Protein AF-A0AAD9W8F6-F1 (afdb_monomer)

pLDDT: mean 73.01, std 22.99, range [24.94, 98.25]

Organism: Phomopsis amygdali (NCBI:txid1214568)

Secondary structure (DSSP, 8-state):
---S---TTSEEEEEEEE--SSS-EEEEEEEEHHHHHTSHHHHHHHHHHHH-SS--SSS-S---TT--HHHHHHHHHHHHHHHHHHHHHHTTTTTHHHHHHHTTSS----------------------------------------------SSGGGG-----HHHHS-HHHHT--HHHHHHHHHHEEEEETTEEE--TT-EETHHHHHHHHHHHHHHTTT--SHHHHHHHHHHHHHTT-HHHHHHHHHHHHHH--SS------TTTTSTTHHHHTTSS--HHHHHHHHHHHHHHHHHHHHHHHHHHHSTTSTTSTT---THHHHHHHHHHHHHHHTT---SS--TTS-HHHHHHHHHT--PPPPTT--HHHHTT-HHHHHHHHHHHHH------HHHHHHHTS--SS-PPPHHHHHHHTSS--STTGGGSSS---HHHHHHT----------PPP---------------

Solvent-accessible surface area (backbone atoms only — not comparable to full-atom values): 28715 Å² total; per-residue (Å²): 137,76,80,93,65,79,52,52,86,38,72,35,72,49,73,48,72,48,85,48,98,87,58,63,49,74,48,79,40,77,39,44,32,39,48,43,59,72,27,71,40,46,44,50,51,51,48,54,64,71,69,47,95,67,87,74,94,80,82,84,71,86,79,48,94,66,60,43,73,66,16,53,49,51,50,54,46,18,42,42,53,51,42,56,53,56,58,64,58,62,74,65,67,66,60,65,61,54,60,61,59,68,65,69,77,75,82,88,81,90,80,90,79,90,81,85,90,83,88,85,88,87,86,87,86,88,86,79,88,87,86,87,86,86,85,85,84,88,83,79,93,73,96,71,85,80,82,79,74,83,84,78,73,71,79,69,79,71,65,74,77,75,48,66,64,79,73,41,53,72,68,66,40,64,51,53,70,63,32,54,54,21,34,55,56,34,24,18,40,61,49,97,92,42,80,44,82,16,72,48,64,36,57,44,75,51,41,39,67,54,50,55,53,24,46,69,58,47,61,74,71,54,82,50,68,67,53,38,26,50,42,44,47,56,22,51,52,68,68,33,43,62,54,30,8,49,35,45,22,46,51,33,29,63,49,30,69,85,81,84,56,83,54,60,95,44,82,86,44,93,59,22,79,82,45,67,77,70,61,69,61,68,66,58,52,48,34,50,53,50,45,31,53,49,33,48,51,47,23,48,50,31,61,46,35,54,46,70,31,86,84,18,61,70,16,95,87,57,82,60,77,49,44,59,54,42,49,49,40,44,52,48,19,30,38,76,26,66,52,58,42,104,59,61,53,66,73,51,14,41,53,53,48,42,53,22,55,72,56,46,65,72,67,81,52,88,86,48,48,73,74,58,64,67,58,47,61,70,56,36,49,50,47,16,41,44,44,47,60,38,50,56,17,45,37,54,59,50,32,52,57,45,59,54,85,62,99,55,93,72,68,51,73,64,53,52,53,67,78,36,73,84,62,77,54,73,77,48,70,78,37,97,53,83,64,43,67,53,13,55,59,52,14,51,45,66,68,68,75,67,77,80,66,75,70,77,77,73,82,72,87,68,85,75,86,91,75,87,78,91,133

Structure (mmCIF, N/CA/C/O backbone):
data_AF-A0AAD9W8F6-F1
#
_entry.id   AF-A0AAD9W8F6-F1
#
loop_
_atom_site.group_PDB
_atom_site.id
_atom_site.type_symbol
_atom_site.label_atom_id
_atom_site.label_alt_id
_atom_site.label_comp_id
_atom_site.label_asym_id
_atom_site.label_entity_id
_atom_site.label_seq_id
_atom_site.pdbx_PDB_ins_code
_atom_site.Cartn_x
_atom_site.Cartn_y
_atom_site.Cartn_z
_atom_site.occupancy
_atom_site.B_iso_or_equiv
_atom_site.auth_seq_id
_atom_site.auth_comp_id
_atom_site.auth_asym_id
_atom_site.auth_atom_id
_atom_site.pdbx_PDB_model_num
ATOM 1 N N . MET A 1 1 ? -28.684 5.761 46.643 1.00 26.64 1 MET A N 1
ATOM 2 C CA . MET A 1 1 ? -29.297 4.569 46.022 1.00 26.64 1 MET A CA 1
ATOM 3 C C . MET A 1 1 ? -29.562 4.907 44.565 1.00 26.64 1 MET A C 1
ATOM 5 O O . MET A 1 1 ? -30.399 5.761 44.312 1.00 26.64 1 MET A O 1
ATOM 9 N N . ALA A 1 2 ? -28.774 4.364 43.636 1.00 26.38 2 ALA A N 1
ATOM 10 C CA . ALA A 1 2 ? -29.016 4.523 42.199 1.00 26.38 2 ALA A CA 1
ATOM 11 C C . ALA A 1 2 ? -29.924 3.375 41.717 1.00 26.38 2 ALA A C 1
ATOM 13 O O . ALA A 1 2 ? -29.846 2.293 42.304 1.00 26.38 2 ALA A O 1
ATOM 14 N N . PRO A 1 3 ? -30.789 3.583 40.709 1.00 29.89 3 PRO A N 1
ATOM 15 C CA . PRO A 1 3 ? -31.731 2.562 40.269 1.00 29.89 3 PRO A CA 1
ATOM 16 C C . PRO A 1 3 ? -30.976 1.334 39.752 1.00 29.89 3 PRO A C 1
ATOM 18 O O . PRO A 1 3 ? -30.091 1.440 38.906 1.00 29.89 3 PRO A O 1
ATOM 21 N N . THR A 1 4 ? -31.336 0.166 40.278 1.00 42.91 4 THR A N 1
ATOM 22 C CA . THR A 1 4 ? -30.669 -1.129 40.078 1.00 42.91 4 THR A CA 1
ATOM 23 C C . THR A 1 4 ? -30.974 -1.791 38.727 1.00 42.91 4 THR A C 1
ATOM 25 O O . THR A 1 4 ? -30.505 -2.895 38.464 1.00 42.91 4 THR A O 1
ATOM 28 N N . SER A 1 5 ? -31.726 -1.128 37.848 1.00 41.75 5 SER A N 1
ATOM 29 C CA . SER A 1 5 ? -31.971 -1.562 36.474 1.00 41.75 5 SER A CA 1
ATOM 30 C C . SER A 1 5 ? -31.896 -0.355 35.545 1.00 41.75 5 SER A C 1
ATOM 32 O O . SER A 1 5 ? -32.732 0.546 35.630 1.00 41.75 5 SER A O 1
ATOM 34 N N . LEU A 1 6 ? -30.902 -0.329 34.658 1.00 51.31 6 LEU A N 1
ATOM 35 C CA . LEU A 1 6 ? -30.965 0.536 33.486 1.00 51.31 6 LEU A CA 1
ATOM 36 C C . LEU A 1 6 ? -32.107 0.006 32.614 1.00 51.31 6 LEU A C 1
ATOM 38 O O . LEU A 1 6 ? -32.076 -1.161 32.223 1.00 51.31 6 LEU A O 1
ATOM 42 N N . ASP A 1 7 ? -33.121 0.832 32.354 1.00 54.53 7 ASP A N 1
ATOM 43 C CA . ASP A 1 7 ? -34.111 0.526 31.322 1.00 54.53 7 ASP A CA 1
ATOM 44 C C . ASP A 1 7 ? -33.350 0.275 30.015 1.00 54.53 7 ASP A C 1
ATOM 46 O O . ASP A 1 7 ? -32.551 1.107 29.589 1.00 54.53 7 ASP A O 1
ATOM 50 N N . ALA A 1 8 ? -33.561 -0.892 29.407 1.00 58.62 8 ALA A N 1
ATOM 51 C CA . ALA A 1 8 ? -32.897 -1.296 28.173 1.00 58.62 8 ALA A CA 1
ATOM 52 C C . ALA A 1 8 ? -33.119 -0.268 27.044 1.00 58.62 8 ALA A C 1
ATOM 54 O O . ALA A 1 8 ? -32.241 -0.070 26.202 1.00 58.62 8 ALA A O 1
ATOM 55 N N . ASN A 1 9 ? -34.251 0.436 27.078 1.00 61.06 9 ASN A N 1
ATOM 56 C CA . ASN A 1 9 ? -34.619 1.460 26.107 1.00 61.06 9 ASN A CA 1
ATOM 57 C C . ASN A 1 9 ? -34.152 2.871 26.495 1.00 61.06 9 ASN A C 1
ATOM 59 O O . ASN A 1 9 ? -34.340 3.803 25.715 1.00 61.06 9 ASN A O 1
ATOM 63 N N . ALA A 1 10 ? -33.549 3.054 27.673 1.00 62.91 10 ALA A N 1
ATOM 64 C CA . ALA A 1 10 ? -33.022 4.348 28.076 1.00 62.91 10 ALA A CA 1
ATOM 65 C C . ALA A 1 10 ? -31.666 4.630 27.417 1.00 62.91 10 ALA A C 1
ATOM 67 O O . ALA A 1 10 ? -30.755 3.793 27.382 1.00 62.91 10 ALA A O 1
ATOM 68 N N . ASP A 1 11 ? -31.508 5.870 26.963 1.00 70.00 11 ASP A N 1
ATOM 69 C CA . ASP A 1 11 ? -30.202 6.421 26.633 1.00 70.00 11 ASP A CA 1
ATOM 70 C C . ASP A 1 11 ? -29.339 6.448 27.901 1.00 70.00 11 ASP A C 1
ATOM 72 O O . ASP A 1 11 ? -29.636 7.151 28.869 1.00 70.00 11 ASP A O 1
ATOM 76 N N . THR A 1 12 ? -28.241 5.696 27.899 1.00 67.69 12 THR A N 1
ATOM 77 C CA . THR A 1 12 ? -27.202 5.789 28.926 1.00 67.69 12 THR A CA 1
ATOM 78 C C . THR A 1 12 ? -26.181 6.828 28.499 1.00 67.69 12 THR A C 1
ATOM 80 O O . THR A 1 12 ? -25.525 6.688 27.469 1.00 67.69 12 THR A O 1
ATOM 83 N N . THR A 1 13 ? -26.004 7.877 29.300 1.00 69.75 13 THR A N 1
ATOM 84 C CA . THR A 1 13 ? -24.942 8.857 29.056 1.00 69.75 13 THR A CA 1
ATOM 85 C C . THR A 1 13 ? -23.615 8.340 29.614 1.00 69.75 13 THR A C 1
ATOM 87 O O . THR A 1 13 ? -23.387 8.345 30.822 1.00 69.75 13 THR A O 1
ATOM 90 N N . VAL A 1 14 ? -22.712 7.923 28.733 1.00 68.38 14 VAL A N 1
ATOM 91 C CA . VAL A 1 14 ? -21.310 7.630 29.035 1.00 68.38 14 VAL A CA 1
ATOM 92 C C . VAL A 1 14 ? -20.522 8.937 29.011 1.00 68.38 14 VAL A C 1
ATOM 94 O O . VAL A 1 14 ? -20.413 9.593 27.978 1.00 68.38 14 VAL A O 1
ATOM 97 N N . ARG A 1 15 ? -19.951 9.330 30.153 1.00 68.56 15 ARG A N 1
ATOM 98 C CA . ARG A 1 15 ? -19.049 10.488 30.248 1.00 68.56 15 ARG A CA 1
ATOM 99 C C . ARG A 1 15 ? -17.609 10.022 30.126 1.00 68.56 15 ARG A C 1
ATOM 101 O O . ARG A 1 15 ? -17.129 9.284 30.983 1.00 68.56 15 ARG A O 1
ATOM 108 N N . ILE A 1 16 ? -16.915 10.479 29.091 1.00 66.94 16 ILE A N 1
ATOM 109 C CA . ILE A 1 16 ? -15.483 10.246 28.926 1.00 66.94 16 ILE A CA 1
ATOM 110 C C . ILE A 1 16 ? -14.755 11.516 29.347 1.00 66.94 16 ILE A C 1
ATOM 112 O O . ILE A 1 16 ? -15.004 12.592 28.808 1.00 66.94 16 ILE A O 1
ATOM 116 N N . ILE A 1 17 ? -13.866 11.388 30.330 1.00 68.06 17 ILE A N 1
ATOM 117 C CA . ILE A 1 17 ? -13.080 12.500 30.863 1.00 68.06 17 ILE A CA 1
ATOM 118 C C . ILE A 1 17 ? -11.616 12.237 30.526 1.00 68.06 17 ILE A C 1
ATOM 120 O O . ILE A 1 17 ? -10.976 11.380 31.135 1.00 68.06 17 ILE A O 1
ATOM 124 N N . GLN A 1 18 ? -11.074 12.981 29.568 1.00 72.31 18 GLN A N 1
ATOM 125 C CA . GLN A 1 18 ? -9.647 12.981 29.275 1.00 72.31 18 GLN A CA 1
ATOM 126 C C . GLN A 1 18 ? -8.953 13.987 30.196 1.00 72.31 18 GLN A C 1
ATOM 128 O O . GLN A 1 18 ? -9.206 15.192 30.131 1.00 72.31 18 GLN A O 1
ATOM 133 N N . ARG A 1 19 ? -8.071 13.498 31.073 1.00 71.88 19 ARG A N 1
ATOM 134 C CA . ARG A 1 19 ? -7.274 14.352 31.963 1.00 71.88 19 ARG A CA 1
ATOM 135 C C . ARG A 1 19 ? -6.159 15.025 31.155 1.00 71.88 19 ARG A C 1
ATOM 137 O O . ARG A 1 19 ? -5.238 14.357 30.700 1.00 71.88 19 ARG A O 1
ATOM 144 N N . GLY A 1 20 ? -6.266 16.338 30.963 1.00 73.31 20 GLY A N 1
ATOM 145 C CA . GLY A 1 20 ? -5.218 17.180 30.382 1.00 73.31 20 GLY A CA 1
ATOM 146 C C . GLY A 1 20 ? -4.527 18.043 31.447 1.00 73.31 20 GLY A C 1
ATOM 147 O O . GLY A 1 20 ? -5.097 18.240 32.521 1.00 73.31 20 GLY A O 1
ATOM 148 N N . PRO A 1 21 ? -3.334 18.597 31.160 1.00 72.94 21 PRO A N 1
ATOM 149 C CA . PRO A 1 21 ? -2.552 19.377 32.126 1.00 72.94 21 PRO A CA 1
ATOM 150 C C . PRO A 1 21 ? -3.204 20.709 32.531 1.00 72.94 21 PRO A C 1
ATOM 152 O O . PRO A 1 21 ? -2.878 21.244 33.583 1.00 72.94 21 PRO A O 1
ATOM 155 N N . VAL A 1 22 ? -4.114 21.250 31.710 1.00 78.50 22 VAL A N 1
ATOM 156 C CA . VAL A 1 22 ? -4.726 22.575 31.935 1.00 78.50 22 VAL A CA 1
ATOM 157 C C . VAL A 1 22 ? -6.208 22.474 32.305 1.00 78.50 22 VAL A C 1
ATOM 159 O O . VAL A 1 22 ? -6.669 23.159 33.213 1.00 78.50 22 VAL A O 1
ATOM 162 N N . LYS A 1 23 ? -6.976 21.616 31.625 1.00 79.25 23 LYS A N 1
ATOM 163 C CA . LYS A 1 23 ? -8.392 21.366 31.925 1.00 79.25 23 LYS A CA 1
ATOM 164 C C . LYS A 1 23 ? -8.785 19.980 31.407 1.00 79.25 23 LYS A C 1
ATOM 166 O O . LYS A 1 23 ? -8.361 19.628 30.304 1.00 79.25 23 LYS A O 1
ATOM 171 N N . PRO A 1 24 ? -9.571 19.186 32.156 1.00 76.19 24 PRO A N 1
ATOM 172 C CA . PRO A 1 24 ? -10.088 17.929 31.639 1.00 76.19 24 PRO A CA 1
ATOM 173 C C . PRO A 1 24 ? -11.043 18.195 30.469 1.00 76.19 24 PRO A C 1
ATOM 175 O O . PRO A 1 24 ? -11.954 19.019 30.580 1.00 76.19 24 PRO A O 1
ATOM 178 N N . LEU A 1 25 ? -10.836 17.495 29.354 1.00 73.31 25 LEU A N 1
ATOM 179 C CA . LEU A 1 25 ? -11.796 17.459 28.257 1.00 73.31 25 LEU A CA 1
ATOM 180 C C . LEU A 1 25 ? -12.853 16.416 28.616 1.00 73.31 25 LEU A C 1
ATOM 182 O O . LEU A 1 25 ? -12.542 15.234 28.752 1.00 73.31 25 LEU A O 1
ATOM 186 N N . GLN A 1 26 ? -14.091 16.860 28.799 1.00 74.44 26 GLN A N 1
ATOM 187 C CA . GLN A 1 26 ? -15.226 15.982 29.050 1.00 74.44 26 GLN A CA 1
ATOM 188 C C . GLN A 1 26 ? -16.068 15.899 27.784 1.00 74.44 26 GLN A C 1
ATOM 190 O O . GLN A 1 26 ? -16.498 16.928 27.265 1.00 74.44 26 GLN A O 1
ATOM 195 N N . VAL A 1 27 ? -16.321 14.681 27.315 1.00 69.50 27 VAL A N 1
ATOM 196 C CA . VAL A 1 27 ? -17.287 14.429 26.246 1.00 69.50 27 VAL A CA 1
ATOM 197 C C . VAL A 1 27 ? -18.345 13.463 26.753 1.00 69.50 27 VAL A C 1
ATOM 199 O O . VAL A 1 27 ? -18.038 12.468 27.412 1.00 69.50 27 VAL A O 1
ATOM 202 N N . GLU A 1 28 ? -19.603 13.793 26.492 1.00 73.12 28 GLU A N 1
ATOM 203 C CA . GLU A 1 28 ? -20.754 12.993 26.894 1.00 73.12 28 GLU A CA 1
ATOM 204 C C . GLU A 1 28 ? -21.334 12.282 25.675 1.00 73.12 28 GLU A C 1
ATOM 206 O O . GLU A 1 28 ? -21.673 12.919 24.680 1.00 73.12 28 GLU A O 1
ATOM 211 N N . TYR A 1 29 ? -21.473 10.963 25.768 1.00 64.62 29 TYR A N 1
ATOM 212 C CA . TYR A 1 29 ? -22.034 10.126 24.718 1.00 64.62 29 TYR A CA 1
ATOM 213 C C . TYR A 1 29 ? -23.286 9.441 25.212 1.00 64.62 29 TYR A C 1
ATOM 215 O O . TYR A 1 29 ? -23.244 8.708 26.193 1.00 64.62 29 TYR A O 1
ATOM 223 N N . LYS A 1 30 ? -24.396 9.631 24.506 1.00 64.69 30 LYS A N 1
ATOM 224 C CA . LYS A 1 30 ? -25.591 8.824 24.725 1.00 64.69 30 LYS A CA 1
ATOM 225 C C . LYS A 1 30 ? -25.450 7.521 23.948 1.00 64.69 30 LYS A C 1
ATOM 227 O O . LYS A 1 30 ? -25.312 7.537 22.728 1.00 64.69 30 LYS A O 1
ATOM 232 N N . VAL A 1 31 ? -25.443 6.408 24.667 1.00 66.62 31 VAL A N 1
ATOM 233 C CA . VAL A 1 31 ? -25.421 5.050 24.125 1.00 66.62 31 VAL A CA 1
ATOM 234 C C . VAL A 1 31 ? -26.597 4.310 24.736 1.00 66.62 31 VAL A C 1
ATOM 236 O O . VAL A 1 31 ? -26.808 4.386 25.941 1.00 66.62 31 VAL A O 1
ATOM 239 N N . LEU A 1 32 ? -27.369 3.589 23.931 1.00 67.06 32 LEU A N 1
ATOM 240 C CA . LEU A 1 32 ? -28.490 2.807 24.449 1.00 67.06 32 LEU A CA 1
ATOM 241 C C . LEU A 1 32 ? -28.000 1.816 25.511 1.00 67.06 32 LEU A C 1
ATOM 243 O O . LEU A 1 32 ? -27.056 1.055 25.269 1.00 67.06 32 LEU A O 1
ATOM 247 N N . ALA A 1 33 ? -28.655 1.813 26.675 1.00 70.50 33 ALA A N 1
ATOM 248 C CA . ALA A 1 33 ? -28.330 0.903 27.770 1.00 70.50 33 ALA A CA 1
ATOM 249 C C . ALA A 1 33 ? -28.316 -0.553 27.296 1.00 70.50 33 ALA A C 1
ATOM 251 O O . ALA A 1 33 ? -27.410 -1.313 27.643 1.00 70.50 33 ALA A O 1
ATOM 252 N N . ALA A 1 34 ? -29.276 -0.924 26.441 1.00 68.44 34 ALA A N 1
ATOM 253 C CA . ALA A 1 34 ? -29.332 -2.244 25.835 1.00 68.44 34 ALA A CA 1
ATOM 254 C C . ALA A 1 34 ? -28.067 -2.583 25.031 1.00 68.44 34 ALA A C 1
ATOM 256 O O . ALA A 1 34 ? -27.522 -3.676 25.197 1.00 68.44 34 ALA A O 1
ATOM 257 N N . ALA A 1 35 ? -27.549 -1.642 24.233 1.00 69.25 35 ALA A N 1
ATOM 258 C CA . ALA A 1 35 ? -26.337 -1.845 23.437 1.00 69.25 35 ALA A CA 1
ATOM 259 C C . ALA A 1 35 ? -25.107 -2.100 24.325 1.00 69.25 35 ALA A C 1
ATOM 261 O O . ALA A 1 35 ? -24.280 -2.954 24.006 1.00 69.25 35 ALA A O 1
ATOM 262 N N . MET A 1 36 ? -25.011 -1.413 25.469 1.00 71.06 36 MET A N 1
ATOM 263 C CA . MET A 1 36 ? -23.966 -1.680 26.463 1.00 71.06 36 MET A CA 1
ATOM 264 C C . MET A 1 36 ? -24.193 -3.021 27.168 1.00 71.06 36 MET A C 1
ATOM 266 O O . MET A 1 36 ? -23.265 -3.811 27.303 1.00 71.06 36 MET A O 1
ATOM 270 N N . SER A 1 37 ? -25.426 -3.316 27.581 1.00 69.75 37 SER A N 1
ATOM 271 C CA . SER A 1 37 ? -25.759 -4.547 28.307 1.00 69.75 37 SER A CA 1
ATOM 272 C C . SER A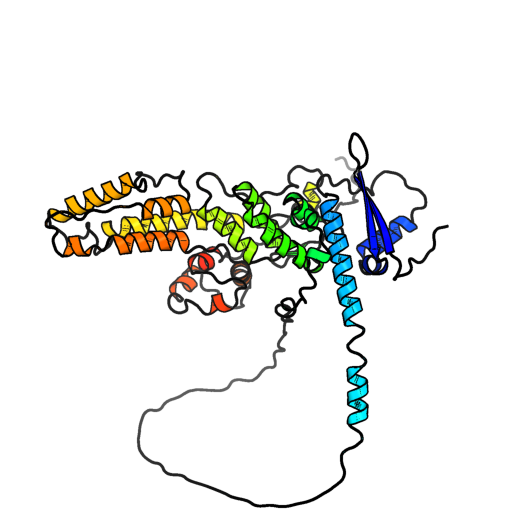 1 37 ? -25.520 -5.818 27.488 1.00 69.75 37 SER A C 1
ATOM 274 O O . SER A 1 37 ? -25.267 -6.866 28.070 1.00 69.75 37 SER A O 1
ATOM 276 N N . ALA A 1 38 ? -25.539 -5.740 26.156 1.00 70.69 38 ALA A N 1
ATOM 277 C CA . ALA A 1 38 ? -25.214 -6.866 25.286 1.00 70.69 38 ALA A CA 1
ATOM 278 C C . ALA A 1 38 ? -23.719 -7.253 25.319 1.00 70.69 38 ALA A C 1
ATOM 280 O O . ALA A 1 38 ? -23.370 -8.371 24.947 1.00 70.69 38 ALA A O 1
ATOM 281 N N . SER A 1 39 ? -22.830 -6.361 25.771 1.00 68.88 39 SER A N 1
ATOM 282 C CA . SER A 1 39 ? -21.392 -6.631 25.868 1.00 68.88 39 SER A CA 1
ATOM 283 C C . SER A 1 39 ? -21.018 -7.180 27.255 1.00 68.88 39 SER A C 1
ATOM 285 O O . SER A 1 39 ? -21.232 -6.499 28.265 1.00 68.88 39 SER A O 1
ATOM 287 N N . PRO A 1 40 ? -20.381 -8.367 27.343 1.00 69.00 40 PRO A N 1
ATOM 288 C CA . PRO A 1 40 ? -19.905 -8.932 28.610 1.00 69.00 40 PRO A CA 1
ATOM 289 C C . PRO A 1 40 ? -18.919 -8.019 29.348 1.00 69.00 40 PRO A C 1
ATOM 291 O O . PRO A 1 40 ? -18.911 -7.979 30.583 1.00 69.00 40 PRO A O 1
ATOM 294 N N . TYR A 1 41 ? -18.103 -7.263 28.602 1.00 66.81 41 TYR A N 1
ATOM 295 C CA . TYR A 1 41 ? -17.201 -6.269 29.174 1.00 66.81 41 TYR A CA 1
ATOM 296 C C . TYR A 1 41 ? -17.984 -5.181 29.893 1.00 66.81 41 TYR A C 1
ATOM 298 O O . TYR A 1 41 ? -17.735 -4.942 31.069 1.00 66.81 41 TYR A O 1
ATOM 306 N N . TRP A 1 42 ? -18.957 -4.559 29.226 1.00 67.94 42 TRP A N 1
ATOM 307 C CA . TRP A 1 42 ? -19.744 -3.484 29.825 1.00 67.94 42 TRP A CA 1
ATOM 308 C C . TRP A 1 42 ? -20.601 -3.983 30.981 1.00 67.94 42 TRP A C 1
ATOM 310 O O . TRP A 1 42 ? -20.697 -3.288 31.983 1.00 67.94 42 TRP A O 1
ATOM 320 N N . GLN A 1 43 ? -21.134 -5.206 30.923 1.00 69.12 43 GLN A N 1
ATOM 321 C CA . GLN A 1 43 ? -21.769 -5.816 32.094 1.00 69.12 43 GLN A CA 1
ATOM 322 C C . GLN A 1 43 ? -20.796 -5.948 33.268 1.00 69.12 43 GLN A C 1
ATOM 324 O O . GLN A 1 43 ? -21.159 -5.645 34.401 1.00 69.12 43 GLN A O 1
ATOM 329 N N . THR A 1 44 ? -19.562 -6.387 33.014 1.00 64.69 44 THR A N 1
ATOM 330 C CA . THR A 1 44 ? -18.528 -6.529 34.050 1.00 64.69 44 THR A CA 1
ATOM 331 C C . THR A 1 44 ? -18.080 -5.168 34.575 1.00 64.69 44 THR A C 1
ATOM 333 O O . THR A 1 44 ? -17.981 -4.993 35.783 1.00 64.69 44 THR A O 1
ATOM 336 N N . PHE A 1 45 ? -17.887 -4.190 33.693 1.00 62.81 45 PHE A N 1
ATOM 337 C CA . PHE A 1 45 ? -17.548 -2.811 34.024 1.00 62.81 45 PHE A CA 1
ATOM 338 C C . PHE A 1 45 ? -18.652 -2.157 34.860 1.00 62.81 45 PHE A C 1
ATOM 340 O O . PHE A 1 45 ? -18.376 -1.642 35.937 1.00 62.81 45 PHE A O 1
ATOM 347 N N . ILE A 1 46 ? -19.912 -2.246 34.426 1.00 63.25 46 ILE A N 1
ATOM 348 C CA . ILE A 1 46 ? -21.076 -1.736 35.160 1.00 63.25 46 ILE A CA 1
ATOM 349 C C . ILE A 1 46 ? -21.215 -2.462 36.505 1.00 63.25 46 ILE A C 1
ATOM 351 O O . ILE A 1 46 ? -21.422 -1.811 37.523 1.00 63.25 46 ILE A O 1
ATOM 355 N N . ARG A 1 47 ? -21.038 -3.790 36.556 1.00 61.56 47 ARG A N 1
ATOM 356 C CA . ARG A 1 47 ? -21.062 -4.568 37.810 1.00 61.56 47 ARG A CA 1
ATOM 357 C C . ARG A 1 47 ? -19.945 -4.139 38.762 1.00 61.56 47 ARG A C 1
ATOM 359 O O . ARG A 1 47 ? -20.193 -4.009 39.955 1.00 61.56 47 ARG A O 1
ATOM 366 N N . HIS A 1 48 ? -18.748 -3.876 38.244 1.00 54.06 48 HIS A N 1
ATOM 367 C CA . HIS A 1 48 ? -17.613 -3.382 39.021 1.00 54.06 48 HIS A CA 1
ATOM 368 C C . HIS A 1 48 ? -17.846 -1.947 39.522 1.00 54.06 48 HIS A C 1
ATOM 370 O O . HIS A 1 48 ? -17.521 -1.634 40.665 1.00 54.06 48 HIS A O 1
ATOM 376 N N . MET A 1 49 ? -18.452 -1.085 38.702 1.00 48.03 49 MET A N 1
ATOM 377 C CA . MET A 1 49 ? -18.856 0.271 39.091 1.00 48.03 49 MET A CA 1
ATOM 378 C C . MET A 1 49 ? -19.964 0.254 40.154 1.00 48.03 49 MET A C 1
ATOM 380 O O . MET A 1 49 ? -19.945 1.069 41.071 1.00 48.03 49 MET A O 1
ATOM 384 N N . ASN A 1 50 ? -20.899 -0.695 40.067 1.00 48.19 50 ASN A N 1
ATOM 385 C CA . ASN A 1 50 ? -22.023 -0.823 40.997 1.00 48.19 50 ASN A CA 1
ATOM 386 C C . ASN A 1 50 ? -21.656 -1.553 42.302 1.00 48.19 50 ASN A C 1
ATOM 388 O O . ASN A 1 50 ? -22.315 -1.342 43.316 1.00 48.19 50 ASN A O 1
ATOM 392 N N . GLY A 1 51 ? -20.633 -2.414 42.289 1.00 43.25 51 GLY A N 1
ATOM 393 C CA . GLY A 1 51 ? -20.210 -3.221 43.440 1.00 43.25 51 GLY A CA 1
ATOM 394 C C . GLY A 1 51 ? -19.217 -2.538 44.387 1.00 43.25 51 GLY A C 1
ATOM 395 O O . GLY A 1 51 ? -19.036 -3.010 45.506 1.00 43.25 51 GLY A O 1
ATOM 396 N N . SER A 1 52 ? -18.587 -1.430 43.980 1.00 39.38 52 SER A N 1
ATOM 397 C CA . SER A 1 52 ? -17.540 -0.763 44.765 1.00 39.38 52 SER A CA 1
ATOM 398 C C . SER A 1 52 ? -18.029 0.587 45.296 1.00 39.38 52 SER A C 1
ATOM 400 O O . SER A 1 52 ? -17.825 1.630 44.682 1.00 39.38 52 SER A O 1
ATOM 402 N N . MET A 1 53 ? -18.670 0.583 46.469 1.00 33.66 53 MET A N 1
ATOM 403 C CA . MET A 1 53 ? -19.174 1.798 47.137 1.00 33.66 53 MET A CA 1
ATOM 404 C C . MET A 1 53 ? -18.072 2.630 47.836 1.00 33.66 53 MET A C 1
ATOM 406 O O . MET A 1 53 ? -18.362 3.548 48.596 1.00 33.66 53 MET A O 1
ATOM 410 N N . GLY A 1 54 ? -16.801 2.340 47.556 1.00 37.41 54 GLY A N 1
ATOM 411 C CA . GLY A 1 54 ? -15.642 3.110 47.992 1.00 37.41 54 GLY A CA 1
ATOM 412 C C . GLY A 1 54 ? -14.541 2.994 46.945 1.00 37.41 54 GLY A C 1
ATOM 413 O O . GLY A 1 54 ? -13.995 1.914 46.726 1.00 37.41 54 GLY A O 1
ATOM 414 N N . PHE A 1 55 ? -14.246 4.091 46.253 1.00 32.84 55 PHE A N 1
ATOM 415 C CA . PHE A 1 55 ? -13.160 4.149 45.280 1.00 32.84 55 PHE A CA 1
ATOM 416 C C . PHE A 1 55 ? -11.838 4.397 46.016 1.00 32.84 55 PHE A C 1
ATOM 418 O O . PHE A 1 55 ? -11.528 5.532 46.369 1.00 32.84 55 PHE A O 1
ATOM 425 N N . ALA A 1 56 ? -11.052 3.340 46.232 1.00 32.66 56 ALA A N 1
ATOM 426 C CA . ALA A 1 56 ? -9.615 3.475 46.451 1.00 32.66 56 ALA A CA 1
ATOM 427 C C . ALA A 1 56 ? -8.933 3.606 45.077 1.00 32.66 56 ALA A C 1
ATOM 429 O O . ALA A 1 56 ? -9.137 2.789 44.180 1.00 32.66 56 ALA A O 1
ATOM 430 N N . SER A 1 57 ? -8.163 4.675 44.905 1.00 39.47 57 SER A N 1
ATOM 431 C CA . SER A 1 57 ? -7.748 5.297 43.642 1.00 39.47 57 SER A CA 1
ATOM 432 C C . SER A 1 57 ? -6.756 4.533 42.754 1.00 39.47 57 SER A C 1
ATOM 434 O O . SER A 1 57 ? -6.169 5.153 41.876 1.00 39.47 57 SER A O 1
ATOM 436 N N . ASN A 1 58 ? -6.504 3.238 42.951 1.00 35.72 58 ASN A N 1
ATOM 437 C CA . ASN A 1 58 ? -5.186 2.728 42.556 1.00 35.72 58 ASN A CA 1
ATOM 438 C C . ASN A 1 58 ? -5.116 1.721 41.401 1.00 35.72 58 ASN A C 1
ATOM 440 O O . ASN A 1 58 ? -3.999 1.323 41.125 1.00 35.72 58 ASN A O 1
ATOM 444 N N . ASN A 1 59 ? -6.191 1.307 40.703 1.00 37.91 59 ASN A N 1
ATOM 445 C CA . ASN A 1 59 ? -6.010 0.354 39.575 1.00 37.91 59 ASN A CA 1
ATOM 446 C C . ASN A 1 59 ? -7.110 0.277 38.485 1.00 37.91 59 ASN A C 1
ATOM 448 O O . ASN A 1 59 ? -7.140 -0.681 37.717 1.00 37.91 59 ASN A O 1
ATOM 452 N N . THR A 1 60 ? -8.024 1.247 38.366 1.00 39.56 60 THR A N 1
ATOM 453 C CA . THR A 1 60 ? -9.140 1.187 37.383 1.00 39.56 60 THR A CA 1
ATOM 454 C C . THR A 1 60 ? -9.143 2.308 36.348 1.00 39.56 60 THR A C 1
ATOM 456 O O . THR A 1 60 ? -10.117 2.490 35.615 1.00 39.56 60 THR A O 1
ATOM 459 N N . HIS A 1 61 ? -8.051 3.057 36.235 1.00 45.53 61 HIS A N 1
ATOM 460 C CA . HIS A 1 61 ? -7.897 3.997 35.141 1.00 45.53 61 HIS A CA 1
ATOM 461 C C . HIS A 1 61 ? -7.476 3.247 33.874 1.00 45.53 61 HIS A C 1
ATOM 463 O O . HIS A 1 61 ? -6.576 2.410 33.898 1.00 45.53 61 HIS A O 1
ATOM 469 N N . ILE A 1 62 ? -8.093 3.579 32.734 1.00 48.94 62 ILE A N 1
ATOM 470 C CA . ILE A 1 62 ? -7.412 3.427 31.446 1.00 48.94 62 ILE A CA 1
ATOM 471 C C . ILE A 1 62 ? -6.272 4.458 31.480 1.00 48.94 62 ILE A C 1
ATOM 473 O O . ILE A 1 62 ? -6.360 5.523 30.886 1.00 48.94 62 ILE A O 1
ATOM 477 N N . GLU A 1 63 ? -5.210 4.167 32.228 1.00 51.88 63 GLU A N 1
ATOM 478 C CA . GLU A 1 63 ? -3.916 4.856 32.158 1.00 51.88 63 GLU A CA 1
ATOM 479 C C . GLU A 1 63 ? -3.132 4.378 30.928 1.00 51.88 63 GLU A C 1
ATOM 481 O O . GLU A 1 63 ? -1.906 4.352 30.893 1.00 51.88 63 GLU A O 1
ATOM 486 N N . ASP A 1 64 ? -3.854 4.014 29.868 1.00 55.66 64 ASP A N 1
ATOM 487 C CA . ASP A 1 64 ? -3.242 3.713 28.593 1.00 55.66 64 ASP A CA 1
ATOM 488 C C . ASP A 1 64 ? -3.096 5.011 27.837 1.00 55.66 64 ASP A C 1
ATOM 490 O O . ASP A 1 64 ? -4.013 5.489 27.168 1.00 55.66 64 ASP A O 1
ATOM 494 N N . THR A 1 65 ? -1.887 5.544 27.926 1.00 59.56 65 THR A N 1
ATOM 495 C CA . THR A 1 65 ? -1.423 6.770 27.276 1.00 59.56 65 THR A CA 1
ATOM 496 C C . THR A 1 65 ? -1.598 6.791 25.749 1.00 59.56 65 THR A C 1
ATOM 498 O O . THR A 1 65 ? -1.303 7.808 25.128 1.00 59.56 65 THR A O 1
ATOM 501 N N . GLY A 1 66 ? -2.092 5.710 25.133 1.00 70.62 66 GLY A N 1
ATOM 502 C CA . GLY A 1 66 ? -2.307 5.588 23.691 1.00 70.62 66 GLY A CA 1
ATOM 503 C C . GLY A 1 66 ? -3.762 5.507 23.210 1.00 70.62 66 GLY A C 1
ATOM 504 O O . GLY A 1 66 ? -3.965 5.575 22.001 1.00 70.62 66 GLY A O 1
ATOM 505 N N . ILE A 1 67 ? -4.772 5.359 24.082 1.00 82.94 67 ILE A N 1
ATOM 506 C CA . ILE A 1 67 ? -6.182 5.294 23.640 1.00 82.94 67 ILE A CA 1
ATOM 507 C C . ILE A 1 67 ? -6.803 6.692 23.698 1.00 82.94 67 ILE A C 1
ATOM 509 O O . ILE A 1 67 ? -6.904 7.300 24.762 1.00 82.94 67 ILE A O 1
ATOM 513 N N . THR A 1 68 ? -7.254 7.194 22.550 1.00 86.94 68 THR A N 1
ATOM 514 C CA . THR A 1 68 ? -7.876 8.518 22.439 1.00 86.94 68 THR A CA 1
ATOM 515 C C . THR A 1 68 ? -9.380 8.468 22.703 1.00 86.94 68 THR A C 1
ATOM 517 O O . THR 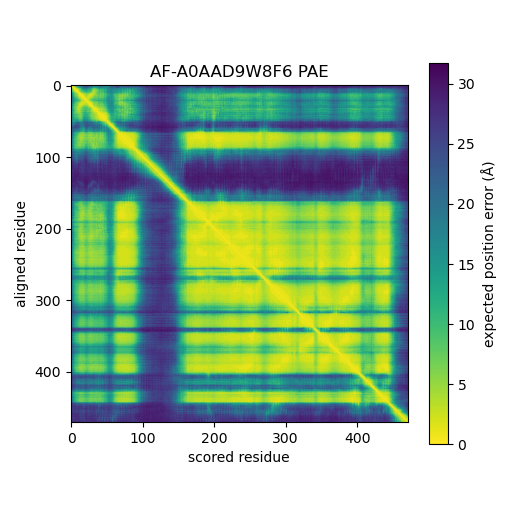A 1 68 ? -10.039 7.440 22.537 1.00 86.94 68 THR A O 1
ATOM 520 N N . ILE A 1 69 ? -9.957 9.614 23.075 1.00 84.19 69 ILE A N 1
ATOM 521 C CA . ILE A 1 69 ? -11.413 9.765 23.216 1.00 84.19 69 ILE A CA 1
ATOM 522 C C . ILE A 1 69 ? -12.155 9.496 21.899 1.00 84.19 69 ILE A C 1
ATOM 524 O O . ILE A 1 69 ? -13.242 8.925 21.911 1.00 84.19 69 ILE A O 1
ATOM 528 N N . VAL A 1 70 ? -11.520 9.838 20.775 1.00 89.00 70 VAL A N 1
ATOM 529 C CA . VAL A 1 70 ? -12.007 9.595 19.413 1.00 89.00 70 VAL A CA 1
ATOM 530 C C . VAL A 1 70 ? -12.127 8.092 19.155 1.00 89.00 70 VAL A C 1
ATOM 532 O O . VAL A 1 70 ? -13.171 7.629 18.701 1.00 89.00 70 VAL A O 1
ATOM 535 N N . ALA A 1 71 ? -11.106 7.306 19.516 1.00 91.94 71 ALA A N 1
ATOM 536 C CA . ALA A 1 71 ? -11.142 5.852 19.379 1.00 91.94 71 ALA A CA 1
ATOM 537 C C . ALA A 1 71 ? -12.291 5.215 20.176 1.00 91.94 71 ALA A C 1
ATOM 539 O O . ALA A 1 71 ? -13.003 4.349 19.664 1.00 91.94 71 ALA A O 1
ATOM 540 N N . VAL A 1 72 ? -12.505 5.667 21.417 1.00 88.94 72 VAL A N 1
ATOM 541 C CA . VAL A 1 72 ? -13.617 5.185 22.250 1.00 88.94 72 VAL A CA 1
ATOM 542 C C . VAL A 1 72 ? -14.963 5.551 21.626 1.00 88.94 72 VAL A C 1
ATOM 544 O O . VAL A 1 72 ? -15.836 4.689 21.518 1.00 88.94 72 VAL A O 1
ATOM 547 N N . GLU A 1 73 ? -15.124 6.795 21.169 1.00 87.88 73 GLU A N 1
ATOM 548 C CA . GLU A 1 73 ? -16.343 7.257 20.500 1.00 87.88 73 GLU A CA 1
ATOM 549 C C . GLU A 1 73 ? -16.690 6.395 19.278 1.00 87.88 73 GLU A C 1
ATOM 551 O O . GLU A 1 73 ? -17.839 5.976 19.125 1.00 87.88 73 GLU A O 1
ATOM 556 N N . ILE A 1 74 ? -15.702 6.081 18.436 1.00 93.19 74 ILE A N 1
ATOM 557 C CA . ILE A 1 74 ? -15.889 5.240 17.247 1.00 93.19 74 ILE A CA 1
ATOM 558 C C . ILE A 1 74 ? -16.465 3.868 17.627 1.00 93.19 74 ILE A C 1
ATOM 560 O O . ILE A 1 74 ? -17.424 3.406 17.003 1.00 93.19 74 ILE A O 1
ATOM 564 N N . VAL A 1 75 ? -15.922 3.222 18.664 1.00 92.19 75 VAL A N 1
ATOM 565 C CA . VAL A 1 75 ? -16.401 1.901 19.106 1.00 92.19 75 VAL A CA 1
ATOM 566 C C . VAL A 1 75 ? -17.814 1.981 19.678 1.00 92.19 75 VAL A C 1
ATOM 568 O O . VAL A 1 75 ? -18.658 1.150 19.337 1.00 92.19 75 VAL A O 1
ATOM 571 N N . LEU A 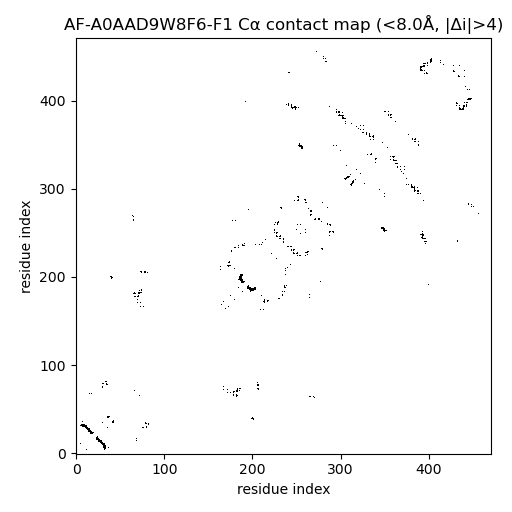1 76 ? -18.105 2.999 20.492 1.00 88.12 76 LEU A N 1
ATOM 572 C CA . LEU A 1 76 ? -19.443 3.207 21.055 1.00 88.12 76 LEU A CA 1
ATOM 573 C C . LEU A 1 76 ? -20.496 3.443 19.962 1.00 88.12 76 LEU A C 1
ATOM 575 O O . LEU A 1 76 ? -21.580 2.858 20.011 1.00 88.12 76 LEU A O 1
ATOM 579 N N . ARG A 1 77 ? -20.172 4.238 18.937 1.00 89.56 77 ARG A N 1
ATOM 580 C CA . ARG A 1 77 ? -21.059 4.465 17.784 1.00 89.56 77 ARG A CA 1
ATOM 581 C C . ARG A 1 77 ? -21.259 3.205 16.947 1.00 89.56 77 ARG A C 1
ATOM 583 O O . ARG A 1 77 ? -22.382 2.942 16.519 1.00 89.56 77 ARG A O 1
ATOM 590 N N . GLY A 1 78 ? -20.214 2.399 16.757 1.00 91.50 78 GLY A N 1
ATOM 591 C CA . GLY A 1 78 ? -20.332 1.100 16.089 1.00 91.50 78 GLY A CA 1
ATOM 592 C C . GLY A 1 78 ? -21.275 0.145 16.828 1.00 91.50 78 GLY A C 1
ATOM 593 O O . GLY A 1 78 ? -22.136 -0.487 16.209 1.00 91.50 78 GLY A O 1
ATOM 594 N N . LEU A 1 79 ? -21.170 0.079 18.160 1.00 88.31 79 LEU A N 1
ATOM 595 C CA . LEU A 1 79 ? -22.081 -0.710 18.998 1.00 88.31 79 LEU A CA 1
ATOM 596 C C . LEU A 1 79 ? -23.528 -0.229 18.858 1.00 88.31 79 LEU A C 1
ATOM 598 O O . LEU A 1 79 ? -24.428 -1.038 18.634 1.00 88.31 79 LEU A O 1
ATOM 602 N N . HIS A 1 80 ? -23.742 1.086 18.923 1.00 85.06 80 HIS A N 1
ATOM 603 C CA . HIS A 1 80 ? -25.058 1.691 18.740 1.00 85.06 80 HIS A CA 1
ATOM 604 C C . HIS A 1 80 ? -25.656 1.367 17.359 1.00 85.06 80 HIS A C 1
ATOM 606 O O . HIS A 1 80 ? -26.808 0.949 17.268 1.00 85.06 80 HIS A O 1
ATOM 612 N N . GLN A 1 81 ? -24.866 1.474 16.285 1.00 87.44 81 GLN A N 1
ATOM 613 C CA . GLN A 1 81 ? -25.291 1.092 14.934 1.00 87.44 81 GLN A CA 1
ATOM 614 C C . GLN A 1 81 ? -25.701 -0.383 14.855 1.00 87.44 81 GLN A C 1
ATOM 616 O O . GLN A 1 81 ? -26.716 -0.718 14.245 1.00 87.44 81 GLN A O 1
ATOM 621 N N . THR A 1 82 ? -24.901 -1.268 15.449 1.00 87.12 82 THR A N 1
ATOM 622 C CA . THR A 1 82 ? -25.158 -2.713 15.430 1.00 87.12 82 THR A CA 1
ATOM 623 C C . THR A 1 82 ? -26.451 -3.042 16.168 1.00 87.12 82 THR A C 1
ATOM 625 O O . THR A 1 82 ? -27.269 -3.800 15.653 1.00 87.12 82 THR A O 1
ATOM 628 N N . TYR A 1 83 ? -26.689 -2.401 17.315 1.00 85.19 83 TYR A N 1
ATOM 629 C CA . TYR A 1 83 ? -27.937 -2.532 18.061 1.00 85.19 83 TYR A CA 1
ATOM 630 C C . TYR A 1 83 ? -29.164 -2.151 17.218 1.00 85.19 83 TYR A C 1
ATOM 632 O O . TYR A 1 83 ? -30.069 -2.970 17.067 1.00 85.19 83 TYR A O 1
ATOM 640 N N . HIS A 1 84 ? -29.156 -0.969 16.587 1.00 83.50 84 HIS A N 1
ATOM 641 C CA . HIS A 1 84 ? -30.268 -0.511 15.736 1.00 83.50 84 HIS A CA 1
ATOM 642 C C . HIS A 1 84 ? -30.551 -1.440 14.552 1.00 83.50 84 HIS A C 1
ATOM 644 O O . HIS A 1 84 ? -31.702 -1.622 14.162 1.00 83.50 84 HIS A O 1
ATOM 650 N N . ARG A 1 85 ? -29.518 -2.065 13.972 1.00 84.19 85 ARG A N 1
ATOM 651 C CA . ARG A 1 85 ? -29.713 -3.060 12.904 1.00 84.19 85 ARG A CA 1
ATOM 652 C C . ARG A 1 85 ? -30.437 -4.307 13.406 1.00 84.19 85 ARG A C 1
ATOM 654 O O . ARG A 1 85 ? -31.273 -4.853 12.689 1.00 84.19 85 ARG A O 1
ATOM 661 N N . HIS A 1 86 ? -30.125 -4.759 14.618 1.00 83.75 86 HIS A N 1
ATOM 662 C CA . HIS A 1 86 ? -30.776 -5.928 15.201 1.00 83.75 86 HIS A CA 1
ATOM 663 C C . HIS A 1 86 ? -32.230 -5.650 15.592 1.00 83.75 86 HIS A C 1
ATOM 665 O O . HIS A 1 86 ? -33.077 -6.507 15.349 1.00 83.75 86 HIS A O 1
ATOM 671 N N . THR A 1 87 ? -32.538 -4.464 16.126 1.00 82.06 87 THR A N 1
ATOM 672 C CA . THR A 1 87 ? -33.917 -4.102 16.495 1.00 82.06 87 THR A CA 1
ATOM 673 C C . THR A 1 87 ? -34.805 -3.906 15.268 1.00 82.06 87 THR A C 1
ATOM 675 O O . THR A 1 87 ? -35.896 -4.465 15.220 1.00 82.06 87 THR A O 1
ATOM 678 N N . SER A 1 88 ? -34.322 -3.215 14.231 1.00 83.00 88 SER A N 1
ATOM 679 C CA . SER A 1 88 ? -35.102 -2.969 13.006 1.00 83.00 88 SER A CA 1
ATOM 680 C C . SER A 1 88 ? -35.373 -4.234 12.182 1.00 83.00 88 SER A C 1
ATOM 682 O O . SER A 1 88 ? -36.377 -4.311 11.481 1.00 83.00 88 SER A O 1
ATOM 684 N N . SER A 1 89 ? -34.503 -5.246 12.263 1.00 79.81 89 SER A N 1
ATOM 685 C CA . SER A 1 89 ? -34.696 -6.530 11.567 1.00 79.81 89 SER A CA 1
ATOM 686 C C . SER A 1 89 ? -35.753 -7.424 12.242 1.00 79.81 89 SER A C 1
ATOM 688 O O . SER A 1 89 ? -36.375 -8.265 11.590 1.00 79.81 89 SER A O 1
ATOM 690 N N . GLY A 1 90 ? -35.993 -7.234 13.545 1.00 71.19 90 GLY A N 1
ATOM 691 C CA . GLY A 1 90 ? -36.907 -8.062 14.336 1.00 71.19 90 GLY A CA 1
ATOM 692 C C . GLY A 1 90 ? -38.393 -7.873 14.012 1.00 71.19 90 GLY A C 1
ATOM 693 O O . GLY A 1 90 ? -39.150 -8.841 14.074 1.00 71.19 90 GLY A O 1
ATOM 694 N N . ASP A 1 91 ? -38.808 -6.670 13.607 1.00 61.25 91 ASP A N 1
ATOM 695 C CA . ASP A 1 91 ? -40.233 -6.343 13.421 1.00 61.25 91 ASP A CA 1
ATOM 696 C C . ASP A 1 91 ? -40.818 -6.793 12.069 1.00 61.25 91 ASP A C 1
ATOM 698 O O . ASP A 1 91 ? -42.034 -6.920 11.924 1.00 61.25 91 ASP A O 1
ATOM 702 N N . GLY A 1 92 ? -39.981 -7.104 11.074 1.00 58.69 92 GLY A N 1
ATOM 703 C CA . GLY A 1 92 ? -40.452 -7.439 9.722 1.00 58.69 92 GLY A CA 1
ATOM 704 C C . GLY A 1 92 ? -40.808 -8.913 9.489 1.00 58.69 92 GLY A C 1
ATOM 705 O O . GLY A 1 92 ? -41.629 -9.223 8.630 1.00 58.69 92 GLY A O 1
ATOM 706 N N . SER A 1 93 ? -40.216 -9.856 10.233 1.00 53.41 93 SER A N 1
ATOM 707 C CA . SER A 1 93 ? -40.265 -11.281 9.846 1.00 53.41 93 SER A CA 1
ATOM 708 C C . SER A 1 93 ? -41.451 -12.079 10.411 1.00 53.41 93 SER A C 1
ATOM 710 O O . SER A 1 93 ? -41.666 -13.213 9.969 1.00 53.41 93 SER A O 1
ATOM 712 N N . ASN A 1 94 ? -42.217 -11.548 11.370 1.00 52.88 94 ASN A N 1
ATOM 713 C CA . ASN A 1 94 ? -43.298 -12.311 12.014 1.00 52.88 94 ASN A CA 1
ATOM 714 C C . ASN A 1 94 ? -44.692 -12.103 11.402 1.00 52.88 94 ASN A C 1
ATOM 716 O O . ASN A 1 94 ? -45.564 -12.944 11.622 1.00 52.88 94 ASN A O 1
ATOM 720 N N . ASN A 1 95 ? -44.906 -11.071 10.578 1.00 52.34 95 ASN A N 1
ATOM 721 C CA . ASN A 1 95 ? -46.213 -10.850 9.947 1.00 52.34 95 ASN A CA 1
ATOM 722 C C . ASN A 1 95 ? -46.406 -11.630 8.633 1.00 52.34 95 ASN A C 1
ATOM 724 O O . ASN A 1 95 ? -47.506 -12.123 8.394 1.00 52.34 95 ASN A O 1
ATOM 728 N N . ASP A 1 96 ? -45.352 -11.891 7.852 1.00 52.47 96 ASP A N 1
ATOM 729 C CA . ASP A 1 96 ? -45.477 -12.614 6.569 1.00 52.47 96 ASP A CA 1
ATOM 730 C C . ASP A 1 96 ? -45.659 -14.135 6.704 1.00 52.47 96 ASP A C 1
ATOM 732 O O . ASP A 1 96 ? -46.147 -14.806 5.788 1.00 52.47 96 ASP A O 1
ATOM 736 N N . LYS A 1 97 ? -45.309 -14.716 7.859 1.00 51.97 97 LYS A N 1
ATOM 737 C CA . LYS A 1 97 ? -45.597 -16.134 8.137 1.00 51.97 97 LYS A CA 1
ATOM 738 C C . LYS A 1 97 ? -47.034 -16.364 8.604 1.00 51.97 97 LYS A C 1
ATOM 740 O O . LYS A 1 97 ? -47.514 -17.487 8.477 1.00 51.97 97 LYS A O 1
ATOM 745 N N . LYS A 1 98 ? -47.739 -15.335 9.087 1.00 49.03 98 LYS A N 1
ATOM 746 C CA . LYS A 1 98 ? -49.129 -15.470 9.551 1.00 49.03 98 LYS A CA 1
ATOM 747 C C . LYS A 1 98 ? -50.133 -15.362 8.396 1.00 49.03 98 LYS A C 1
ATOM 749 O O . LYS A 1 98 ? -51.069 -16.152 8.336 1.00 49.03 98 LYS A O 1
ATOM 754 N N . THR A 1 99 ? -49.866 -14.521 7.396 1.00 50.97 99 THR A N 1
ATOM 755 C CA . THR A 1 99 ? -50.689 -14.405 6.173 1.00 50.97 99 THR A CA 1
ATOM 756 C C . THR A 1 99 ? -50.544 -15.589 5.209 1.00 50.97 99 THR A C 1
ATOM 758 O O . THR A 1 99 ? -51.504 -15.937 4.524 1.00 50.97 99 THR A O 1
ATOM 761 N N . LYS A 1 100 ? -49.398 -16.289 5.186 1.00 47.69 100 LYS A N 1
ATOM 762 C CA . LYS A 1 100 ? -49.223 -17.502 4.355 1.00 47.69 100 LYS A CA 1
ATOM 763 C C . LYS A 1 100 ? -49.831 -18.783 4.940 1.00 47.69 100 LYS A C 1
ATOM 765 O O . LYS A 1 100 ? -50.000 -19.749 4.197 1.00 47.69 100 LYS A O 1
ATOM 770 N N . VAL A 1 101 ? -50.178 -18.806 6.228 1.00 48.75 101 VAL A N 1
ATOM 771 C CA . VAL A 1 101 ? -50.855 -19.956 6.858 1.00 48.75 101 VAL A CA 1
ATOM 772 C C . VAL A 1 101 ? -52.380 -19.860 6.706 1.00 48.75 101 VAL A C 1
ATOM 774 O O . VAL A 1 101 ? -53.026 -20.887 6.523 1.00 48.75 101 VAL A O 1
ATOM 777 N N . GLU A 1 102 ? -52.958 -18.657 6.631 1.00 45.31 102 GLU A N 1
ATOM 778 C CA . GLU A 1 102 ? -54.405 -18.483 6.394 1.00 45.31 102 GLU A CA 1
ATOM 779 C C . GLU A 1 102 ? -54.830 -18.599 4.919 1.00 45.31 102 GLU A C 1
ATOM 781 O O . GLU A 1 102 ? -55.980 -18.937 4.641 1.00 45.31 102 GLU A O 1
ATOM 786 N N . GLN A 1 103 ? -53.920 -18.423 3.954 1.00 44.62 103 GLN A N 1
ATOM 787 C CA . GLN A 1 103 ? -54.231 -18.634 2.530 1.00 44.62 103 GLN A CA 1
ATOM 788 C C . GLN A 1 103 ? -54.105 -20.091 2.053 1.00 44.62 103 GLN A C 1
ATOM 790 O O . GLN A 1 103 ? -54.513 -20.394 0.934 1.00 44.62 103 GLN A O 1
ATOM 795 N N . ARG A 1 104 ? -53.597 -21.017 2.880 1.00 40.91 104 ARG A N 1
ATOM 796 C CA . ARG A 1 104 ? -53.392 -22.428 2.486 1.00 40.91 104 ARG A CA 1
ATOM 797 C C . ARG A 1 104 ? -54.484 -23.398 2.961 1.00 40.91 104 ARG A C 1
ATOM 799 O O . ARG A 1 104 ? -54.346 -24.596 2.753 1.00 40.91 104 ARG A O 1
ATOM 806 N N . VAL A 1 105 ? -55.570 -22.892 3.559 1.00 46.59 105 VAL A N 1
ATOM 807 C CA . VAL A 1 105 ? -56.712 -23.700 4.056 1.00 46.59 105 VAL A CA 1
ATOM 808 C C . VAL A 1 105 ? -57.974 -23.551 3.181 1.00 46.59 105 VAL A C 1
ATOM 810 O O . VAL A 1 105 ? -58.995 -24.174 3.441 1.00 46.59 105 VAL A O 1
ATOM 813 N N . LYS A 1 106 ? -57.925 -22.780 2.086 1.00 43.06 106 LYS A N 1
ATOM 814 C CA . LYS A 1 106 ? -59.053 -22.624 1.147 1.00 43.06 106 LYS A CA 1
ATOM 815 C C . LYS A 1 106 ? -58.628 -22.841 -0.302 1.00 43.06 106 LYS A C 1
ATOM 817 O O . LYS A 1 106 ? -58.603 -21.905 -1.092 1.00 43.06 106 LYS A O 1
ATOM 822 N N . SER A 1 107 ? -58.231 -24.057 -0.644 1.00 44.31 107 SER A N 1
ATOM 823 C CA . SER A 1 107 ? -58.236 -24.556 -2.029 1.00 44.31 107 SER A CA 1
ATOM 824 C C . SER A 1 107 ? -57.732 -25.989 -2.028 1.00 44.31 107 SER A C 1
ATOM 826 O O . SER A 1 107 ? -56.531 -26.219 -2.035 1.00 44.31 107 SER A O 1
ATOM 828 N N . ASN A 1 108 ? -58.657 -26.940 -1.948 1.00 36.97 108 ASN A N 1
ATOM 829 C CA . ASN A 1 108 ? -58.522 -28.257 -2.562 1.00 36.97 108 ASN A CA 1
ATOM 830 C C . ASN A 1 108 ? -59.876 -28.958 -2.460 1.00 36.97 108 ASN A C 1
ATOM 832 O O . ASN A 1 108 ? -60.139 -29.664 -1.497 1.00 36.97 108 ASN A O 1
ATOM 836 N N . ASP A 1 109 ? -60.721 -28.712 -3.457 1.00 37.69 109 ASP A N 1
ATOM 837 C CA . ASP A 1 109 ? -61.788 -29.622 -3.854 1.00 37.69 109 ASP A CA 1
ATOM 838 C C . ASP A 1 109 ? -62.001 -29.503 -5.368 1.00 37.69 109 ASP A C 1
ATOM 840 O O . ASP A 1 109 ? -61.926 -28.407 -5.931 1.00 37.69 109 ASP A O 1
ATOM 844 N N . SER A 1 110 ? -62.304 -30.652 -5.979 1.00 35.75 110 SER A N 1
ATOM 845 C CA . SER A 1 110 ? -62.550 -30.947 -7.404 1.00 35.75 110 SER A CA 1
ATOM 846 C C . SER A 1 110 ? -61.315 -31.179 -8.298 1.00 35.75 110 SER A C 1
ATOM 848 O O . SER A 1 110 ? -60.355 -30.425 -8.226 1.00 35.75 110 SER A O 1
ATOM 850 N N . VAL A 1 111 ? -61.258 -32.111 -9.259 1.00 35.38 111 VAL A N 1
ATOM 851 C CA . VAL A 1 111 ? -61.808 -33.462 -9.544 1.00 35.38 111 VAL A CA 1
ATOM 852 C C . VAL A 1 111 ? -61.424 -33.732 -11.018 1.00 35.38 111 VAL A C 1
ATOM 854 O O . VAL A 1 111 ? -61.663 -32.860 -11.845 1.00 35.38 111 VAL A O 1
ATOM 857 N N . ASN A 1 112 ? -60.911 -34.942 -11.312 1.00 32.38 112 ASN A N 1
ATOM 858 C CA . ASN A 1 112 ? -60.896 -35.665 -12.611 1.00 32.38 112 ASN A CA 1
ATOM 859 C C . ASN A 1 112 ? -60.110 -35.094 -13.820 1.00 32.38 112 ASN A C 1
ATOM 861 O O . ASN A 1 112 ? -59.927 -33.892 -13.928 1.00 32.38 112 ASN A O 1
ATOM 865 N N . THR A 1 113 ? -59.654 -35.845 -14.836 1.00 32.28 113 THR A N 1
ATOM 866 C CA . THR A 1 113 ? -59.405 -37.275 -15.179 1.00 32.28 113 THR A CA 1
ATOM 867 C C . THR A 1 113 ? -58.683 -37.262 -16.550 1.00 32.28 113 THR A C 1
ATOM 869 O O . THR A 1 113 ? -58.865 -36.310 -17.303 1.00 32.28 113 THR A O 1
ATOM 872 N N . ASP A 1 114 ? -57.966 -38.350 -16.877 1.00 30.11 114 ASP A N 1
ATOM 873 C CA . ASP A 1 114 ? -57.567 -38.832 -18.227 1.00 30.11 114 ASP A CA 1
ATOM 874 C C . ASP A 1 114 ? -56.587 -37.971 -19.066 1.00 30.11 114 ASP A C 1
ATOM 876 O O . ASP A 1 114 ? -56.622 -36.751 -19.053 1.00 30.11 114 ASP A O 1
ATOM 880 N N . GLY A 1 115 ? -55.654 -38.495 -19.870 1.00 28.39 115 GLY A N 1
ATOM 881 C CA . GLY A 1 115 ? -55.311 -39.848 -20.311 1.00 28.39 115 GLY A CA 1
ATOM 882 C C . GLY A 1 115 ? -54.218 -39.785 -21.412 1.00 28.39 115 GLY A C 1
ATOM 883 O O . GLY A 1 115 ? -53.868 -38.700 -21.869 1.00 28.39 115 GLY A O 1
ATOM 884 N N . ALA A 1 116 ? -53.739 -40.961 -21.850 1.00 31.41 116 ALA A N 1
ATOM 885 C CA . ALA A 1 116 ? -52.889 -41.266 -23.028 1.00 31.41 116 ALA A CA 1
ATOM 886 C C . ALA A 1 116 ? -51.404 -40.804 -22.999 1.00 31.41 116 ALA A C 1
ATOM 888 O O . ALA A 1 116 ? -51.089 -39.623 -22.999 1.00 31.41 116 ALA A O 1
ATOM 889 N N . SER A 1 117 ? -50.409 -41.697 -22.883 1.00 35.81 117 SER A N 1
ATOM 890 C CA . SER A 1 117 ? -49.895 -42.677 -23.870 1.00 35.81 117 SER A CA 1
ATOM 891 C C . SER A 1 117 ? -49.287 -42.060 -25.138 1.00 35.81 117 SER A C 1
ATOM 893 O O . SER A 1 117 ? -50.018 -41.712 -26.061 1.00 35.81 117 SER A O 1
ATOM 895 N N . ARG A 1 118 ? -47.947 -42.087 -25.256 1.00 34.00 118 ARG A N 1
ATOM 896 C CA . ARG A 1 118 ? -47.284 -42.504 -26.507 1.00 34.00 118 ARG A CA 1
ATOM 897 C C . ARG A 1 118 ? -45.808 -42.866 -26.328 1.00 34.00 118 ARG A C 1
ATOM 899 O O . ARG A 1 118 ? -45.006 -42.094 -25.816 1.00 34.00 118 ARG A O 1
ATOM 906 N N . GLU A 1 119 ? -45.505 -44.071 -26.794 1.00 35.31 119 GLU A N 1
ATOM 907 C CA . GLU A 1 119 ? -44.189 -44.643 -27.050 1.00 35.31 119 GLU A CA 1
ATOM 908 C C . GLU A 1 119 ? -43.438 -43.862 -28.140 1.00 35.31 119 GLU A C 1
ATOM 910 O O . GLU A 1 119 ? -44.059 -43.336 -29.064 1.00 35.31 119 GLU A O 1
ATOM 915 N N . ASN A 1 120 ? -42.101 -43.901 -28.112 1.00 34.84 120 ASN A N 1
ATOM 916 C CA . ASN A 1 120 ? -41.361 -44.173 -29.342 1.00 34.84 120 ASN A CA 1
ATOM 917 C C . ASN A 1 120 ? -39.971 -44.762 -29.068 1.00 34.84 120 ASN A C 1
ATOM 919 O O . ASN A 1 120 ? -39.117 -44.150 -28.428 1.00 34.84 120 ASN A O 1
ATOM 923 N N . LYS A 1 121 ? -39.780 -45.977 -29.588 1.00 37.22 121 LYS A N 1
ATOM 924 C CA . LYS A 1 121 ? -38.505 -46.669 -29.785 1.00 37.22 121 LYS A CA 1
ATOM 925 C C . LYS A 1 121 ? -37.888 -46.199 -31.104 1.00 37.22 121 LYS A C 1
ATOM 927 O O . LYS A 1 121 ? -38.608 -45.991 -32.075 1.00 37.22 121 LYS A O 1
ATOM 932 N N . GLY A 1 122 ? -36.563 -46.146 -31.168 1.00 33.75 122 GLY A N 1
ATOM 933 C CA . GLY A 1 122 ? -35.824 -46.007 -32.420 1.00 33.75 122 GLY A CA 1
ATOM 934 C C . GLY A 1 122 ? -34.362 -46.379 -32.220 1.00 33.75 122 GLY A C 1
ATOM 935 O O . GLY A 1 122 ? -33.588 -45.576 -31.716 1.00 33.75 122 GLY A O 1
ATOM 936 N N . ALA A 1 123 ? -34.016 -47.613 -32.580 1.00 34.59 123 ALA A N 1
ATOM 937 C CA . ALA A 1 123 ? -32.657 -48.138 -32.633 1.00 34.59 123 ALA A CA 1
ATOM 938 C C . ALA A 1 123 ? -32.196 -48.182 -34.093 1.00 34.59 123 ALA A C 1
ATOM 940 O O . ALA A 1 123 ? -32.959 -48.685 -34.913 1.00 34.59 123 ALA A O 1
ATOM 941 N N . VAL A 1 124 ? -30.969 -47.734 -34.389 1.00 38.47 124 VAL A N 1
ATOM 942 C CA . VAL A 1 124 ? -30.147 -48.198 -35.525 1.00 38.47 124 VAL A CA 1
ATOM 943 C C . VAL A 1 124 ? -28.658 -48.016 -35.174 1.00 38.47 124 VAL A C 1
ATOM 945 O O . VAL A 1 124 ? -28.198 -46.905 -34.938 1.00 38.47 124 VAL A O 1
ATOM 948 N N . GLU A 1 125 ? -27.932 -49.129 -35.181 1.00 38.81 125 GLU A N 1
ATOM 949 C CA . GLU A 1 125 ? -26.476 -49.312 -35.359 1.00 38.81 125 GLU A CA 1
ATOM 950 C C . GLU A 1 125 ? -26.315 -50.247 -36.599 1.00 38.81 125 GLU A C 1
ATOM 952 O O . GLU A 1 125 ? -27.358 -50.768 -37.020 1.00 38.81 125 GLU A O 1
ATOM 957 N N . PRO A 1 126 ? -25.127 -50.535 -37.210 1.00 54.41 126 PRO A N 1
ATOM 958 C CA . PRO A 1 126 ? -23.790 -50.625 -36.581 1.00 54.41 126 PRO A CA 1
ATOM 959 C C . PRO A 1 126 ? -22.542 -50.263 -37.449 1.00 54.41 126 PRO A C 1
ATOM 961 O O . PRO A 1 126 ? -22.623 -50.040 -38.655 1.00 54.41 126 PRO A O 1
ATOM 964 N N . GLY A 1 127 ? -21.357 -50.352 -36.817 1.00 29.61 127 GLY A N 1
ATOM 965 C CA . GLY A 1 127 ? -20.051 -50.684 -37.435 1.00 29.61 127 GLY A CA 1
ATOM 966 C C . GLY A 1 127 ? -18.971 -49.596 -37.287 1.00 29.61 127 GLY A C 1
ATOM 967 O O . GLY A 1 127 ? -19.224 -48.453 -37.630 1.00 29.61 127 GLY A O 1
ATOM 968 N N . ALA A 1 128 ? -17.732 -49.831 -36.834 1.00 29.88 128 ALA A N 1
ATOM 969 C CA . ALA A 1 128 ? -16.986 -51.038 -36.469 1.00 29.88 128 ALA A CA 1
ATOM 970 C C . ALA A 1 128 ? -15.730 -50.660 -35.628 1.00 29.88 128 ALA A C 1
ATOM 972 O O . ALA A 1 128 ? -15.251 -49.539 -35.758 1.00 29.88 128 ALA A O 1
ATOM 973 N N . SER A 1 129 ? -15.231 -51.624 -34.827 1.00 31.12 129 SER A N 1
ATOM 974 C CA . SER A 1 129 ? -13.841 -51.933 -34.383 1.00 31.12 129 SER A CA 1
ATOM 975 C C . SER A 1 129 ? -12.780 -50.832 -34.174 1.00 31.12 129 SER A C 1
ATOM 977 O O . SER A 1 129 ? -12.641 -49.941 -34.989 1.00 31.12 129 SER A O 1
ATOM 979 N N . LEU A 1 130 ? -11.821 -50.882 -33.239 1.00 30.30 130 LEU A N 1
ATOM 980 C CA . LEU A 1 130 ? -11.231 -51.910 -32.363 1.00 30.30 130 LEU A CA 1
ATOM 981 C C . LEU A 1 130 ? -10.284 -51.147 -31.401 1.00 30.30 130 LEU A C 1
ATOM 983 O O . LEU A 1 130 ? -9.555 -50.276 -31.872 1.00 30.30 130 LEU A O 1
ATOM 987 N N . ASN A 1 131 ? -10.286 -51.471 -30.101 1.00 31.25 131 ASN A N 1
ATOM 988 C CA . ASN A 1 131 ? -9.108 -51.665 -29.224 1.00 31.25 131 ASN A CA 1
ATOM 989 C C . ASN A 1 131 ? -9.488 -51.518 -27.737 1.00 31.25 131 ASN A C 1
ATOM 991 O O . ASN A 1 131 ? -9.638 -50.428 -27.192 1.00 31.25 131 ASN A O 1
ATOM 995 N N . SER A 1 132 ? -9.643 -52.689 -27.128 1.00 30.22 132 SER A N 1
ATOM 996 C CA . SER A 1 132 ? -9.604 -53.062 -25.709 1.00 30.22 132 SER A CA 1
ATOM 997 C C . SER A 1 132 ? -8.182 -52.845 -25.131 1.00 30.22 132 SER A C 1
ATOM 999 O O . SER A 1 132 ? -7.237 -52.791 -25.911 1.00 30.22 132 SER A O 1
ATOM 1001 N N . GLU A 1 133 ? -7.865 -52.673 -23.841 1.00 33.12 133 GLU A N 1
ATOM 1002 C CA . GLU A 1 133 ? -8.368 -53.141 -22.530 1.00 33.12 133 GLU A CA 1
ATOM 1003 C C . GLU A 1 133 ? -7.863 -52.166 -21.401 1.00 33.12 133 GLU A C 1
ATOM 1005 O O . GLU A 1 133 ? -7.389 -51.077 -21.720 1.00 33.12 133 GLU A O 1
ATOM 1010 N N . PRO A 1 134 ? -7.872 -52.497 -20.087 1.00 35.81 134 PRO A N 1
ATOM 1011 C CA . PRO A 1 134 ? -9.022 -52.426 -19.194 1.00 35.81 134 PRO A CA 1
ATOM 1012 C C . PRO A 1 134 ? -8.787 -51.501 -17.976 1.00 35.81 134 PRO A C 1
ATOM 1014 O O . PRO A 1 134 ? -7.673 -51.263 -17.514 1.00 35.81 134 PRO A O 1
ATOM 1017 N N . SER A 1 135 ? -9.889 -51.044 -17.387 1.00 28.77 135 SER A N 1
ATOM 1018 C CA . SER A 1 135 ? -9.930 -50.471 -16.039 1.00 28.77 135 SER A CA 1
ATOM 1019 C C . SER A 1 135 ? -10.207 -51.578 -15.012 1.00 28.77 135 SER A C 1
ATOM 1021 O O . SER A 1 135 ? -11.039 -52.443 -15.296 1.00 28.77 135 SER A O 1
ATOM 1023 N N . PRO A 1 136 ? -9.620 -51.540 -13.802 1.00 30.02 136 PRO A N 1
ATOM 1024 C CA . PRO A 1 136 ? -10.203 -52.190 -12.643 1.00 30.02 136 PRO A CA 1
ATOM 1025 C C . PRO A 1 136 ? -10.812 -51.139 -11.708 1.00 30.02 136 PRO A C 1
ATOM 1027 O O . PRO A 1 136 ? -10.124 -50.289 -11.141 1.00 30.02 136 PRO A O 1
ATOM 1030 N N . ALA A 1 137 ? -12.127 -51.231 -11.541 1.00 27.70 137 ALA A N 1
ATOM 1031 C CA . ALA A 1 137 ? -12.867 -50.574 -10.479 1.00 27.70 137 ALA A CA 1
ATOM 1032 C C . ALA A 1 137 ? -12.905 -51.443 -9.208 1.00 27.70 137 ALA A C 1
ATOM 1034 O O . ALA A 1 137 ? -12.771 -52.664 -9.271 1.00 27.70 137 ALA A O 1
ATOM 1035 N N . ASN A 1 138 ? -13.243 -50.766 -8.106 1.00 26.38 138 ASN A N 1
ATOM 1036 C CA . ASN A 1 138 ? -13.845 -51.253 -6.858 1.00 26.38 138 ASN A CA 1
ATOM 1037 C C . ASN A 1 138 ? -12.915 -51.657 -5.712 1.00 26.38 138 ASN A C 1
ATOM 1039 O O . ASN A 1 138 ? -12.596 -52.829 -5.567 1.00 26.38 138 ASN A O 1
ATOM 1043 N N . ILE A 1 139 ? -12.690 -50.713 -4.783 1.00 27.97 139 ILE A N 1
ATOM 1044 C CA . ILE A 1 139 ? -12.752 -50.988 -3.337 1.00 27.97 139 ILE A CA 1
ATOM 1045 C C . ILE A 1 139 ? -13.475 -49.829 -2.618 1.00 27.97 139 ILE A C 1
ATOM 1047 O O . ILE A 1 139 ? -12.990 -48.705 -2.555 1.00 27.97 139 ILE A O 1
ATOM 1051 N N . SER A 1 140 ? -14.652 -50.181 -2.100 1.00 26.89 140 SER A N 1
ATOM 1052 C CA . SER A 1 140 ? -15.296 -49.784 -0.839 1.00 26.89 140 SER A CA 1
ATOM 1053 C C . SER A 1 140 ? -15.488 -48.310 -0.467 1.00 26.89 140 SER A C 1
ATOM 1055 O O . SER A 1 140 ? -14.582 -47.590 -0.058 1.00 26.89 140 SER A O 1
ATOM 1057 N N . ALA A 1 141 ? -16.772 -47.947 -0.443 1.00 29.80 141 ALA A N 1
ATOM 1058 C CA . ALA A 1 141 ? -17.332 -46.833 0.300 1.00 29.80 141 ALA A CA 1
ATOM 1059 C C . ALA A 1 141 ? -17.009 -46.932 1.803 1.00 29.80 141 ALA A C 1
ATOM 1061 O O . ALA A 1 141 ? -17.266 -47.952 2.442 1.00 29.80 141 ALA A O 1
ATOM 1062 N N . SER A 1 142 ? -16.509 -45.836 2.373 1.00 27.09 142 SER A N 1
ATOM 1063 C CA . SER A 1 142 ? -16.490 -45.598 3.814 1.00 27.09 142 SER A CA 1
ATOM 1064 C C . SER A 1 142 ? -16.932 -44.165 4.072 1.00 27.09 142 SER A C 1
ATOM 1066 O O . SER A 1 142 ? -16.329 -43.215 3.577 1.00 27.09 142 SER A O 1
ATOM 1068 N N . ASN A 1 143 ? -17.997 -44.039 4.859 1.00 31.47 143 ASN A N 1
ATOM 1069 C CA . ASN A 1 143 ? -18.569 -42.793 5.347 1.00 31.47 143 ASN A CA 1
ATOM 1070 C C . ASN A 1 143 ? -17.493 -41.898 5.978 1.00 31.47 143 ASN A C 1
ATOM 1072 O O . ASN A 1 143 ? -16.877 -42.277 6.974 1.00 31.47 143 ASN A O 1
ATOM 1076 N N . GLN A 1 144 ? -17.309 -40.691 5.445 1.00 27.67 144 GLN A N 1
ATOM 1077 C CA . GLN A 1 144 ? -16.654 -39.601 6.162 1.00 27.67 144 GLN A CA 1
ATOM 1078 C C . GLN A 1 144 ? -17.583 -38.395 6.171 1.00 27.67 144 GLN A C 1
ATOM 1080 O O . GLN A 1 144 ? -18.015 -37.901 5.132 1.00 27.67 144 GLN A O 1
ATOM 1085 N N . ALA A 1 145 ? -17.918 -37.973 7.386 1.00 27.44 145 ALA A N 1
ATOM 1086 C CA . ALA A 1 145 ? -18.711 -36.798 7.666 1.00 27.44 145 ALA A CA 1
ATOM 1087 C C . ALA A 1 145 ? -17.996 -35.554 7.126 1.00 27.44 145 ALA A C 1
ATOM 1089 O O . ALA A 1 145 ? -16.920 -35.177 7.590 1.00 27.44 145 ALA A O 1
ATOM 1090 N N . THR A 1 146 ? -18.621 -34.915 6.144 1.00 24.94 146 THR A N 1
ATOM 1091 C CA . THR A 1 146 ? -18.239 -33.605 5.634 1.00 24.94 146 THR A CA 1
ATOM 1092 C C . THR A 1 146 ? -18.443 -32.575 6.743 1.00 24.94 146 THR A C 1
ATOM 1094 O O . THR A 1 146 ? -19.568 -32.170 7.034 1.00 24.94 146 THR A O 1
ATOM 1097 N N . ALA A 1 147 ? -17.358 -32.146 7.385 1.00 26.39 147 ALA A N 1
ATOM 1098 C CA . ALA A 1 147 ? -17.371 -30.957 8.225 1.00 26.39 147 ALA A CA 1
ATOM 1099 C C . ALA A 1 147 ? -17.485 -29.727 7.311 1.00 26.39 147 ALA A C 1
ATOM 1101 O O . ALA A 1 147 ? -16.490 -29.189 6.827 1.00 26.39 147 ALA A O 1
ATOM 1102 N N . VAL A 1 148 ? -18.723 -29.320 7.036 1.00 26.08 148 VAL 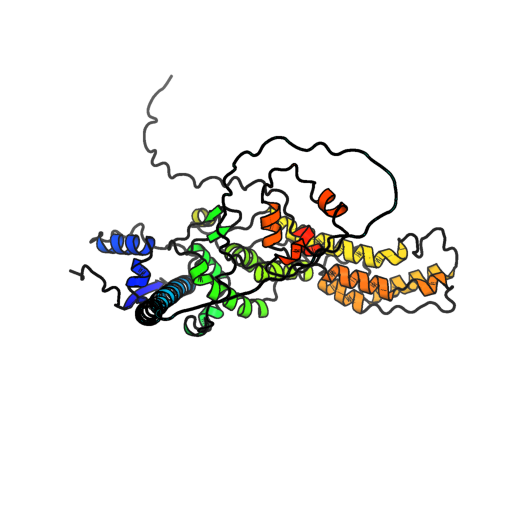A N 1
ATOM 1103 C CA . VAL A 1 148 ? -19.048 -28.055 6.375 1.00 26.08 148 VAL A CA 1
ATOM 1104 C C . VAL A 1 148 ? -18.665 -26.926 7.334 1.00 26.08 148 VAL A C 1
ATOM 1106 O O . VAL A 1 148 ? -19.318 -26.708 8.353 1.00 26.08 148 VAL A O 1
ATOM 1109 N N . LEU A 1 149 ? -17.570 -26.226 7.036 1.00 27.89 149 LEU A N 1
ATOM 1110 C CA . LEU A 1 149 ? -17.268 -24.938 7.656 1.00 27.89 149 LEU A CA 1
ATOM 1111 C C . LEU A 1 149 ? -18.293 -23.911 7.148 1.00 27.89 149 LEU A C 1
ATOM 1113 O O . LEU A 1 149 ? -18.560 -23.886 5.947 1.00 27.89 149 LEU A O 1
ATOM 1117 N N . PRO A 1 150 ? -18.867 -23.058 8.013 1.00 31.89 150 PRO A N 1
ATOM 1118 C CA . PRO A 1 150 ? -19.849 -22.081 7.578 1.00 31.89 150 PRO A CA 1
ATOM 1119 C C . PRO A 1 150 ? -19.156 -20.999 6.741 1.00 31.89 150 PRO A C 1
ATOM 1121 O O . PRO A 1 150 ? -18.314 -20.246 7.236 1.00 31.89 150 PRO A O 1
ATOM 1124 N N . GLU A 1 151 ? -19.522 -20.921 5.464 1.00 34.25 151 GLU A N 1
ATOM 1125 C CA . GLU A 1 151 ? -19.189 -19.827 4.553 1.00 34.25 151 GLU A CA 1
ATOM 1126 C C . GLU A 1 151 ? -19.883 -18.535 5.021 1.00 34.25 151 GLU A C 1
ATOM 1128 O O . GLU A 1 151 ? -20.972 -18.174 4.589 1.00 34.25 151 GLU A O 1
ATOM 1133 N N . GLY A 1 152 ? -19.253 -17.825 5.957 1.00 35.22 152 GLY A N 1
ATOM 1134 C CA . GLY A 1 152 ? -19.714 -16.527 6.469 1.00 35.22 152 GLY A CA 1
ATOM 1135 C C . GLY A 1 152 ? -19.255 -15.314 5.645 1.00 35.22 152 GLY A C 1
ATOM 1136 O O . GLY A 1 152 ? -19.225 -14.205 6.172 1.00 35.22 152 GLY A O 1
ATOM 1137 N N . GLY A 1 153 ? -18.825 -15.507 4.393 1.00 38.12 153 GLY A N 1
ATOM 1138 C CA . GLY A 1 153 ? -18.160 -14.468 3.594 1.00 38.12 153 GLY A CA 1
ATOM 1139 C C . GLY A 1 153 ? -19.093 -13.525 2.828 1.00 38.12 153 GLY A C 1
ATOM 1140 O O . GLY A 1 153 ? -18.798 -12.337 2.726 1.00 38.12 153 GLY A O 1
ATOM 1141 N N . GLU A 1 154 ? -20.223 -14.016 2.312 1.00 40.59 154 GLU A N 1
ATOM 1142 C CA . GLU A 1 154 ? -21.018 -13.260 1.324 1.00 40.59 154 GLU A CA 1
ATOM 1143 C C . GLU A 1 154 ? -22.190 -12.460 1.913 1.00 40.59 154 GLU A C 1
ATOM 1145 O O . GLU A 1 154 ? -22.661 -11.501 1.299 1.00 40.59 154 GLU A O 1
ATOM 1150 N N . ALA A 1 155 ? -22.639 -12.771 3.133 1.00 42.22 155 ALA A N 1
ATOM 1151 C CA . ALA A 1 155 ? -23.796 -12.098 3.735 1.00 42.22 155 ALA A CA 1
ATOM 1152 C C . ALA A 1 155 ? -23.514 -10.654 4.208 1.00 42.22 155 ALA A C 1
ATOM 1154 O O . ALA A 1 155 ? -24.446 -9.888 4.439 1.00 42.22 155 ALA A O 1
ATOM 1155 N N . LEU A 1 156 ? -22.243 -10.246 4.323 1.00 46.44 156 LEU A N 1
ATOM 1156 C CA . LEU A 1 156 ? -21.857 -8.903 4.784 1.00 46.44 156 LEU A CA 1
ATOM 1157 C C . LEU A 1 156 ? -21.815 -7.845 3.666 1.00 46.44 156 LEU A C 1
ATOM 1159 O O . LEU A 1 156 ? -21.724 -6.655 3.964 1.00 46.44 156 LEU A O 1
ATOM 1163 N N . SER A 1 157 ? -21.910 -8.244 2.394 1.00 46.56 157 SER A N 1
ATOM 1164 C CA . SER A 1 157 ? -21.838 -7.321 1.249 1.00 46.56 157 SER A CA 1
ATOM 1165 C C . SER A 1 157 ? -23.172 -6.652 0.898 1.00 46.56 157 SER A C 1
ATOM 1167 O O . SER A 1 157 ? -23.203 -5.771 0.045 1.00 46.56 157 SER A O 1
ATOM 1169 N N . ARG A 1 158 ? -24.273 -7.037 1.557 1.00 47.34 158 ARG A N 1
ATOM 1170 C CA . ARG A 1 158 ? -25.603 -6.416 1.410 1.00 47.34 158 ARG A CA 1
ATOM 1171 C C . ARG A 1 158 ? -26.014 -5.640 2.662 1.00 47.34 158 ARG A C 1
ATOM 1173 O O . ARG A 1 158 ? -27.165 -5.693 3.084 1.00 47.34 158 ARG A O 1
ATOM 1180 N N . LEU A 1 159 ? -25.063 -4.950 3.289 1.00 51.69 159 LEU A N 1
ATOM 1181 C CA . LEU A 1 159 ? -25.401 -3.955 4.300 1.00 51.69 159 LEU A CA 1
ATOM 1182 C C . LEU A 1 159 ? -26.081 -2.782 3.592 1.00 51.69 159 LEU A C 1
ATOM 1184 O O . LEU A 1 159 ? -25.458 -2.102 2.781 1.00 51.69 159 LEU A O 1
ATOM 1188 N N . ASP A 1 160 ? -27.363 -2.595 3.891 1.00 51.09 160 ASP A N 1
ATOM 1189 C CA . ASP A 1 160 ? -28.159 -1.452 3.457 1.00 51.09 160 ASP A CA 1
ATOM 1190 C C . ASP A 1 160 ? -27.373 -0.154 3.749 1.00 51.09 160 ASP A C 1
ATOM 1192 O O . ASP A 1 160 ? -26.969 0.058 4.903 1.00 51.09 160 ASP A O 1
ATOM 1196 N N . PRO A 1 161 ? -27.071 0.685 2.738 1.00 51.88 161 PRO A N 1
ATOM 1197 C CA . PRO A 1 161 ? -26.214 1.861 2.863 1.00 51.88 161 PRO A CA 1
ATOM 1198 C C . PRO A 1 161 ? -26.900 3.014 3.601 1.00 51.88 161 PRO A C 1
ATOM 1200 O O . PRO A 1 161 ? -26.634 4.174 3.287 1.00 51.88 161 PRO A O 1
ATOM 1203 N N . MET A 1 162 ? -27.741 2.734 4.605 1.00 55.31 162 MET A N 1
ATOM 1204 C CA . MET A 1 162 ? -28.034 3.717 5.642 1.00 55.31 162 MET A CA 1
ATOM 1205 C C . MET A 1 162 ? -26.692 4.267 6.126 1.00 55.31 162 MET A C 1
ATOM 1207 O O . MET A 1 162 ? -25.894 3.551 6.740 1.00 55.31 162 MET A O 1
ATOM 1211 N N . GLY A 1 163 ? -26.413 5.500 5.695 1.00 75.81 163 GLY A N 1
ATOM 1212 C CA . GLY A 1 163 ? -25.054 5.971 5.492 1.00 75.81 163 GLY A CA 1
ATOM 1213 C C . GLY A 1 163 ? -24.244 5.816 6.762 1.00 75.81 163 GLY A C 1
ATOM 1214 O O . GLY A 1 163 ? -24.643 6.309 7.813 1.00 75.81 163 GLY A O 1
ATOM 1215 N N . VAL A 1 164 ? -23.082 5.168 6.672 1.00 85.00 164 VAL A N 1
ATOM 1216 C CA . VAL A 1 164 ? -22.060 5.224 7.734 1.00 85.00 164 VAL A CA 1
ATOM 1217 C C . VAL A 1 164 ? -21.851 6.686 8.172 1.00 85.00 164 VAL A C 1
ATOM 1219 O O . VAL A 1 164 ? -21.689 6.964 9.351 1.00 85.00 164 VAL A O 1
ATOM 1222 N N . GLU A 1 165 ? -21.991 7.623 7.236 1.00 87.94 165 GLU A N 1
ATOM 1223 C CA . GLU A 1 165 ? -21.958 9.079 7.417 1.00 87.94 165 GLU A CA 1
ATOM 1224 C C . GLU A 1 165 ? -23.036 9.647 8.364 1.00 87.94 165 GLU A C 1
ATOM 1226 O O . GLU A 1 165 ? -22.794 10.661 9.009 1.00 87.94 165 GLU A O 1
ATOM 1231 N N . LEU A 1 166 ? -24.206 9.010 8.504 1.00 86.69 166 LEU A N 1
ATOM 1232 C CA . LEU A 1 166 ? -25.243 9.447 9.456 1.00 86.69 166 LEU A CA 1
ATOM 1233 C C . LEU A 1 166 ? -24.849 9.149 10.907 1.00 86.69 166 LEU A C 1
ATOM 1235 O O . LEU A 1 166 ? -25.219 9.877 11.825 1.00 86.69 166 LEU A O 1
ATOM 1239 N N . LEU A 1 167 ? -24.119 8.054 11.121 1.00 85.56 167 LEU A N 1
ATOM 1240 C CA . LEU A 1 167 ? -23.725 7.587 12.451 1.00 85.56 167 LEU A CA 1
ATOM 1241 C C . LEU A 1 167 ? -22.347 8.093 12.864 1.00 85.56 167 LEU A C 1
ATOM 1243 O O . LEU A 1 167 ? -22.111 8.296 14.057 1.00 85.56 167 LEU A O 1
ATOM 1247 N N . PHE A 1 168 ? -21.458 8.301 11.896 1.00 90.75 168 PHE A N 1
ATOM 1248 C CA . PHE A 1 168 ? -20.097 8.771 12.099 1.00 90.75 168 PHE A CA 1
ATOM 1249 C C . PHE A 1 168 ? -19.940 10.165 11.483 1.00 90.75 168 PHE A C 1
ATOM 1251 O O . PHE A 1 168 ? -19.858 10.272 10.258 1.00 90.75 168 PHE A O 1
ATOM 1258 N N . PRO A 1 169 ? -19.863 11.221 12.318 1.00 91.38 169 PRO A N 1
ATOM 1259 C CA . PRO A 1 169 ? -19.552 12.569 11.862 1.00 91.38 169 PRO A CA 1
ATOM 1260 C C . PRO A 1 169 ? -18.270 12.618 11.024 1.00 91.38 169 PRO A C 1
ATOM 1262 O O . PRO A 1 169 ? -17.374 11.776 11.168 1.00 91.38 169 PRO A O 1
ATOM 1265 N N . GLN A 1 170 ? -18.159 13.631 10.163 1.00 93.62 170 GLN A N 1
ATOM 1266 C CA . GLN A 1 170 ? -17.038 13.771 9.233 1.00 93.62 170 GLN A CA 1
ATOM 1267 C C . GLN A 1 170 ? -15.682 13.845 9.953 1.00 93.62 170 GLN A C 1
ATOM 1269 O O . GLN A 1 170 ? -14.666 13.410 9.411 1.00 93.62 170 GLN A O 1
ATOM 1274 N N . GLU A 1 171 ? -15.668 14.358 11.180 1.00 94.00 171 GLU A N 1
ATOM 1275 C CA . GLU A 1 171 ? -14.511 14.426 12.069 1.00 94.00 171 GLU A CA 1
ATOM 1276 C C . GLU A 1 171 ? -13.984 13.025 12.401 1.00 94.00 171 GLU A C 1
ATOM 1278 O O . GLU A 1 171 ? -12.781 12.789 12.324 1.00 94.00 171 GLU A O 1
ATOM 1283 N N . LEU A 1 172 ? -14.875 12.062 12.669 1.00 93.38 172 LEU A N 1
ATOM 1284 C CA . LEU A 1 172 ? -14.498 10.669 12.939 1.00 93.38 172 LEU A CA 1
ATOM 1285 C C . LEU A 1 172 ? -14.060 9.931 11.677 1.00 93.38 172 LEU A C 1
ATOM 1287 O O . LEU A 1 172 ? -13.240 9.016 11.743 1.00 93.38 172 LEU A O 1
ATOM 1291 N N . LEU A 1 173 ? -14.586 10.316 10.515 1.00 95.88 173 LEU A N 1
ATOM 1292 C CA . LEU A 1 173 ? -14.113 9.798 9.228 1.00 95.88 173 LEU A CA 1
ATOM 1293 C C . LEU A 1 173 ? -12.742 10.369 8.842 1.00 95.88 173 LEU A C 1
ATOM 1295 O O . LEU A 1 173 ? -12.045 9.769 8.030 1.00 95.88 173 LEU A O 1
ATOM 1299 N N . ARG A 1 174 ? -12.332 11.489 9.444 1.00 95.81 174 ARG A N 1
ATOM 1300 C CA . ARG A 1 174 ? -11.007 12.119 9.302 1.00 95.81 174 ARG A CA 1
ATOM 1301 C C . ARG A 1 174 ? -10.106 11.886 10.518 1.00 95.81 174 ARG A C 1
ATOM 1303 O O . ARG A 1 174 ? -9.105 12.582 10.672 1.00 95.81 174 ARG A O 1
ATOM 1310 N N . ALA A 1 175 ? -10.464 10.929 11.376 1.00 95.88 175 ALA A N 1
ATOM 1311 C CA . ALA A 1 175 ? -9.658 10.562 12.530 1.00 95.88 175 ALA A CA 1
ATOM 1312 C C . ALA A 1 175 ? -8.223 10.224 12.098 1.00 95.88 175 ALA A C 1
ATOM 1314 O O . ALA A 1 175 ? -7.997 9.672 11.014 1.00 95.88 175 ALA A O 1
ATOM 1315 N N . ALA A 1 176 ? -7.240 10.547 12.934 1.00 95.88 176 ALA A N 1
ATOM 1316 C CA . ALA A 1 176 ? -5.853 10.248 12.617 1.00 95.88 176 ALA A CA 1
ATOM 1317 C C . ALA A 1 176 ? -5.634 8.728 12.607 1.00 95.88 176 ALA A C 1
ATOM 1319 O O . ALA A 1 176 ? -6.334 7.974 13.282 1.00 95.88 176 ALA A O 1
ATOM 1320 N N . VAL A 1 177 ? -4.599 8.250 11.907 1.00 95.75 177 VAL A N 1
ATOM 1321 C CA . VAL A 1 177 ? -4.247 6.814 11.934 1.00 95.75 177 VAL A CA 1
ATOM 1322 C C . VAL A 1 177 ? -4.025 6.325 13.370 1.00 95.75 177 VAL A C 1
ATOM 1324 O O . VAL A 1 177 ? -4.369 5.197 13.699 1.00 95.75 177 VAL A O 1
ATOM 1327 N N . TYR A 1 178 ? -3.514 7.190 14.250 1.00 93.19 178 TYR A N 1
ATOM 1328 C CA . TYR A 1 178 ? -3.341 6.899 15.676 1.00 93.19 178 TYR A CA 1
ATOM 1329 C C . TYR A 1 178 ? -4.655 6.532 16.382 1.00 93.19 178 TYR A C 1
ATOM 1331 O O . TYR A 1 178 ? -4.671 5.625 17.210 1.00 93.19 178 TYR A O 1
ATOM 1339 N N . ASP A 1 179 ? -5.764 7.181 16.020 1.00 94.56 179 ASP A N 1
ATOM 1340 C CA . ASP A 1 179 ? -7.081 6.865 16.573 1.00 94.56 179 ASP A CA 1
ATOM 1341 C C . ASP A 1 179 ? -7.538 5.473 16.123 1.00 94.56 179 ASP A C 1
ATOM 1343 O O . ASP A 1 179 ? -8.097 4.722 16.916 1.00 94.56 179 ASP A O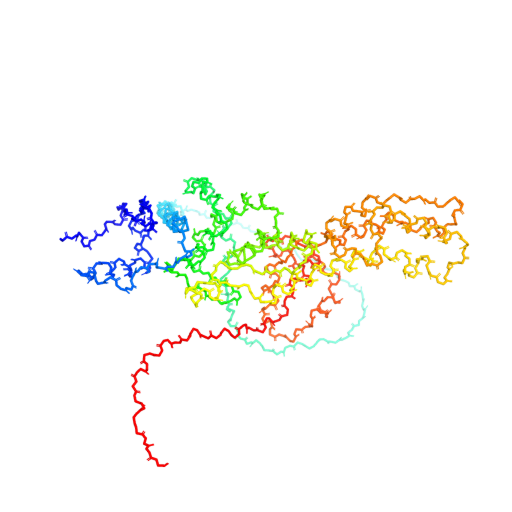 1
ATOM 1347 N N . VAL A 1 180 ? -7.224 5.074 14.885 1.00 96.50 180 VAL A N 1
ATOM 1348 C CA . VAL A 1 180 ? -7.491 3.714 14.387 1.00 96.50 180 VAL A CA 1
ATOM 1349 C C . VAL A 1 180 ? -6.735 2.666 15.203 1.00 96.50 180 VAL A C 1
ATOM 1351 O O . VAL A 1 180 ? -7.296 1.627 15.548 1.00 96.50 180 VAL A O 1
ATOM 1354 N N . TRP A 1 181 ? -5.475 2.932 15.553 1.00 94.56 181 TRP A N 1
ATOM 1355 C CA . TRP A 1 181 ? -4.717 2.063 16.457 1.00 94.56 181 TRP A CA 1
ATOM 1356 C C . TRP A 1 181 ? -5.351 1.992 17.849 1.00 94.56 181 TRP A C 1
ATOM 1358 O O . TRP A 1 181 ? -5.437 0.908 18.426 1.00 94.56 181 TRP A O 1
ATOM 1368 N N . GLY A 1 182 ? -5.861 3.116 18.357 1.00 92.19 182 GLY A N 1
ATOM 1369 C CA . GLY A 1 182 ? -6.670 3.145 19.575 1.00 92.19 182 GLY A CA 1
ATOM 1370 C C . GLY A 1 182 ? -7.921 2.267 19.466 1.00 92.19 182 GLY A C 1
ATOM 1371 O O . GLY A 1 182 ? -8.232 1.531 20.396 1.00 92.19 182 GLY A O 1
ATOM 1372 N N . VAL A 1 183 ? -8.607 2.272 18.318 1.00 94.75 183 VAL A N 1
ATOM 1373 C CA . VAL A 1 183 ? -9.771 1.404 18.073 1.00 94.75 183 VAL A CA 1
ATOM 1374 C C . VAL A 1 183 ? -9.367 -0.072 18.117 1.00 94.75 183 VAL A C 1
ATOM 1376 O O . VAL A 1 183 ? -10.058 -0.861 18.756 1.00 94.75 183 VAL A O 1
ATOM 1379 N N . LEU A 1 184 ? -8.236 -0.454 17.511 1.00 94.50 184 LEU A N 1
ATOM 1380 C CA . LEU A 1 184 ? -7.730 -1.838 17.541 1.00 94.50 184 LEU A CA 1
ATOM 1381 C C . LEU A 1 184 ? -7.443 -2.337 18.961 1.00 94.50 184 LEU A C 1
ATOM 1383 O O . LEU A 1 184 ? -7.693 -3.501 19.254 1.00 94.50 184 LEU A O 1
ATOM 1387 N N . ALA A 1 185 ? -6.971 -1.464 19.852 1.00 90.88 185 ALA A N 1
ATOM 1388 C CA . ALA A 1 185 ? -6.774 -1.791 21.265 1.00 90.88 185 ALA A CA 1
ATOM 1389 C C . ALA A 1 185 ? -8.096 -2.066 22.015 1.00 90.88 185 ALA A C 1
ATOM 1391 O O . ALA A 1 185 ? -8.116 -2.756 23.039 1.00 90.88 185 ALA A O 1
ATOM 1392 N N . LEU A 1 186 ? -9.214 -1.532 21.518 1.00 90.38 186 LEU A N 1
ATOM 1393 C CA . LEU A 1 186 ? -10.530 -1.650 22.143 1.00 90.38 186 LEU A CA 1
ATOM 1394 C C . LEU A 1 186 ? -11.342 -2.846 21.629 1.00 90.38 186 LEU A C 1
ATOM 1396 O O . LEU A 1 186 ? -12.208 -3.330 22.357 1.00 90.38 186 LEU A O 1
ATOM 1400 N N . ILE A 1 187 ? -11.070 -3.345 20.422 1.00 94.19 187 ILE A N 1
ATOM 1401 C CA . ILE A 1 187 ? -11.879 -4.378 19.756 1.00 94.19 187 ILE A CA 1
ATOM 1402 C C . ILE A 1 187 ? -11.174 -5.736 19.676 1.00 94.19 187 ILE A C 1
ATOM 1404 O O . ILE A 1 187 ? -9.953 -5.841 19.640 1.00 94.19 187 ILE A O 1
ATOM 1408 N N . ASN A 1 188 ? -11.970 -6.793 19.589 1.00 93.62 188 ASN A N 1
ATOM 1409 C CA . ASN A 1 188 ? -11.539 -8.134 19.250 1.00 93.62 188 ASN A CA 1
ATOM 1410 C C . ASN A 1 188 ? -11.354 -8.263 17.741 1.00 93.62 188 ASN A C 1
ATOM 1412 O O . ASN A 1 188 ? -12.192 -7.822 16.952 1.00 93.62 188 ASN A O 1
ATOM 1416 N N . PHE A 1 189 ? -10.295 -8.937 17.322 1.00 94.50 189 PHE A N 1
ATOM 1417 C CA . PHE A 1 189 ? -10.081 -9.250 15.916 1.00 94.50 189 PHE A CA 1
ATOM 1418 C C . PHE A 1 189 ? -9.287 -10.542 15.759 1.00 94.50 189 PHE A C 1
ATOM 1420 O O . PHE A 1 189 ? -8.740 -11.089 16.715 1.00 94.50 189 PHE A O 1
ATOM 1427 N N . ARG A 1 190 ? -9.232 -11.055 14.528 1.00 90.94 190 ARG A N 1
ATOM 1428 C CA . ARG A 1 190 ? -8.500 -12.278 14.203 1.00 90.94 190 ARG A CA 1
ATOM 1429 C C . ARG A 1 190 ? -7.528 -12.031 13.061 1.00 90.94 190 ARG A C 1
ATOM 1431 O O . ARG A 1 190 ? -7.942 -11.574 11.993 1.00 90.94 190 ARG A O 1
ATOM 1438 N N . THR A 1 191 ? -6.269 -12.391 13.253 1.00 86.69 191 THR A N 1
ATOM 1439 C CA . THR A 1 191 ? -5.237 -12.386 12.208 1.00 86.69 191 THR A CA 1
ATOM 1440 C C . THR A 1 191 ? -4.471 -13.701 12.264 1.00 86.69 191 THR A C 1
ATOM 1442 O O . THR A 1 191 ? -4.336 -14.298 13.324 1.00 86.69 191 THR A O 1
ATOM 1445 N N . CYS A 1 192 ? -4.027 -14.232 11.120 1.00 78.44 192 CYS A N 1
ATOM 1446 C CA . CYS A 1 192 ? -3.235 -15.474 11.071 1.00 78.44 192 CYS A CA 1
ATOM 1447 C C . CYS A 1 192 ? -3.809 -16.646 11.902 1.00 78.44 192 CYS A C 1
ATOM 1449 O O . CYS A 1 192 ? -3.067 -17.401 12.523 1.00 78.44 192 CYS A O 1
ATOM 1451 N N . LYS A 1 193 ? -5.142 -16.798 11.928 1.00 79.50 193 LYS A N 1
ATOM 1452 C CA . LYS A 1 193 ? -5.891 -17.771 12.753 1.00 79.50 193 LYS A CA 1
ATOM 1453 C C . LYS A 1 193 ? -5.827 -17.543 14.274 1.00 79.50 193 LYS A C 1
ATOM 1455 O O . LYS A 1 193 ? -6.550 -18.251 14.976 1.00 79.50 193 LYS A O 1
ATOM 1460 N N . GLN A 1 194 ? -5.083 -16.554 14.760 1.00 83.38 194 GLN A N 1
ATOM 1461 C CA . GLN A 1 194 ? -5.000 -16.137 16.157 1.00 83.38 194 GLN A CA 1
ATOM 1462 C C . GLN A 1 194 ? -6.058 -15.079 16.481 1.00 83.38 194 GLN A C 1
ATOM 1464 O O . GLN A 1 194 ? -6.282 -14.147 15.709 1.00 83.38 194 GLN A O 1
ATOM 1469 N N . SER A 1 195 ? -6.728 -15.248 17.618 1.00 90.38 195 SER A N 1
ATOM 1470 C CA . SER A 1 195 ? -7.674 -14.266 18.146 1.00 90.38 195 SER A CA 1
ATOM 1471 C C . SER A 1 195 ? -6.947 -13.292 19.066 1.00 90.38 195 SER A C 1
ATOM 1473 O O . SER A 1 195 ? -6.187 -13.707 19.942 1.00 90.38 195 SER A O 1
ATOM 1475 N N . HIS A 1 196 ? -7.216 -12.008 18.881 1.00 88.88 196 HIS A N 1
ATOM 1476 C CA . HIS A 1 196 ? -6.725 -10.913 19.702 1.00 88.88 196 HIS A CA 1
ATOM 1477 C C . HIS A 1 196 ? -7.914 -10.308 20.428 1.00 88.88 196 HIS A C 1
ATOM 1479 O O . HIS A 1 196 ? -8.931 -10.002 19.800 1.00 88.88 196 HIS A O 1
ATOM 1485 N N . ARG A 1 197 ? -7.805 -10.193 21.753 1.00 88.88 197 ARG A N 1
ATOM 1486 C CA . ARG A 1 197 ? -8.877 -9.662 22.589 1.00 88.88 197 ARG A CA 1
ATOM 1487 C C . ARG A 1 197 ? -8.599 -8.197 22.899 1.00 88.88 197 ARG A C 1
ATOM 1489 O O . ARG A 1 197 ? -7.568 -7.888 23.491 1.00 88.88 197 ARG A O 1
ATOM 1496 N N . GLY A 1 198 ? -9.517 -7.326 22.503 1.00 87.31 198 GLY A N 1
ATOM 1497 C CA . GLY A 1 198 ? -9.488 -5.910 22.846 1.00 87.31 198 GLY A CA 1
ATOM 1498 C C . GLY A 1 198 ? -10.148 -5.646 24.192 1.00 87.31 198 GLY A C 1
ATOM 1499 O O . GLY A 1 198 ? -10.841 -6.500 24.752 1.00 87.31 198 GLY A O 1
ATOM 1500 N N . LYS A 1 199 ? -9.960 -4.434 24.716 1.00 84.75 199 LYS A N 1
ATOM 1501 C CA . LYS A 1 199 ? -10.467 -4.074 26.047 1.00 84.75 199 LYS A CA 1
ATOM 1502 C C . LYS A 1 199 ? -11.982 -4.157 26.176 1.00 84.75 199 LYS A C 1
ATOM 1504 O O . LYS A 1 199 ? -12.447 -4.570 27.226 1.00 84.75 199 LYS A O 1
ATOM 1509 N N . PHE A 1 200 ? -12.743 -3.771 25.152 1.00 84.06 200 PHE A N 1
ATOM 1510 C CA . PHE A 1 200 ? -14.209 -3.732 25.229 1.00 84.06 200 PHE A CA 1
ATOM 1511 C C . PHE A 1 200 ? -14.880 -5.044 24.818 1.00 84.06 200 PHE A C 1
ATOM 1513 O O . PHE A 1 200 ? -16.107 -5.137 24.862 1.00 84.06 200 PHE A O 1
ATOM 1520 N N . ASP A 1 201 ? -14.101 -6.054 24.424 1.00 86.25 201 ASP A N 1
ATOM 1521 C CA . ASP A 1 201 ? -14.618 -7.352 23.986 1.00 86.25 201 ASP A CA 1
ATOM 1522 C C . ASP A 1 201 ? -15.632 -7.238 22.823 1.00 86.25 201 ASP A C 1
ATOM 1524 O O . ASP A 1 201 ? -16.607 -7.981 22.741 1.00 86.25 201 ASP A O 1
ATOM 1528 N N . VAL A 1 202 ? -15.425 -6.258 21.935 1.00 89.12 202 VAL A N 1
ATOM 1529 C CA . VAL A 1 202 ? -16.304 -5.947 20.794 1.00 89.12 202 VAL A CA 1
ATOM 1530 C C . VAL A 1 202 ? -15.697 -6.503 19.518 1.00 89.12 202 VAL A C 1
ATOM 1532 O O . VAL A 1 202 ? -14.569 -6.157 19.202 1.00 89.12 202 VAL A O 1
ATOM 1535 N N . ASP A 1 203 ? -16.412 -7.320 18.749 1.00 94.19 203 ASP A N 1
ATOM 1536 C CA . ASP A 1 203 ? -15.879 -7.840 17.483 1.00 94.19 203 ASP A CA 1
ATOM 1537 C C . ASP A 1 203 ? -15.621 -6.729 16.447 1.00 94.19 203 ASP A C 1
ATOM 1539 O O . ASP A 1 203 ? -16.424 -5.808 16.282 1.00 94.19 203 ASP A O 1
ATOM 1543 N N . ARG A 1 204 ? -14.518 -6.828 15.694 1.00 95.44 204 ARG A N 1
ATOM 1544 C CA . ARG A 1 204 ? -14.138 -5.842 14.670 1.00 95.44 204 ARG A CA 1
ATOM 1545 C C . ARG A 1 204 ? -15.212 -5.562 13.628 1.00 95.44 204 ARG A C 1
ATOM 1547 O O . ARG A 1 204 ? -15.219 -4.473 13.055 1.00 95.44 204 ARG A O 1
ATOM 1554 N N . THR A 1 205 ? -16.101 -6.516 13.354 1.00 94.94 205 THR A N 1
ATOM 1555 C CA . THR A 1 205 ? -17.196 -6.353 12.387 1.00 94.94 205 THR A CA 1
ATOM 1556 C C . THR A 1 205 ? -18.108 -5.181 12.744 1.00 94.94 205 THR A C 1
ATOM 1558 O O . THR A 1 205 ? -18.602 -4.514 11.835 1.00 94.94 205 THR A O 1
ATOM 1561 N N . VAL A 1 206 ? -18.226 -4.856 14.035 1.00 93.62 206 VAL A N 1
ATOM 1562 C CA . VAL A 1 206 ? -19.010 -3.734 14.570 1.00 93.62 206 VAL A CA 1
ATOM 1563 C C . VAL A 1 206 ? -18.530 -2.383 14.030 1.00 93.62 206 VAL A C 1
ATOM 1565 O O . VAL A 1 206 ? -19.345 -1.531 13.689 1.00 93.62 206 VAL A O 1
ATOM 1568 N N . VAL A 1 207 ? -17.215 -2.185 13.898 1.00 96.31 207 VAL A N 1
ATOM 1569 C CA . VAL A 1 207 ? -16.619 -0.918 13.421 1.00 96.31 207 VAL A CA 1
ATOM 1570 C C . VAL A 1 207 ? -15.996 -1.032 12.025 1.00 96.31 207 VAL A C 1
ATOM 1572 O O . VAL A 1 207 ? -15.465 -0.055 11.497 1.00 96.31 207 VAL A O 1
ATOM 1575 N N . ARG A 1 208 ? -16.086 -2.202 11.378 1.00 95.81 208 ARG A N 1
ATOM 1576 C CA . ARG A 1 208 ? -15.486 -2.450 10.055 1.00 95.81 208 ARG A CA 1
ATOM 1577 C C . ARG A 1 208 ? -16.011 -1.491 8.990 1.00 95.81 208 ARG A C 1
ATOM 1579 O O . ARG A 1 208 ? -15.229 -0.988 8.193 1.00 95.81 208 ARG A O 1
ATOM 1586 N N . SER A 1 209 ? -17.317 -1.222 8.978 1.00 94.88 209 SER A N 1
ATOM 1587 C CA . SER A 1 209 ? -17.919 -0.316 7.986 1.00 94.88 209 SER A CA 1
ATOM 1588 C C . SER A 1 209 ? -17.394 1.122 8.108 1.00 94.88 209 SER A C 1
ATOM 1590 O O . SER A 1 209 ? -17.083 1.744 7.093 1.00 94.88 209 SER A O 1
ATOM 1592 N N . TRP A 1 210 ? -17.193 1.608 9.340 1.00 96.81 210 TRP A N 1
ATOM 1593 C CA . TRP A 1 210 ? -16.500 2.870 9.597 1.00 96.81 210 TRP A CA 1
ATOM 1594 C C . TRP A 1 210 ? -15.056 2.826 9.096 1.00 96.81 210 TRP A C 1
ATOM 1596 O O . TRP A 1 210 ? -14.655 3.726 8.364 1.00 96.81 210 TRP A O 1
ATOM 1606 N N . PHE A 1 211 ? -14.295 1.772 9.413 1.00 97.94 211 PHE A N 1
ATOM 1607 C CA . PHE A 1 211 ? -12.891 1.667 9.003 1.00 97.94 211 PHE A CA 1
ATOM 1608 C C . PHE A 1 211 ? -12.723 1.699 7.477 1.00 97.94 211 PHE A C 1
ATOM 1610 O O . PHE A 1 211 ? -11.844 2.392 6.967 1.00 97.94 211 PHE A O 1
ATOM 1617 N N . LEU A 1 212 ? -13.586 1.000 6.731 1.00 96.81 212 LEU A N 1
ATOM 1618 C CA . LEU A 1 212 ? -13.545 1.011 5.265 1.00 96.81 212 LEU A CA 1
ATOM 1619 C C . LEU A 1 212 ? -13.785 2.419 4.702 1.00 96.81 212 LEU A C 1
ATOM 1621 O O . LEU A 1 212 ? -13.047 2.855 3.817 1.00 96.81 212 LEU A O 1
ATOM 1625 N N . LYS A 1 213 ? -14.755 3.156 5.259 1.00 96.62 213 LYS A N 1
ATOM 1626 C CA . LYS A 1 213 ? -15.053 4.538 4.856 1.00 96.62 213 LYS A CA 1
ATOM 1627 C C . LYS A 1 213 ? -13.952 5.521 5.270 1.00 96.62 213 LYS A C 1
ATOM 1629 O O . LYS A 1 213 ? -13.576 6.405 4.495 1.00 96.62 213 LYS A O 1
ATOM 1634 N N . TRP A 1 214 ? -13.405 5.348 6.472 1.00 97.81 214 TRP A N 1
ATOM 1635 C CA . TRP A 1 214 ? -12.235 6.075 6.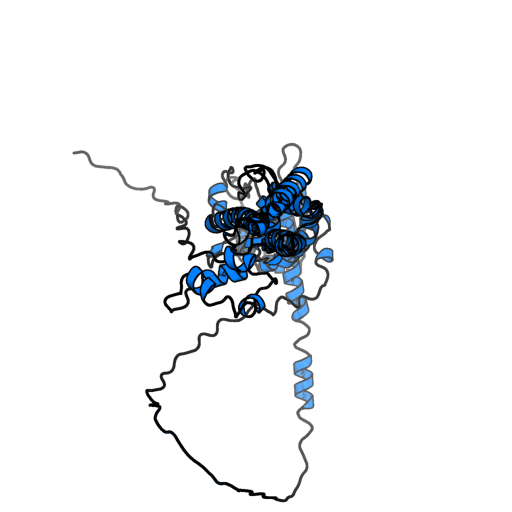956 1.00 97.81 214 TRP A CA 1
ATOM 1636 C C . TRP A 1 214 ? -11.058 5.879 5.997 1.00 97.81 214 TRP A C 1
ATOM 1638 O O . TRP A 1 214 ? -10.465 6.859 5.548 1.00 97.81 214 TRP A O 1
ATOM 1648 N N . ARG A 1 215 ? -10.762 4.635 5.600 1.00 97.31 215 ARG A N 1
ATOM 1649 C CA . ARG A 1 215 ? -9.687 4.336 4.648 1.00 97.31 215 ARG A CA 1
ATOM 1650 C C . ARG A 1 215 ? -9.906 5.065 3.327 1.00 97.31 215 ARG A C 1
ATOM 1652 O O . ARG A 1 215 ? -8.983 5.713 2.848 1.00 97.31 215 ARG A O 1
ATOM 1659 N N . GLU A 1 216 ? -11.095 4.964 2.737 1.00 96.19 216 GLU A N 1
ATOM 1660 C CA . GLU A 1 216 ? -11.415 5.616 1.456 1.00 96.19 216 GLU A CA 1
ATOM 1661 C C . GLU A 1 216 ? -11.201 7.130 1.498 1.00 96.19 216 GLU A C 1
ATOM 1663 O O . GLU A 1 216 ? -10.755 7.714 0.511 1.00 96.19 216 GLU A O 1
ATOM 1668 N N . THR A 1 217 ? -11.476 7.744 2.649 1.00 96.06 217 THR A N 1
ATOM 1669 C CA . THR A 1 217 ? -11.304 9.182 2.876 1.00 96.06 217 THR A CA 1
ATOM 1670 C C . THR A 1 217 ? -9.831 9.555 3.072 1.00 96.06 217 THR A C 1
ATOM 1672 O O . THR A 1 217 ? -9.354 10.517 2.475 1.00 96.06 217 THR A O 1
ATOM 1675 N N . ASN A 1 218 ? -9.090 8.798 3.887 1.00 97.00 218 ASN A N 1
ATOM 1676 C CA . ASN A 1 218 ? -7.740 9.176 4.325 1.00 97.00 218 ASN A CA 1
ATOM 1677 C C . ASN A 1 218 ? -6.629 8.677 3.394 1.00 97.00 218 ASN A C 1
ATOM 1679 O O . ASN A 1 218 ? -5.618 9.349 3.239 1.00 97.00 218 ASN A O 1
ATOM 1683 N N . PHE A 1 219 ? -6.796 7.551 2.695 1.00 96.75 219 PHE A N 1
ATOM 1684 C CA . PHE A 1 219 ? -5.754 7.064 1.775 1.00 96.75 219 PHE A CA 1
ATOM 1685 C C . PHE A 1 219 ? -5.485 8.032 0.617 1.00 96.75 219 PHE A C 1
ATOM 1687 O O . PHE A 1 219 ? -4.400 8.013 0.045 1.00 96.75 219 PHE A O 1
ATOM 1694 N N . GLN A 1 220 ? -6.452 8.890 0.283 1.00 95.25 220 GLN A N 1
ATOM 1695 C CA . GLN A 1 220 ? -6.293 9.935 -0.729 1.00 95.25 220 GLN A CA 1
ATOM 1696 C C . GLN A 1 220 ? -5.387 11.077 -0.259 1.00 95.25 220 GLN A C 1
ATOM 1698 O O . GLN A 1 220 ? -4.766 11.742 -1.085 1.00 95.25 220 GLN A O 1
ATOM 1703 N N . THR A 1 221 ? -5.314 11.314 1.054 1.00 96.31 221 THR A N 1
ATOM 1704 C CA . THR A 1 221 ? -4.477 12.368 1.640 1.00 96.31 221 THR A CA 1
ATOM 1705 C C . THR A 1 221 ? -3.074 11.867 1.978 1.00 96.31 221 THR A C 1
ATOM 1707 O O . THR A 1 221 ? -2.167 12.679 2.152 1.00 96.31 221 THR A O 1
ATOM 1710 N N . PHE A 1 222 ? -2.869 10.548 2.026 1.00 96.88 222 PHE A N 1
ATOM 1711 C CA . PHE A 1 222 ? -1.567 9.952 2.307 1.00 96.88 222 PHE A CA 1
ATOM 1712 C C . PHE A 1 222 ? -0.597 10.163 1.152 1.00 96.88 222 PHE A C 1
ATOM 1714 O O . PHE A 1 222 ? -0.862 9.819 -0.002 1.00 96.88 222 PHE A O 1
ATOM 1721 N N . ASN A 1 223 ? 0.576 10.688 1.484 1.00 95.44 223 ASN A N 1
ATOM 1722 C CA . ASN A 1 223 ? 1.616 10.984 0.506 1.00 95.44 223 ASN A CA 1
ATOM 1723 C C . ASN A 1 223 ? 3.025 10.635 1.000 1.00 95.44 223 ASN A C 1
ATOM 1725 O O . ASN A 1 223 ? 3.970 10.720 0.212 1.00 95.44 223 ASN A O 1
ATOM 1729 N N . THR A 1 224 ? 3.179 10.197 2.254 1.00 96.12 224 THR A N 1
ATOM 1730 C CA . THR A 1 224 ? 4.471 9.792 2.810 1.00 96.12 224 THR A CA 1
ATOM 1731 C C . THR A 1 224 ? 4.550 8.287 3.054 1.00 96.12 224 THR A C 1
ATOM 1733 O O . THR A 1 224 ? 3.546 7.608 3.265 1.00 96.12 224 THR A O 1
ATOM 1736 N N . GLN A 1 225 ? 5.778 7.757 3.085 1.00 96.31 225 GLN A N 1
ATOM 1737 C CA . GLN A 1 225 ? 6.031 6.371 3.490 1.00 96.31 225 GLN A CA 1
ATOM 1738 C C . GLN A 1 225 ? 5.483 6.085 4.890 1.00 96.31 225 GLN A C 1
ATOM 1740 O O . GLN A 1 225 ? 4.839 5.059 5.086 1.00 96.31 225 GLN A O 1
ATOM 1745 N N . ALA A 1 226 ? 5.674 7.014 5.829 1.00 96.19 226 ALA A N 1
ATOM 1746 C CA . ALA A 1 226 ? 5.227 6.850 7.205 1.00 96.19 226 ALA A CA 1
ATOM 1747 C C . ALA A 1 226 ? 3.704 6.671 7.309 1.00 96.19 226 ALA A C 1
ATOM 1749 O O . ALA A 1 226 ? 3.246 5.897 8.147 1.00 96.19 226 ALA A O 1
ATOM 1750 N N . ASP A 1 227 ? 2.915 7.344 6.466 1.00 96.38 227 ASP A N 1
ATOM 1751 C CA . ASP A 1 227 ? 1.452 7.209 6.479 1.00 96.38 227 ASP A CA 1
ATOM 1752 C C . ASP A 1 227 ? 1.023 5.782 6.125 1.00 96.38 227 ASP A C 1
ATOM 1754 O O . ASP A 1 227 ? 0.217 5.166 6.827 1.00 96.38 227 ASP A O 1
ATOM 1758 N N . PHE A 1 228 ? 1.619 5.218 5.072 1.00 97.50 228 PHE A N 1
ATOM 1759 C CA . PHE A 1 228 ? 1.313 3.858 4.641 1.00 97.50 228 PHE A CA 1
ATOM 1760 C C . PHE A 1 228 ? 1.883 2.800 5.587 1.00 97.50 228 PHE A C 1
ATOM 1762 O O . PHE A 1 228 ? 1.199 1.814 5.851 1.00 97.50 228 PHE A O 1
ATOM 1769 N N . GLU A 1 229 ? 3.068 3.013 6.165 1.00 97.25 229 GLU A N 1
ATOM 1770 C CA . GLU A 1 229 ? 3.634 2.134 7.200 1.00 97.25 229 GLU A CA 1
ATOM 1771 C C . GLU A 1 229 ? 2.753 2.070 8.455 1.00 97.25 229 GLU A C 1
ATOM 1773 O O . GLU A 1 229 ? 2.556 0.989 9.012 1.00 97.25 229 GLU A O 1
ATOM 1778 N N . LYS A 1 230 ? 2.157 3.199 8.862 1.00 96.31 230 LYS A N 1
ATOM 1779 C CA . LYS A 1 230 ? 1.184 3.269 9.967 1.00 96.31 230 LYS A CA 1
ATOM 1780 C C . LYS A 1 230 ? -0.137 2.566 9.651 1.00 96.31 230 LYS A C 1
ATOM 1782 O O . LYS A 1 230 ? -0.821 2.135 10.576 1.00 96.31 230 LYS A O 1
ATOM 1787 N N . ALA A 1 231 ? -0.515 2.472 8.377 1.00 97.44 231 ALA A N 1
ATOM 1788 C CA . ALA A 1 231 ? -1.775 1.874 7.935 1.00 97.44 231 ALA A CA 1
ATOM 1789 C C . ALA A 1 231 ? -1.683 0.369 7.624 1.00 97.44 231 ALA A C 1
ATOM 1791 O O . ALA A 1 231 ? -2.717 -0.296 7.487 1.00 97.44 231 ALA A O 1
ATOM 1792 N N . LEU A 1 232 ? -0.467 -0.181 7.538 1.00 97.38 232 LEU A N 1
ATOM 1793 C CA . LEU A 1 232 ? -0.220 -1.590 7.232 1.00 97.38 232 LEU A CA 1
ATOM 1794 C C . LEU A 1 232 ? -0.933 -2.540 8.207 1.00 97.38 232 LEU A C 1
ATOM 1796 O O . LEU A 1 232 ? -1.729 -3.375 7.779 1.00 97.38 232 LEU A O 1
ATOM 1800 N N . PHE A 1 233 ? -0.686 -2.411 9.512 1.00 96.69 233 PHE A N 1
ATOM 1801 C CA . PHE A 1 233 ? -1.317 -3.293 10.494 1.00 96.69 233 PHE A CA 1
ATOM 1802 C C . PHE A 1 233 ? -2.825 -3.066 10.630 1.00 96.69 233 PHE A C 1
ATOM 1804 O O . PHE A 1 233 ? -3.547 -4.059 10.610 1.00 96.69 233 PHE A O 1
ATOM 1811 N N . PRO A 1 234 ? -3.357 -1.828 10.684 1.00 97.38 234 PRO A N 1
ATOM 1812 C CA . PRO A 1 234 ? -4.802 -1.634 10.712 1.00 97.38 234 PRO A CA 1
ATOM 1813 C C . PRO A 1 234 ? -5.543 -2.284 9.544 1.00 97.38 234 PRO A C 1
ATOM 1815 O O . PRO A 1 234 ? -6.517 -2.997 9.767 1.00 97.38 234 PRO A O 1
ATOM 1818 N N . THR A 1 235 ? -5.064 -2.119 8.308 1.00 97.75 235 THR A N 1
ATOM 1819 C CA . THR A 1 235 ? -5.702 -2.765 7.145 1.00 97.75 235 THR A CA 1
ATOM 1820 C C . THR A 1 235 ? -5.648 -4.292 7.223 1.00 97.75 235 THR A C 1
ATOM 1822 O O . THR A 1 235 ? -6.617 -4.964 6.868 1.00 97.75 235 THR A O 1
ATOM 1825 N N . PHE A 1 236 ? -4.566 -4.848 7.769 1.00 96.44 236 PHE A N 1
ATOM 1826 C CA . PHE A 1 236 ? -4.441 -6.277 8.045 1.00 96.44 236 PHE A CA 1
ATOM 1827 C C . PHE A 1 236 ? -5.394 -6.757 9.157 1.00 96.44 236 PHE A C 1
ATOM 1829 O O . PHE A 1 236 ? -6.120 -7.735 8.980 1.00 96.44 236 PHE A O 1
ATOM 1836 N N . ALA A 1 237 ? -5.444 -6.050 10.288 1.00 95.88 237 ALA A N 1
ATOM 1837 C CA . ALA A 1 237 ? -6.255 -6.387 11.456 1.00 95.88 237 ALA A CA 1
ATOM 1838 C C . ALA A 1 237 ? -7.764 -6.258 11.191 1.00 95.88 237 ALA A C 1
ATOM 1840 O O . ALA A 1 237 ? -8.550 -7.077 11.675 1.00 95.88 237 ALA A O 1
ATOM 1841 N N . PHE A 1 238 ? -8.173 -5.293 10.365 1.00 97.31 238 PHE A N 1
ATOM 1842 C CA . PHE A 1 238 ? -9.555 -5.140 9.900 1.00 97.31 238 PHE A CA 1
ATOM 1843 C C . PHE A 1 238 ? -9.939 -6.070 8.743 1.00 97.31 238 PHE A C 1
ATOM 1845 O O . PHE A 1 238 ? -11.096 -6.058 8.312 1.00 97.31 238 PHE A O 1
ATOM 1852 N N . ASP A 1 239 ? -9.006 -6.903 8.271 1.00 96.06 239 ASP A N 1
ATOM 1853 C CA . ASP A 1 239 ? -9.208 -7.806 7.137 1.00 96.06 239 ASP A CA 1
ATOM 1854 C C . ASP A 1 239 ? -9.700 -7.056 5.880 1.00 96.06 239 ASP A C 1
ATOM 1856 O O . ASP A 1 239 ? -10.630 -7.467 5.173 1.00 96.06 239 ASP A O 1
ATOM 1860 N N . ASP A 1 240 ? -9.088 -5.901 5.623 1.00 97.19 240 ASP A N 1
ATOM 1861 C CA . ASP A 1 240 ? -9.341 -5.063 4.458 1.00 97.19 240 ASP A CA 1
ATOM 1862 C C . ASP A 1 240 ? -8.315 -5.361 3.363 1.00 97.19 240 ASP A C 1
ATOM 1864 O O . ASP A 1 240 ? -7.244 -4.755 3.285 1.00 97.19 240 ASP A O 1
ATOM 1868 N N . ALA A 1 241 ? -8.664 -6.315 2.498 1.00 96.31 241 ALA A N 1
ATOM 1869 C CA . ALA A 1 241 ? -7.795 -6.754 1.412 1.00 96.31 241 ALA A CA 1
ATOM 1870 C C . ALA A 1 241 ? -7.435 -5.613 0.447 1.00 96.31 241 ALA A C 1
ATOM 1872 O O . ALA A 1 241 ? -6.281 -5.504 0.037 1.00 96.31 241 ALA A O 1
ATOM 1873 N N . ASN A 1 242 ? -8.388 -4.729 0.137 1.00 97.19 242 ASN A N 1
ATOM 1874 C CA . ASN A 1 242 ? -8.174 -3.608 -0.779 1.00 97.19 242 ASN A CA 1
ATOM 1875 C C . ASN A 1 242 ? -7.250 -2.553 -0.169 1.00 97.19 242 ASN A C 1
ATOM 1877 O O . ASN A 1 242 ? -6.338 -2.057 -0.839 1.00 97.19 242 ASN A O 1
ATOM 1881 N N . GLY A 1 243 ? -7.472 -2.202 1.099 1.00 97.69 243 GLY A N 1
ATOM 1882 C CA . GLY A 1 243 ? -6.609 -1.277 1.825 1.00 97.69 243 GLY A CA 1
ATOM 1883 C C . GLY A 1 243 ? -5.192 -1.802 1.975 1.00 97.69 243 GLY A C 1
ATOM 1884 O O . GLY A 1 243 ? -4.238 -1.088 1.666 1.00 97.69 243 GLY A O 1
ATOM 1885 N N . PHE A 1 244 ? -5.050 -3.066 2.365 1.00 97.94 244 PHE A N 1
ATOM 1886 C CA . PHE A 1 244 ? -3.743 -3.684 2.555 1.00 97.94 244 PHE A CA 1
ATOM 1887 C C . PHE A 1 244 ? -2.952 -3.775 1.240 1.00 97.94 244 PHE A C 1
ATOM 1889 O O . PHE A 1 244 ? -1.776 -3.396 1.182 1.00 97.94 244 PHE A O 1
ATOM 1896 N N . ALA A 1 245 ? -3.606 -4.195 0.154 1.00 97.88 245 ALA A N 1
ATOM 1897 C CA . ALA A 1 245 ? -3.005 -4.210 -1.176 1.00 97.88 245 ALA A CA 1
ATOM 1898 C C . ALA A 1 245 ? -2.583 -2.800 -1.617 1.00 97.88 245 ALA A C 1
ATOM 1900 O O . ALA A 1 245 ? -1.443 -2.589 -2.024 1.00 97.88 245 ALA A O 1
ATOM 1901 N N . SER A 1 246 ? -3.452 -1.803 -1.441 1.00 97.88 246 SER A N 1
ATOM 1902 C CA . SER A 1 246 ? -3.147 -0.412 -1.802 1.00 97.88 246 SER A CA 1
ATOM 1903 C C . SER A 1 246 ? -1.940 0.136 -1.035 1.00 97.88 246 SER A C 1
ATOM 1905 O O . SER A 1 246 ? -1.050 0.735 -1.641 1.00 97.88 246 SER A O 1
ATOM 1907 N N . ALA A 1 247 ? -1.871 -0.108 0.278 1.00 98.06 247 ALA A N 1
ATOM 1908 C CA . ALA A 1 247 ? -0.765 0.356 1.110 1.00 98.06 247 ALA A CA 1
ATOM 1909 C C . ALA A 1 247 ? 0.564 -0.303 0.719 1.00 98.06 247 ALA A C 1
ATOM 1911 O O . ALA A 1 247 ? 1.567 0.375 0.492 1.00 98.06 247 ALA A O 1
ATOM 1912 N N . THR A 1 248 ? 0.568 -1.627 0.560 1.00 98.25 248 THR A N 1
ATOM 1913 C CA . THR A 1 248 ? 1.772 -2.372 0.159 1.00 98.25 248 THR A CA 1
ATOM 1914 C C . THR A 1 248 ? 2.218 -2.043 -1.268 1.00 98.25 248 THR A C 1
ATOM 1916 O O . THR A 1 248 ? 3.418 -1.923 -1.518 1.00 98.25 248 THR A O 1
ATOM 1919 N N . LYS A 1 249 ? 1.281 -1.816 -2.199 1.00 98.00 249 LYS A N 1
ATOM 1920 C CA . LYS A 1 249 ? 1.569 -1.317 -3.552 1.00 98.00 249 LYS A CA 1
ATOM 1921 C C . LYS A 1 249 ? 2.278 0.026 -3.502 1.00 98.00 249 LYS A C 1
ATOM 1923 O O . LYS A 1 249 ? 3.321 0.181 -4.139 1.00 98.00 249 LYS A O 1
ATOM 1928 N N . TRP A 1 250 ? 1.727 0.976 -2.745 1.00 97.94 250 TRP A N 1
ATOM 1929 C CA . TRP A 1 250 ? 2.307 2.307 -2.613 1.00 97.94 250 TRP A CA 1
ATOM 1930 C C . TRP A 1 250 ? 3.739 2.216 -2.080 1.00 97.94 250 TRP A C 1
ATOM 1932 O O . TRP A 1 250 ? 4.652 2.747 -2.709 1.00 97.94 250 TRP A O 1
ATOM 1942 N N . LEU A 1 251 ? 3.962 1.453 -1.005 1.00 97.81 251 LEU A N 1
ATOM 1943 C CA . LEU A 1 251 ? 5.291 1.270 -0.410 1.00 97.81 251 LEU A CA 1
ATOM 1944 C C . LEU A 1 251 ? 6.294 0.646 -1.391 1.00 97.81 251 LEU A C 1
ATOM 1946 O O . LEU A 1 251 ? 7.430 1.101 -1.499 1.00 97.81 251 LEU A O 1
ATOM 1950 N N . CYS A 1 252 ? 5.891 -0.360 -2.169 1.00 96.94 252 CYS A N 1
ATOM 1951 C CA . CYS A 1 252 ? 6.773 -0.954 -3.175 1.00 96.94 252 CYS A CA 1
ATOM 1952 C C . CYS A 1 252 ? 7.069 -0.010 -4.349 1.00 96.94 252 CYS A C 1
ATOM 1954 O O . CYS A 1 252 ? 8.178 -0.021 -4.884 1.00 96.94 252 CYS A O 1
ATOM 1956 N N . GLN A 1 253 ? 6.087 0.786 -4.777 1.00 96.44 253 GLN A N 1
ATOM 1957 C CA . GLN A 1 253 ? 6.207 1.602 -5.984 1.00 96.44 253 GLN A CA 1
ATOM 1958 C C . GLN A 1 253 ? 6.820 2.979 -5.735 1.00 96.44 253 GLN A C 1
ATOM 1960 O O . GLN A 1 253 ? 7.526 3.478 -6.609 1.00 96.44 253 GLN A O 1
ATOM 1965 N N . LYS A 1 254 ? 6.544 3.598 -4.585 1.00 96.69 254 LYS A N 1
ATOM 1966 C CA . LYS A 1 254 ? 6.864 5.003 -4.288 1.00 96.69 254 LYS A CA 1
ATOM 1967 C C . LYS A 1 254 ? 8.009 5.171 -3.298 1.00 96.69 254 LYS A C 1
ATOM 1969 O O . LYS A 1 254 ? 8.671 6.202 -3.335 1.00 96.69 254 LYS A O 1
ATOM 1974 N N . THR A 1 255 ? 8.311 4.173 -2.469 1.00 94.94 255 THR A N 1
ATOM 1975 C CA . THR A 1 255 ? 9.468 4.260 -1.575 1.00 94.94 255 THR A CA 1
ATOM 1976 C C . THR A 1 255 ? 10.760 4.035 -2.350 1.00 94.94 255 THR A C 1
ATOM 1978 O O . THR A 1 255 ? 11.020 2.939 -2.856 1.00 94.94 255 THR A O 1
ATOM 1981 N N . SER A 1 256 ? 11.597 5.067 -2.417 1.00 87.25 256 SER A N 1
ATOM 1982 C CA . SER A 1 256 ? 12.873 5.004 -3.115 1.00 87.25 256 SER A CA 1
ATOM 1983 C C . SER A 1 256 ? 14.036 4.573 -2.216 1.00 87.25 256 SER A C 1
ATOM 1985 O O . SER A 1 256 ? 14.758 3.631 -2.549 1.00 87.25 256 SER A O 1
ATOM 1987 N N . VAL A 1 257 ? 14.179 5.208 -1.055 1.00 83.00 257 VAL A N 1
ATOM 1988 C CA . VAL A 1 257 ? 15.258 4.984 -0.086 1.00 83.00 257 VAL A CA 1
ATOM 1989 C C . VAL A 1 257 ? 14.676 4.484 1.230 1.00 83.00 257 VAL A C 1
ATOM 1991 O O . VAL A 1 257 ? 13.525 4.747 1.561 1.00 83.00 257 VAL A O 1
ATOM 1994 N N . GLY A 1 258 ? 15.488 3.750 1.984 1.00 86.69 258 GLY A N 1
ATOM 1995 C CA . GLY A 1 258 ? 15.159 3.352 3.343 1.00 86.69 258 GLY A CA 1
ATOM 1996 C C . GLY A 1 258 ? 14.509 1.979 3.450 1.00 86.69 258 GLY A C 1
ATOM 1997 O O . GLY A 1 258 ? 14.132 1.315 2.470 1.00 86.69 258 GLY A O 1
ATOM 1998 N N . ASN A 1 259 ? 14.427 1.534 4.696 1.00 91.75 259 ASN A N 1
ATOM 1999 C CA . ASN A 1 259 ? 13.774 0.290 5.050 1.00 91.75 259 ASN A CA 1
ATOM 2000 C C . ASN A 1 259 ? 12.280 0.543 5.185 1.00 91.75 259 ASN A C 1
ATOM 2002 O O . ASN A 1 259 ? 11.884 1.479 5.864 1.00 91.75 259 ASN A O 1
ATOM 2006 N N . ILE A 1 260 ? 11.478 -0.316 4.557 1.00 94.75 260 ILE A N 1
ATOM 2007 C CA . ILE A 1 260 ? 10.048 -0.376 4.850 1.00 94.75 260 ILE A CA 1
ATOM 2008 C C . ILE A 1 260 ? 9.918 -1.039 6.213 1.00 94.75 260 ILE A C 1
ATOM 2010 O O . ILE A 1 260 ? 10.359 -2.183 6.375 1.00 94.75 260 ILE A O 1
ATOM 2014 N N . ALA A 1 261 ? 9.383 -0.330 7.188 1.00 93.25 261 ALA A N 1
ATOM 2015 C CA . ALA A 1 261 ? 9.148 -0.830 8.529 1.00 93.25 261 ALA A CA 1
ATOM 2016 C C . ALA A 1 261 ? 7.654 -0.813 8.835 1.00 93.25 261 ALA A C 1
ATOM 2018 O O . ALA A 1 261 ? 6.874 -0.086 8.233 1.00 93.25 261 ALA A O 1
ATOM 2019 N N . GLU A 1 262 ? 7.253 -1.644 9.782 1.00 89.44 262 GLU A N 1
ATOM 2020 C CA . GLU A 1 262 ? 5.982 -1.418 10.441 1.00 89.44 262 GLU A CA 1
ATOM 2021 C C . GLU A 1 262 ? 6.147 -0.290 11.460 1.00 89.44 262 GLU A C 1
ATOM 2023 O O . GLU A 1 262 ? 7.149 -0.238 12.178 1.00 89.44 262 GLU A O 1
ATOM 2028 N N . TYR A 1 263 ? 5.137 0.568 11.556 1.00 90.62 263 TYR A N 1
ATOM 2029 C CA . TYR A 1 263 ? 4.990 1.478 12.680 1.00 90.62 263 TYR A CA 1
ATOM 2030 C C . TYR A 1 263 ? 3.951 0.933 13.660 1.00 90.62 263 TYR A C 1
ATOM 2032 O O . TYR A 1 263 ? 2.862 0.565 13.237 1.00 90.62 263 TYR A O 1
ATOM 2040 N N . SER A 1 264 ? 4.251 0.968 14.960 1.00 88.81 264 SER A N 1
ATOM 2041 C CA . SER A 1 264 ? 3.262 0.772 16.023 1.00 88.81 264 SER A CA 1
ATOM 2042 C C . SER A 1 264 ? 3.396 1.892 17.056 1.00 88.81 264 SER A C 1
ATOM 2044 O O . SER A 1 264 ? 4.510 2.170 17.514 1.00 88.81 264 SER A O 1
ATOM 2046 N N . PRO A 1 265 ? 2.286 2.538 17.451 1.00 86.50 265 PRO A N 1
ATOM 2047 C CA . PRO A 1 265 ? 2.307 3.626 18.422 1.00 86.50 265 PRO A CA 1
ATOM 2048 C C . PRO A 1 265 ? 2.612 3.173 19.856 1.00 86.50 265 PRO A C 1
ATOM 2050 O O . PRO A 1 265 ? 2.829 4.009 20.732 1.00 86.50 265 PRO A O 1
ATOM 2053 N N . PHE A 1 266 ? 2.615 1.863 20.120 1.00 81.25 266 PHE A N 1
ATOM 2054 C CA . PHE A 1 266 ? 2.651 1.327 21.480 1.00 81.25 266 PHE A CA 1
ATOM 2055 C C . PHE A 1 266 ? 4.042 0.897 21.962 1.00 81.25 266 PHE A C 1
ATOM 2057 O O . PHE A 1 266 ? 4.190 0.624 23.151 1.00 81.25 266 PHE A O 1
ATOM 2064 N N . VAL A 1 267 ? 5.058 0.902 21.087 1.00 71.44 267 VAL A N 1
ATOM 2065 C CA . VAL A 1 267 ? 6.410 0.333 21.315 1.00 71.44 267 VAL A CA 1
ATOM 2066 C C . VAL A 1 267 ? 7.171 0.957 22.498 1.00 71.44 267 VAL A C 1
ATOM 2068 O O . VAL A 1 267 ? 8.076 0.334 23.045 1.00 71.44 267 VAL A O 1
ATOM 2071 N N . HIS A 1 268 ? 6.815 2.175 22.914 1.00 67.12 268 HIS A N 1
ATOM 2072 C CA . HIS A 1 268 ? 7.537 2.924 23.954 1.00 67.12 268 HIS A CA 1
ATOM 2073 C C . HIS A 1 268 ? 6.699 3.239 25.202 1.00 67.12 268 HIS A C 1
ATOM 2075 O O . HIS A 1 268 ? 7.106 4.048 26.032 1.00 67.12 268 HIS A O 1
ATOM 2081 N N . SER A 1 269 ? 5.525 2.624 25.350 1.00 65.69 269 SER A N 1
ATOM 2082 C CA . SER A 1 269 ? 4.630 2.878 26.490 1.00 65.69 269 SER A CA 1
ATOM 2083 C C . SER A 1 269 ? 4.786 1.808 27.576 1.00 65.69 269 SER A C 1
ATOM 2085 O O . SER A 1 269 ? 5.132 0.672 27.278 1.00 65.69 269 SER A O 1
ATOM 2087 N N . GLN A 1 270 ? 4.484 2.089 28.847 1.00 63.34 270 GLN A N 1
ATOM 2088 C CA . GLN A 1 270 ? 4.386 1.006 29.849 1.00 63.34 270 GLN A CA 1
ATOM 2089 C C . GLN A 1 270 ? 3.304 -0.027 29.468 1.00 63.34 270 GLN A C 1
ATOM 2091 O O . GLN A 1 270 ? 3.420 -1.206 29.793 1.00 63.34 270 GLN A O 1
ATOM 2096 N N . ALA A 1 271 ? 2.324 0.386 28.656 1.00 62.31 271 ALA A N 1
ATOM 2097 C CA . ALA A 1 271 ? 1.326 -0.480 28.042 1.00 62.31 271 ALA A CA 1
ATOM 2098 C C . ALA A 1 271 ? 1.877 -1.395 26.923 1.00 62.31 271 ALA A C 1
ATOM 2100 O O . ALA A 1 271 ? 1.121 -2.190 26.363 1.00 62.31 271 ALA A O 1
ATOM 2101 N N . THR A 1 272 ? 3.185 -1.343 26.617 1.00 64.75 272 THR A N 1
ATOM 2102 C CA . THR A 1 272 ? 3.830 -2.152 25.566 1.00 64.75 272 THR A CA 1
ATOM 2103 C C . THR A 1 272 ? 3.457 -3.624 25.698 1.00 64.75 272 THR A C 1
ATOM 2105 O O . THR A 1 272 ? 3.068 -4.218 24.703 1.00 64.75 272 THR A O 1
ATOM 2108 N N . GLN A 1 273 ? 3.481 -4.206 26.905 1.00 71.88 273 GLN A N 1
ATOM 2109 C CA . GLN A 1 273 ? 3.204 -5.639 27.098 1.00 71.88 273 GLN A CA 1
ATOM 2110 C C . GLN A 1 273 ? 1.813 -6.064 26.608 1.00 71.88 273 GLN A C 1
ATOM 2112 O O . GLN A 1 273 ? 1.683 -7.132 26.011 1.00 71.88 273 GLN A O 1
ATOM 2117 N N . TRP A 1 274 ? 0.794 -5.223 26.804 1.00 70.19 274 TRP A N 1
ATOM 2118 C CA . TRP A 1 274 ? -0.564 -5.507 26.335 1.00 70.19 274 TRP A CA 1
ATOM 2119 C C . TRP A 1 274 ? -0.674 -5.413 24.817 1.00 70.19 274 TRP A C 1
ATOM 2121 O O . TRP A 1 274 ? -1.455 -6.149 24.223 1.00 70.19 274 TRP A O 1
ATOM 2131 N N . TYR A 1 275 ? 0.140 -4.569 24.185 1.00 77.62 275 TYR A N 1
ATOM 2132 C CA . TYR A 1 275 ? 0.059 -4.252 22.760 1.00 77.62 275 TYR A CA 1
ATOM 2133 C C . TYR A 1 275 ? 1.171 -4.864 21.903 1.00 77.62 275 TYR A C 1
ATOM 2135 O O . TYR A 1 275 ? 1.189 -4.641 20.696 1.00 77.62 275 TYR A O 1
ATOM 2143 N N . LEU A 1 276 ? 2.044 -5.702 22.474 1.00 78.56 276 LEU A N 1
ATOM 2144 C CA . LEU A 1 276 ? 3.091 -6.433 21.739 1.00 78.56 276 LEU A CA 1
ATOM 2145 C C . LEU A 1 276 ? 2.539 -7.307 20.605 1.00 78.56 276 LEU A C 1
ATOM 2147 O O . LEU A 1 276 ? 3.259 -7.633 19.666 1.00 78.56 276 LEU A O 1
ATOM 2151 N N . HIS A 1 277 ? 1.269 -7.699 20.693 1.00 81.06 277 HIS A N 1
ATOM 2152 C CA . HIS A 1 277 ? 0.602 -8.487 19.666 1.00 81.06 277 HIS A CA 1
ATOM 2153 C C . HIS A 1 277 ? 0.020 -7.636 18.525 1.00 81.06 277 HIS A C 1
ATOM 2155 O O . HIS A 1 277 ? -0.442 -8.198 17.532 1.00 81.06 277 HIS A O 1
ATOM 2161 N N . LEU A 1 278 ? 0.011 -6.303 18.657 1.00 87.75 278 LEU A N 1
ATOM 2162 C CA . LEU A 1 278 ? -0.464 -5.366 17.637 1.00 87.75 278 LEU A CA 1
ATOM 2163 C C . LEU A 1 278 ? 0.656 -5.053 16.640 1.00 87.75 278 LEU A C 1
ATOM 2165 O O . LEU A 1 278 ? 1.115 -3.919 16.526 1.00 87.75 278 LEU A O 1
ATOM 2169 N N . HIS A 1 279 ? 1.133 -6.100 15.977 1.00 89.38 279 HIS A N 1
ATOM 2170 C CA . HIS A 1 279 ? 2.222 -6.036 15.017 1.00 89.38 279 HIS A CA 1
ATOM 2171 C C . HIS A 1 279 ? 1.997 -7.017 13.868 1.00 89.38 279 HIS A C 1
ATOM 2173 O O . HIS A 1 279 ? 1.421 -8.097 14.032 1.00 89.38 279 HIS A O 1
ATOM 2179 N N . LEU A 1 280 ? 2.489 -6.660 12.691 1.00 91.44 280 LEU A N 1
ATOM 2180 C CA . LEU A 1 280 ? 2.537 -7.526 11.536 1.00 91.44 280 LEU A CA 1
ATOM 2181 C C . LEU A 1 280 ? 3.580 -8.626 11.759 1.00 91.44 280 LEU A C 1
ATOM 2183 O O . LEU A 1 280 ? 4.670 -8.378 12.286 1.00 91.44 280 LEU A O 1
ATOM 2187 N N . PRO A 1 281 ? 3.306 -9.846 11.271 1.00 89.56 281 PRO A N 1
ATOM 2188 C CA . PRO A 1 281 ? 4.340 -10.854 11.111 1.00 89.56 281 PRO A CA 1
ATOM 2189 C C . PRO A 1 281 ? 5.543 -10.289 10.339 1.00 89.56 281 PRO A C 1
ATOM 2191 O O . PRO A 1 281 ? 5.390 -9.636 9.299 1.00 89.56 281 PRO A O 1
ATOM 2194 N N . LYS A 1 282 ? 6.760 -10.556 10.827 1.00 89.56 282 LYS A N 1
ATOM 2195 C CA . LYS A 1 282 ? 8.012 -10.050 10.229 1.00 89.56 282 LYS A CA 1
ATOM 2196 C C . LYS A 1 282 ? 8.175 -10.525 8.786 1.00 89.56 282 LYS A C 1
ATOM 2198 O O . LYS A 1 282 ? 8.763 -9.829 7.957 1.00 89.56 282 LYS A O 1
ATOM 2203 N N . GLU A 1 283 ? 7.623 -11.691 8.486 1.00 89.19 283 GLU A N 1
ATOM 2204 C CA . GLU A 1 283 ? 7.585 -12.329 7.178 1.00 89.19 283 GLU A CA 1
ATOM 2205 C C . GLU A 1 283 ? 6.828 -11.459 6.175 1.00 89.19 283 GLU A C 1
ATOM 2207 O O . GLU A 1 283 ? 7.297 -11.286 5.055 1.00 89.19 283 GLU A O 1
ATOM 2212 N N . ILE A 1 284 ? 5.718 -10.837 6.585 1.00 92.62 284 ILE A N 1
ATOM 2213 C CA . ILE A 1 284 ? 4.945 -9.936 5.724 1.00 92.62 284 ILE A CA 1
ATOM 2214 C C . ILE A 1 284 ? 5.781 -8.700 5.376 1.00 92.62 284 ILE A C 1
ATOM 2216 O O . ILE A 1 284 ? 5.910 -8.357 4.203 1.00 92.62 284 ILE A O 1
ATOM 2220 N N . ILE A 1 285 ? 6.429 -8.072 6.363 1.00 94.44 285 ILE A N 1
ATOM 2221 C CA . ILE A 1 285 ? 7.322 -6.926 6.118 1.00 94.44 285 ILE A CA 1
ATOM 2222 C C . ILE A 1 285 ? 8.497 -7.318 5.211 1.00 94.44 285 ILE A C 1
ATOM 2224 O O . ILE A 1 285 ? 8.865 -6.567 4.303 1.00 94.44 285 ILE A O 1
ATOM 2228 N N . SER A 1 286 ? 9.064 -8.509 5.416 1.00 92.06 286 SER A N 1
ATOM 2229 C CA . SER A 1 286 ? 10.101 -9.067 4.546 1.00 92.06 286 SER A CA 1
ATOM 2230 C C . SER A 1 286 ? 9.605 -9.222 3.106 1.00 92.06 286 SER A C 1
ATOM 2232 O O . SER A 1 286 ? 10.278 -8.765 2.182 1.00 92.06 286 SER A O 1
ATOM 2234 N N . GLN A 1 287 ? 8.396 -9.756 2.899 1.00 93.25 287 GLN A N 1
ATOM 2235 C CA . GLN A 1 287 ? 7.812 -9.906 1.563 1.00 93.25 287 GLN A CA 1
ATOM 2236 C C . GLN A 1 287 ? 7.589 -8.570 0.858 1.00 93.25 287 GLN A C 1
ATOM 2238 O O . GLN A 1 287 ? 7.890 -8.461 -0.328 1.00 93.25 287 GLN A O 1
ATOM 2243 N N . ILE A 1 288 ? 7.159 -7.520 1.567 1.00 96.06 288 ILE A N 1
ATOM 2244 C CA . ILE A 1 288 ? 7.042 -6.176 0.972 1.00 96.06 288 ILE A CA 1
ATOM 2245 C C . ILE A 1 288 ? 8.420 -5.693 0.480 1.00 96.06 288 ILE A C 1
ATOM 2247 O O . ILE A 1 288 ? 8.559 -5.191 -0.638 1.00 96.06 288 ILE A O 1
ATOM 2251 N N . ARG A 1 289 ? 9.478 -5.885 1.279 1.00 94.94 289 ARG A N 1
ATOM 2252 C CA . ARG A 1 289 ? 10.851 -5.498 0.899 1.00 94.94 289 ARG A CA 1
ATOM 2253 C C . ARG A 1 289 ? 11.368 -6.303 -0.295 1.00 94.94 289 ARG A C 1
ATOM 2255 O O . ARG A 1 289 ? 11.984 -5.720 -1.192 1.00 94.94 289 ARG A O 1
ATOM 2262 N N . ILE A 1 290 ? 11.114 -7.612 -0.311 1.00 93.00 290 ILE A N 1
ATOM 2263 C CA . ILE A 1 290 ? 11.470 -8.509 -1.417 1.00 93.00 290 ILE A CA 1
ATOM 2264 C C . ILE A 1 290 ? 10.738 -8.078 -2.687 1.00 93.00 290 ILE A C 1
ATOM 2266 O O . ILE A 1 290 ? 11.394 -7.874 -3.706 1.00 93.00 290 ILE A O 1
ATOM 2270 N N . ALA A 1 291 ? 9.422 -7.861 -2.617 1.00 94.31 291 ALA A N 1
ATOM 2271 C CA . ALA A 1 291 ? 8.608 -7.409 -3.741 1.00 94.31 291 ALA A CA 1
ATOM 2272 C C . ALA A 1 291 ? 9.162 -6.111 -4.342 1.00 94.31 291 ALA A C 1
ATOM 2274 O O . ALA A 1 291 ? 9.437 -6.055 -5.541 1.00 94.31 291 ALA A O 1
ATOM 2275 N N . ARG A 1 292 ? 9.438 -5.096 -3.511 1.00 94.69 292 ARG A N 1
ATOM 2276 C CA . ARG A 1 292 ? 10.062 -3.837 -3.955 1.00 94.69 292 ARG A CA 1
ATOM 2277 C C . ARG A 1 292 ? 11.388 -4.068 -4.688 1.00 94.69 292 ARG A C 1
ATOM 2279 O O . ARG A 1 292 ? 11.609 -3.498 -5.756 1.00 94.69 292 ARG A O 1
ATOM 2286 N N . SER A 1 293 ? 12.277 -4.880 -4.113 1.00 91.62 293 SER A N 1
ATOM 2287 C CA . SER A 1 293 ? 13.591 -5.170 -4.703 1.00 91.62 293 SER A CA 1
ATOM 2288 C C . SER A 1 293 ? 13.457 -5.885 -6.049 1.00 91.62 293 SER A C 1
ATOM 2290 O O . SER A 1 293 ? 14.043 -5.472 -7.050 1.00 91.62 293 SER A O 1
ATOM 2292 N N . GLN A 1 294 ? 12.612 -6.913 -6.101 1.00 91.31 294 GLN A N 1
ATOM 2293 C CA . GLN A 1 294 ? 12.403 -7.720 -7.297 1.00 91.31 294 GLN A CA 1
ATOM 2294 C C . GLN A 1 294 ? 11.717 -6.940 -8.420 1.00 91.31 294 GLN A C 1
ATOM 2296 O O . GLN A 1 294 ? 12.055 -7.143 -9.582 1.00 91.31 294 GLN A O 1
ATOM 2301 N N . LEU A 1 295 ? 10.824 -5.994 -8.112 1.00 91.75 295 LEU A N 1
ATOM 2302 C CA . LEU A 1 295 ? 10.248 -5.111 -9.133 1.00 91.75 295 LEU A CA 1
ATOM 2303 C C . LEU A 1 295 ? 11.324 -4.294 -9.848 1.00 91.75 295 LEU A C 1
ATOM 2305 O O . LEU A 1 295 ? 11.318 -4.222 -11.074 1.00 91.75 295 LEU A O 1
ATOM 2309 N N . ARG A 1 296 ? 12.295 -3.746 -9.109 1.00 91.69 296 ARG A N 1
ATOM 2310 C CA . ARG A 1 296 ? 13.436 -3.039 -9.713 1.00 91.69 296 ARG A CA 1
ATOM 2311 C C . ARG A 1 296 ? 14.281 -3.962 -10.582 1.00 91.69 296 ARG A C 1
ATOM 2313 O O . ARG A 1 296 ? 14.663 -3.575 -11.684 1.00 91.69 296 ARG A O 1
ATOM 2320 N N . VAL A 1 297 ? 14.555 -5.178 -10.104 1.00 90.75 297 VAL A N 1
ATOM 2321 C CA . VAL A 1 297 ? 15.308 -6.182 -10.869 1.00 90.75 297 VAL A CA 1
ATOM 2322 C C . VAL A 1 297 ? 14.582 -6.528 -12.166 1.00 90.75 297 VAL A C 1
ATOM 2324 O O . VAL A 1 297 ? 15.216 -6.515 -13.215 1.00 90.75 297 VAL A O 1
ATOM 2327 N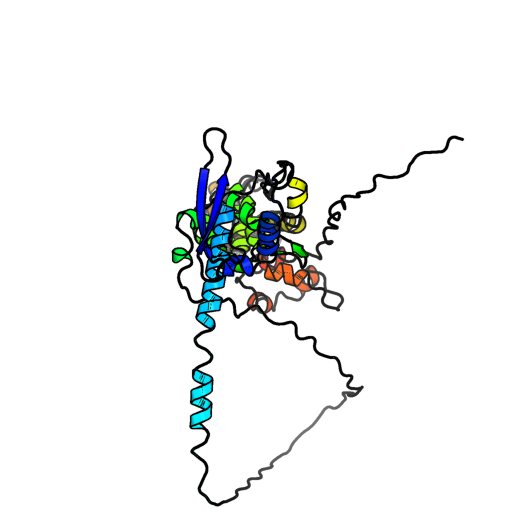 N . ARG A 1 298 ? 13.265 -6.762 -12.131 1.00 90.69 298 ARG A N 1
ATOM 2328 C CA . ARG A 1 298 ? 12.474 -7.068 -13.333 1.00 90.69 298 ARG A CA 1
ATOM 2329 C C . ARG A 1 298 ? 12.450 -5.896 -14.311 1.00 90.69 298 ARG A C 1
ATOM 2331 O O . ARG A 1 298 ? 12.747 -6.095 -15.480 1.00 90.69 298 ARG A O 1
ATOM 2338 N N . VAL A 1 299 ? 12.196 -4.670 -13.843 1.00 92.75 299 VAL A N 1
ATOM 2339 C CA . VAL A 1 299 ? 12.270 -3.460 -14.688 1.00 92.75 299 VAL A CA 1
ATOM 2340 C C . VAL A 1 299 ? 13.643 -3.350 -15.360 1.00 92.75 299 VAL A C 1
ATOM 2342 O O . VAL A 1 299 ? 13.727 -3.141 -16.567 1.00 92.75 299 VAL A O 1
ATOM 2345 N N . SER A 1 300 ? 14.718 -3.554 -14.594 1.00 91.19 300 SER A N 1
ATOM 2346 C CA . SER A 1 300 ? 16.091 -3.570 -15.105 1.00 91.19 300 SER A CA 1
ATOM 2347 C C . SER A 1 300 ? 16.298 -4.648 -16.167 1.00 91.19 300 SER A C 1
ATOM 2349 O O . SER A 1 300 ? 16.797 -4.365 -17.252 1.00 91.19 300 SER A O 1
ATOM 2351 N N . GLN A 1 301 ? 15.896 -5.887 -15.879 1.00 90.38 301 GLN A N 1
ATOM 2352 C CA . GLN A 1 301 ? 16.020 -7.010 -16.806 1.00 90.38 301 GLN A CA 1
ATOM 2353 C C . GLN A 1 301 ? 15.330 -6.717 -18.136 1.00 90.38 301 GLN A C 1
ATOM 2355 O O . GLN A 1 301 ? 15.924 -6.982 -19.177 1.00 90.38 301 GLN A O 1
ATOM 2360 N N . GLU A 1 302 ? 14.139 -6.120 -18.109 1.00 92.12 302 GLU A N 1
ATOM 2361 C CA . GLU A 1 302 ? 13.408 -5.752 -19.321 1.00 92.12 302 GLU A CA 1
ATOM 2362 C C . GLU A 1 302 ? 14.110 -4.640 -20.115 1.00 92.12 302 GLU A C 1
ATOM 2364 O O . GLU A 1 302 ? 14.254 -4.777 -21.329 1.00 92.12 302 GLU A O 1
ATOM 2369 N N . ILE A 1 303 ? 14.643 -3.602 -19.456 1.00 92.62 303 ILE A N 1
ATOM 2370 C CA . ILE A 1 303 ? 15.459 -2.558 -20.114 1.00 92.62 303 ILE A CA 1
ATOM 2371 C C . ILE A 1 303 ? 16.684 -3.184 -20.798 1.00 92.62 303 ILE A C 1
ATOM 2373 O O . ILE A 1 303 ? 16.979 -2.907 -21.958 1.00 92.62 303 ILE A O 1
ATOM 2377 N N . TRP A 1 304 ? 17.390 -4.075 -20.100 1.00 91.44 304 TRP A N 1
ATOM 2378 C CA . TRP A 1 304 ? 18.614 -4.701 -20.608 1.00 91.44 304 TRP A CA 1
ATOM 2379 C C . TRP A 1 304 ? 18.363 -5.893 -21.540 1.00 91.44 304 TRP A C 1
ATOM 2381 O O . TRP A 1 304 ? 19.309 -6.400 -22.152 1.00 91.44 304 TRP A O 1
ATOM 2391 N N . SER A 1 305 ? 17.117 -6.351 -21.677 1.00 90.81 305 SER A N 1
ATOM 2392 C CA . SER A 1 305 ? 16.770 -7.527 -22.484 1.00 90.81 305 SER A CA 1
ATOM 2393 C C . SER A 1 305 ? 17.075 -7.320 -23.969 1.00 90.81 305 SER A C 1
ATOM 2395 O O . SER A 1 305 ? 17.513 -8.255 -24.639 1.00 90.81 305 SER A O 1
ATOM 2397 N N . ILE A 1 306 ? 16.959 -6.093 -24.480 1.00 89.75 306 ILE A N 1
ATOM 2398 C CA . ILE A 1 306 ? 17.311 -5.772 -25.869 1.00 89.75 306 ILE A CA 1
ATOM 2399 C C . ILE A 1 306 ? 18.807 -5.948 -26.158 1.00 89.75 306 ILE A C 1
ATOM 2401 O O . ILE A 1 306 ? 19.205 -6.330 -27.256 1.00 89.75 306 ILE A O 1
ATOM 2405 N N . ILE A 1 307 ? 19.649 -5.726 -25.151 1.00 88.44 307 ILE A N 1
ATOM 2406 C CA . ILE A 1 307 ? 21.100 -5.879 -25.258 1.00 88.44 307 ILE A CA 1
ATOM 2407 C C . ILE A 1 307 ? 21.484 -7.348 -25.054 1.00 88.44 307 ILE A C 1
ATOM 2409 O O . ILE A 1 307 ? 22.257 -7.890 -25.841 1.00 88.44 307 ILE A O 1
ATOM 2413 N N . ARG A 1 308 ? 20.923 -7.997 -24.023 1.00 87.38 308 ARG A N 1
ATOM 2414 C CA . ARG A 1 308 ? 21.356 -9.321 -23.535 1.00 87.38 308 ARG A CA 1
ATOM 2415 C C . ARG A 1 308 ? 20.610 -10.518 -24.119 1.00 87.38 308 ARG A C 1
ATOM 2417 O O . ARG A 1 308 ? 21.082 -11.640 -23.962 1.00 87.38 308 ARG A O 1
ATOM 2424 N N . SER A 1 309 ? 19.434 -10.332 -24.714 1.00 83.94 309 SER A N 1
ATOM 2425 C CA . SER A 1 309 ? 18.652 -11.466 -25.218 1.00 83.94 309 SER A CA 1
ATOM 2426 C C . SER A 1 309 ? 19.386 -12.197 -26.344 1.00 83.94 309 SER A C 1
ATOM 2428 O O . SER A 1 309 ? 20.227 -11.633 -27.042 1.00 83.94 309 SER A O 1
ATOM 2430 N N . SER A 1 310 ? 19.019 -13.458 -26.583 1.00 79.25 310 SER A N 1
ATOM 2431 C CA . SER A 1 310 ? 19.560 -14.261 -27.689 1.00 79.25 310 SER A CA 1
ATOM 2432 C C . SER A 1 310 ? 19.308 -13.646 -29.073 1.00 79.25 310 SER A C 1
ATOM 2434 O O . SER A 1 310 ? 20.022 -13.959 -30.025 1.00 79.25 310 SER A O 1
ATOM 2436 N N . ARG A 1 311 ? 18.323 -12.743 -29.183 1.00 77.12 311 ARG A N 1
ATOM 2437 C CA . ARG A 1 311 ? 18.015 -11.931 -30.376 1.00 77.12 311 ARG A CA 1
ATOM 2438 C C . ARG A 1 311 ? 18.475 -10.470 -30.252 1.00 77.12 311 ARG A C 1
ATOM 2440 O O . ARG A 1 311 ? 18.228 -9.670 -31.158 1.00 77.12 311 ARG A O 1
ATOM 2447 N N . GLY A 1 312 ? 19.121 -10.128 -29.143 1.00 81.56 312 GLY A N 1
ATOM 2448 C CA . GLY A 1 312 ? 19.578 -8.790 -28.804 1.00 81.56 312 GLY A CA 1
ATOM 2449 C C . GLY A 1 312 ? 20.815 -8.358 -29.582 1.00 81.56 312 GLY A C 1
ATOM 2450 O O . GLY A 1 312 ? 21.330 -9.092 -30.429 1.00 81.56 312 GLY A O 1
ATOM 2451 N N . TRP A 1 313 ? 21.289 -7.142 -29.315 1.00 83.25 313 TRP A N 1
ATOM 2452 C CA . TRP A 1 313 ? 22.450 -6.576 -30.013 1.00 83.25 313 TRP A CA 1
ATOM 2453 C C . TRP A 1 313 ? 23.776 -7.280 -29.698 1.00 83.25 313 TRP A C 1
ATOM 2455 O O . TRP A 1 313 ? 24.631 -7.316 -30.573 1.00 83.25 313 TRP A O 1
ATOM 2465 N N . LEU A 1 314 ? 23.928 -7.900 -28.519 1.00 81.00 314 LEU A N 1
ATOM 2466 C CA . LEU A 1 314 ? 25.125 -8.686 -28.166 1.00 81.00 314 LEU A CA 1
ATOM 2467 C C . LEU A 1 314 ? 25.044 -10.162 -28.579 1.00 81.00 314 LEU A C 1
ATOM 2469 O O . LEU A 1 314 ? 25.911 -10.955 -28.218 1.00 81.00 314 LEU A O 1
ATOM 2473 N N . SER A 1 315 ? 24.003 -10.566 -29.308 1.00 82.00 315 SER A N 1
ATOM 2474 C CA . SER A 1 315 ? 23.920 -11.933 -29.815 1.00 82.00 315 SER A CA 1
ATOM 2475 C C . SER A 1 315 ? 25.050 -12.207 -30.808 1.00 82.00 315 SER A C 1
ATOM 2477 O O . SER A 1 315 ? 25.279 -11.417 -31.723 1.00 82.00 315 SER A O 1
ATOM 2479 N N . ASN A 1 316 ? 25.684 -13.382 -30.707 1.00 71.81 316 ASN A N 1
ATOM 2480 C CA . ASN A 1 316 ? 26.740 -13.850 -31.621 1.00 71.81 316 ASN A CA 1
ATOM 2481 C C . ASN A 1 316 ? 26.335 -13.834 -33.111 1.00 71.81 316 ASN A C 1
ATOM 2483 O O . ASN A 1 316 ? 27.192 -13.905 -33.992 1.00 71.81 316 ASN A O 1
ATOM 2487 N N . SER A 1 317 ? 25.031 -13.749 -33.388 1.00 69.25 317 SER A N 1
ATOM 2488 C CA . SER A 1 317 ? 24.453 -13.656 -34.729 1.00 69.25 317 SER A CA 1
ATOM 2489 C C . SER A 1 317 ? 24.537 -12.261 -35.368 1.00 69.25 317 SER A C 1
ATOM 2491 O O . SER A 1 317 ? 24.393 -12.157 -36.585 1.00 69.25 317 SER A O 1
ATOM 2493 N N . LYS A 1 318 ? 24.799 -11.190 -34.599 1.00 65.38 318 LYS A N 1
ATOM 2494 C CA . LYS A 1 318 ? 24.823 -9.806 -35.101 1.00 65.38 318 LYS A CA 1
ATOM 2495 C C . LYS A 1 318 ? 26.254 -9.261 -35.147 1.00 65.38 318 LYS A C 1
ATOM 2497 O O . LYS A 1 318 ? 26.844 -8.941 -34.125 1.00 65.38 318 LYS A O 1
ATOM 2502 N N . ARG A 1 319 ? 26.813 -9.125 -36.357 1.00 73.25 319 ARG A N 1
ATOM 2503 C CA . ARG A 1 319 ? 28.170 -8.578 -36.595 1.00 73.25 319 ARG A CA 1
ATOM 2504 C C . ARG A 1 319 ? 28.199 -7.255 -37.382 1.00 73.25 319 ARG A C 1
ATOM 2506 O O . ARG A 1 319 ? 29.272 -6.837 -37.799 1.00 73.25 319 ARG A O 1
ATOM 2513 N N . CYS A 1 320 ? 27.062 -6.587 -37.625 1.00 88.38 320 CYS A N 1
ATOM 2514 C CA . CYS A 1 320 ? 27.080 -5.311 -38.367 1.00 88.38 320 CYS A CA 1
ATOM 2515 C C . CYS A 1 320 ? 27.735 -4.189 -37.542 1.00 88.38 320 CYS A C 1
ATOM 2517 O O . CYS A 1 320 ? 27.523 -4.108 -36.343 1.00 88.38 320 CYS A O 1
ATOM 2519 N N . ALA A 1 321 ? 28.425 -3.230 -38.158 1.00 89.88 321 ALA A N 1
ATOM 2520 C CA . ALA A 1 321 ? 28.873 -2.031 -37.429 1.00 89.88 321 ALA A CA 1
ATOM 2521 C C . ALA A 1 321 ? 27.692 -1.201 -36.867 1.00 89.88 321 ALA A C 1
ATOM 2523 O O . ALA A 1 321 ? 27.814 -0.503 -35.863 1.00 89.88 321 ALA A O 1
ATOM 2524 N N . CYS A 1 322 ? 26.519 -1.329 -37.492 1.00 90.94 322 CYS A N 1
ATOM 2525 C CA . CYS A 1 322 ? 25.309 -0.587 -37.166 1.00 90.94 322 CYS A CA 1
ATOM 2526 C C . CYS A 1 322 ? 24.750 -0.837 -35.753 1.00 90.94 322 CYS A C 1
ATOM 2528 O O . CYS A 1 322 ? 24.118 0.055 -35.187 1.00 90.94 322 CYS A O 1
ATOM 2530 N N . TRP A 1 323 ? 24.995 -2.010 -35.151 1.00 90.50 323 TRP A N 1
ATOM 2531 C CA . TRP A 1 323 ? 24.498 -2.307 -33.801 1.00 90.50 323 TRP A CA 1
ATOM 2532 C C . TRP A 1 323 ? 25.233 -1.490 -32.739 1.00 90.50 323 TRP A C 1
ATOM 2534 O O . TRP A 1 323 ? 24.621 -1.122 -31.744 1.00 90.50 323 TRP A O 1
ATOM 2544 N N . VAL A 1 324 ? 26.513 -1.163 -32.957 1.00 91.38 324 VAL A N 1
ATOM 2545 C CA . VAL A 1 324 ? 27.307 -0.352 -32.022 1.00 91.38 324 VAL A CA 1
ATOM 2546 C C . VAL A 1 324 ? 26.708 1.047 -31.915 1.00 91.38 324 VAL A C 1
ATOM 2548 O O . VAL A 1 324 ? 26.510 1.549 -30.812 1.00 91.38 324 VAL A O 1
ATOM 2551 N N . VAL A 1 325 ? 26.343 1.639 -33.057 1.00 93.19 325 VAL A N 1
ATOM 2552 C CA . VAL A 1 325 ? 25.677 2.947 -33.110 1.00 93.19 325 VAL A CA 1
ATOM 2553 C C . VAL A 1 325 ? 24.281 2.871 -32.486 1.00 93.19 325 VAL A C 1
ATOM 2555 O O . VAL A 1 325 ? 23.940 3.722 -31.670 1.00 93.19 325 VAL A O 1
ATOM 2558 N N . ALA A 1 326 ? 23.494 1.835 -32.806 1.00 92.00 326 ALA A N 1
ATOM 2559 C CA . ALA A 1 326 ? 22.166 1.625 -32.217 1.00 92.00 326 ALA A CA 1
ATOM 2560 C C . ALA A 1 326 ? 22.225 1.495 -30.689 1.00 92.00 326 ALA A C 1
ATOM 2562 O O . ALA A 1 326 ? 21.432 2.114 -29.982 1.00 92.00 326 ALA A O 1
ATOM 2563 N N . HIS A 1 327 ? 23.190 0.725 -30.191 1.00 91.50 327 HIS A N 1
ATOM 2564 C CA . HIS A 1 327 ? 23.437 0.524 -28.773 1.00 91.50 327 HIS A CA 1
ATOM 2565 C C . HIS A 1 327 ? 23.875 1.817 -28.087 1.00 91.50 327 HIS A C 1
ATOM 2567 O O . HIS A 1 327 ? 23.315 2.163 -27.052 1.00 91.50 327 HIS A O 1
ATOM 2573 N N . TYR A 1 328 ? 24.820 2.555 -28.677 1.00 93.12 328 TYR A N 1
ATOM 2574 C CA . TYR A 1 328 ? 25.260 3.845 -28.150 1.00 93.12 328 TYR A CA 1
ATOM 2575 C C . TYR A 1 328 ? 24.097 4.836 -28.044 1.00 93.12 328 TYR A C 1
ATOM 2577 O O . TYR A 1 328 ? 23.844 5.342 -26.955 1.00 93.12 328 TYR A O 1
ATOM 2585 N N . LYS A 1 329 ? 23.332 5.027 -29.130 1.00 94.00 329 LYS A N 1
ATOM 2586 C CA . LYS A 1 329 ? 22.150 5.903 -29.139 1.00 94.00 329 LYS A CA 1
ATOM 2587 C C . LYS A 1 329 ? 21.100 5.481 -28.109 1.00 94.00 329 LYS A C 1
ATOM 2589 O O . LYS A 1 329 ? 20.458 6.322 -27.495 1.00 94.00 329 LYS A O 1
ATOM 2594 N N . TYR A 1 330 ? 20.929 4.178 -27.885 1.00 94.44 330 TYR A N 1
ATOM 2595 C CA . TYR A 1 330 ? 20.016 3.680 -26.858 1.00 94.44 330 TYR A CA 1
ATOM 2596 C C . TYR A 1 330 ? 20.505 3.987 -25.444 1.00 94.44 330 TYR A C 1
ATOM 2598 O O . TYR A 1 330 ? 19.729 4.469 -24.623 1.00 94.44 330 TYR A O 1
ATOM 2606 N N . LEU A 1 331 ? 21.787 3.753 -25.155 1.00 93.25 331 LEU A N 1
ATOM 2607 C CA . LEU A 1 331 ? 22.375 4.117 -23.865 1.00 93.25 331 LEU A CA 1
ATOM 2608 C C . LEU A 1 331 ? 22.330 5.630 -23.629 1.00 93.25 331 LEU A C 1
ATOM 2610 O O . LEU A 1 331 ? 22.070 6.056 -22.506 1.00 93.25 331 LEU A O 1
ATOM 2614 N N . GLU A 1 332 ? 22.548 6.429 -24.672 1.00 94.69 332 GLU A N 1
ATOM 2615 C CA . GLU A 1 332 ? 22.411 7.884 -24.647 1.00 94.69 332 GLU A CA 1
ATOM 2616 C C . GLU A 1 332 ? 20.967 8.301 -24.343 1.00 94.69 332 GLU A C 1
ATOM 2618 O O . GLU A 1 332 ? 20.747 9.063 -23.405 1.00 94.69 332 GLU A O 1
ATOM 2623 N N . ALA A 1 333 ? 19.974 7.721 -25.023 1.00 95.31 333 ALA A N 1
ATOM 2624 C CA . ALA A 1 333 ? 18.557 7.961 -24.745 1.00 95.31 333 ALA A CA 1
ATOM 2625 C C . ALA A 1 333 ? 18.169 7.578 -23.304 1.00 95.31 333 ALA A C 1
ATOM 2627 O O . ALA A 1 333 ? 17.497 8.338 -22.607 1.00 95.31 333 ALA A O 1
ATOM 2628 N N . LEU A 1 334 ? 18.640 6.425 -22.812 1.00 94.31 334 LEU A N 1
ATOM 2629 C CA . LEU A 1 334 ? 18.433 6.007 -21.423 1.00 94.31 334 LEU A CA 1
ATOM 2630 C C . LEU A 1 334 ? 19.116 6.951 -20.425 1.00 94.31 334 LEU A C 1
ATOM 2632 O O . LEU A 1 334 ? 18.575 7.187 -19.345 1.00 94.31 334 LEU A O 1
ATOM 2636 N N . LYS A 1 335 ? 20.306 7.468 -20.747 1.00 93.06 335 LYS A N 1
ATOM 2637 C CA . LYS A 1 335 ? 21.029 8.433 -19.910 1.00 93.06 335 LYS A CA 1
ATOM 2638 C C . LYS A 1 335 ? 20.301 9.777 -19.873 1.00 93.06 335 LYS A C 1
ATOM 2640 O O . LYS A 1 335 ? 20.125 10.319 -18.787 1.00 93.06 335 LYS A O 1
ATOM 2645 N N . ASN A 1 336 ? 19.841 10.270 -21.020 1.00 94.50 336 ASN A N 1
ATOM 2646 C CA . ASN A 1 336 ? 19.107 11.531 -21.145 1.00 94.50 336 ASN A CA 1
ATOM 2647 C C . ASN A 1 336 ? 17.767 11.483 -20.401 1.00 94.50 336 ASN A C 1
ATOM 2649 O O . ASN A 1 336 ? 17.389 12.447 -19.746 1.00 94.50 336 ASN A O 1
ATOM 2653 N N . ALA A 1 337 ? 17.095 10.330 -20.413 1.00 94.75 337 ALA A N 1
ATOM 2654 C CA . ALA A 1 337 ? 15.896 10.081 -19.615 1.00 94.75 337 ALA A CA 1
ATOM 2655 C C . ALA A 1 337 ? 16.188 9.757 -18.133 1.00 94.75 337 ALA A C 1
ATOM 2657 O O . ALA A 1 337 ? 15.275 9.433 -17.369 1.00 94.75 337 ALA A O 1
ATOM 2658 N N . GLU A 1 338 ? 17.461 9.794 -17.727 1.00 92.38 338 GLU A N 1
ATOM 2659 C CA . GLU A 1 338 ? 17.957 9.472 -16.388 1.00 92.38 338 GLU A CA 1
ATOM 2660 C C . GLU A 1 338 ? 17.602 8.056 -15.883 1.00 92.38 338 GLU A C 1
ATOM 2662 O O . GLU A 1 338 ? 17.460 7.820 -14.676 1.00 92.38 338 GLU A O 1
ATOM 2667 N N . VAL A 1 339 ? 17.432 7.100 -16.794 1.00 88.12 339 VAL A N 1
ATOM 2668 C CA . VAL A 1 339 ? 17.285 5.668 -16.487 1.00 88.12 339 VAL A CA 1
ATOM 2669 C C . VAL A 1 339 ? 18.660 5.038 -16.235 1.00 88.12 339 VAL A C 1
ATOM 2671 O O . VAL A 1 339 ? 18.799 4.161 -15.378 1.00 88.12 339 VAL A O 1
ATOM 2674 N N . LEU A 1 340 ? 19.678 5.487 -16.980 1.00 74.06 340 LEU A N 1
ATOM 2675 C CA . LEU A 1 340 ? 21.029 4.932 -16.955 1.00 74.06 340 LEU A CA 1
ATOM 2676 C C . LEU A 1 340 ? 21.896 5.592 -15.870 1.00 74.06 340 LEU A C 1
ATOM 2678 O O . LEU A 1 340 ? 22.503 6.638 -16.084 1.00 74.06 340 LEU A O 1
ATOM 2682 N N . CYS A 1 341 ? 22.008 4.932 -14.722 1.00 58.78 341 CYS A N 1
ATOM 2683 C CA . CYS A 1 341 ? 23.138 5.091 -13.810 1.00 58.78 341 CYS A CA 1
ATOM 2684 C C . CYS A 1 341 ? 23.736 3.679 -13.604 1.00 58.78 341 CYS A C 1
ATOM 2686 O O . CYS A 1 341 ? 22.954 2.724 -13.569 1.00 58.78 341 CYS A O 1
ATOM 2688 N N . PRO A 1 342 ? 25.074 3.488 -13.551 1.00 52.09 342 PRO A N 1
ATOM 2689 C CA . PRO A 1 342 ? 25.726 2.161 -13.510 1.00 52.09 342 PRO A CA 1
ATOM 2690 C C . PRO A 1 342 ? 25.185 1.230 -12.416 1.00 52.09 342 PRO A C 1
ATOM 2692 O O . PRO A 1 342 ? 25.199 0.008 -12.542 1.00 52.09 342 PRO A O 1
ATOM 2695 N N . GLU A 1 343 ? 24.613 1.833 -11.384 1.00 55.59 343 GLU A N 1
ATOM 2696 C CA . GLU A 1 343 ? 23.652 1.240 -10.479 1.00 55.59 343 GLU A CA 1
ATOM 2697 C C . GLU A 1 343 ? 22.364 2.028 -10.698 1.00 55.59 343 GLU A C 1
ATOM 2699 O O . GLU A 1 343 ? 22.372 3.222 -10.413 1.00 55.59 343 GLU A O 1
ATOM 2704 N N . LEU A 1 344 ? 21.292 1.427 -11.239 1.00 60.31 344 LEU A N 1
ATOM 2705 C CA . LEU A 1 344 ? 19.955 2.047 -11.271 1.00 60.31 344 LEU A CA 1
ATOM 2706 C C . LEU A 1 344 ? 19.774 2.835 -9.983 1.00 60.31 344 LEU A C 1
ATOM 2708 O O . LEU A 1 344 ? 19.817 2.203 -8.923 1.00 60.31 344 LEU A O 1
ATOM 2712 N N . ASP A 1 345 ? 19.697 4.168 -10.089 1.00 67.69 345 ASP A N 1
ATOM 2713 C CA . ASP A 1 345 ? 19.908 5.048 -8.945 1.00 67.69 345 ASP A CA 1
ATOM 2714 C C . ASP A 1 345 ? 19.047 4.529 -7.800 1.00 67.69 345 ASP A C 1
ATOM 2716 O O . ASP A 1 345 ? 17.816 4.543 -7.877 1.00 67.69 345 ASP A O 1
ATOM 2720 N N . ARG A 1 346 ? 19.689 3.968 -6.766 1.00 76.94 346 ARG A N 1
ATOM 2721 C CA . ARG A 1 346 ? 18.970 3.313 -5.665 1.00 76.94 346 ARG A CA 1
ATOM 2722 C C . ARG A 1 346 ? 18.033 4.308 -4.975 1.00 76.94 346 ARG A C 1
ATOM 2724 O O . ARG A 1 346 ? 17.136 3.876 -4.252 1.00 76.94 346 ARG A O 1
ATOM 2731 N N . LYS A 1 347 ? 18.230 5.608 -5.237 1.00 86.06 347 LYS A N 1
ATOM 2732 C CA . LYS A 1 347 ? 17.417 6.743 -4.811 1.00 86.06 347 LYS A CA 1
ATOM 2733 C C . LYS A 1 347 ? 16.155 6.983 -5.637 1.00 86.06 347 LYS A C 1
ATOM 2735 O O . LYS A 1 347 ? 15.345 7.792 -5.200 1.00 86.06 347 LYS A O 1
ATOM 2740 N N . LYS A 1 348 ? 15.944 6.296 -6.766 1.00 91.81 348 LYS A N 1
ATOM 2741 C CA . LYS A 1 348 ? 14.698 6.349 -7.549 1.00 91.81 348 LYS A CA 1
ATOM 2742 C C . LYS A 1 348 ? 13.767 5.204 -7.175 1.00 91.81 348 LYS A C 1
ATOM 2744 O O . LYS A 1 348 ? 14.139 4.028 -7.136 1.00 91.81 348 LYS A O 1
ATOM 2749 N N . SER A 1 349 ? 12.524 5.533 -6.875 1.00 94.50 349 SER A N 1
ATOM 2750 C CA . SER A 1 349 ? 11.430 4.583 -6.685 1.00 94.50 349 SER A CA 1
ATOM 2751 C C . SER A 1 349 ? 11.081 3.881 -8.002 1.00 94.50 349 SER A C 1
ATOM 2753 O O . SER A 1 349 ? 11.444 4.338 -9.087 1.00 94.50 349 SER A O 1
ATOM 2755 N N . VAL A 1 350 ? 10.356 2.761 -7.936 1.00 94.75 350 VAL A N 1
ATOM 2756 C CA . VAL A 1 350 ? 9.898 2.062 -9.153 1.00 94.75 350 VAL A CA 1
ATOM 2757 C C . VAL A 1 350 ? 9.003 2.977 -9.998 1.00 94.75 350 VAL A C 1
ATOM 2759 O O . VAL A 1 350 ? 9.115 2.985 -11.220 1.00 94.75 350 VAL A O 1
ATOM 2762 N N . ALA A 1 351 ? 8.157 3.793 -9.367 1.00 96.19 351 ALA A N 1
ATOM 2763 C CA . ALA A 1 351 ? 7.297 4.742 -10.064 1.00 96.19 351 ALA A CA 1
ATOM 2764 C C . ALA A 1 351 ? 8.090 5.846 -10.784 1.00 96.19 351 ALA A C 1
ATOM 2766 O O . ALA A 1 351 ? 7.727 6.225 -11.897 1.00 96.19 351 ALA A O 1
ATOM 2767 N N . GLU A 1 352 ? 9.166 6.352 -10.177 1.00 95.75 352 GLU A N 1
ATOM 2768 C CA . GLU A 1 352 ? 10.066 7.316 -10.825 1.00 95.75 352 GLU A CA 1
ATOM 2769 C C . GLU A 1 352 ? 10.827 6.674 -11.981 1.00 95.75 352 GLU A C 1
ATOM 2771 O O . GLU A 1 352 ? 10.894 7.266 -13.053 1.00 95.75 352 GLU A O 1
ATOM 2776 N N . LEU A 1 353 ? 11.310 5.437 -11.818 1.00 94.00 353 LEU A N 1
ATOM 2777 C CA . LEU A 1 353 ? 11.926 4.686 -12.914 1.00 94.00 353 LEU A CA 1
ATOM 2778 C C . LEU A 1 353 ? 10.955 4.506 -14.084 1.00 94.00 353 LEU A C 1
ATOM 2780 O O . LEU A 1 353 ? 11.322 4.769 -15.222 1.00 94.00 353 LEU A O 1
ATOM 2784 N N . VAL A 1 354 ? 9.699 4.132 -13.823 1.00 96.06 354 VAL A N 1
ATOM 2785 C CA . VAL A 1 354 ? 8.660 4.037 -14.863 1.00 96.06 354 VAL A CA 1
ATOM 2786 C C . VAL A 1 354 ? 8.435 5.384 -15.557 1.00 96.06 354 VAL A C 1
ATOM 2788 O O . VAL A 1 354 ? 8.272 5.415 -16.777 1.00 96.06 354 VAL A O 1
ATOM 2791 N N . LYS A 1 355 ? 8.446 6.499 -14.814 1.00 96.75 355 LYS A N 1
ATOM 2792 C CA . LYS A 1 355 ? 8.347 7.848 -15.391 1.00 96.75 355 LYS A CA 1
ATOM 2793 C C . LYS A 1 355 ? 9.542 8.155 -16.300 1.00 96.75 355 LYS A C 1
ATOM 2795 O O . LYS A 1 355 ? 9.326 8.613 -17.415 1.00 96.75 355 LYS A O 1
ATOM 2800 N N . CYS A 1 356 ? 10.762 7.857 -15.856 1.00 95.50 356 CYS A N 1
ATOM 2801 C CA . CYS A 1 356 ? 11.983 8.008 -16.649 1.00 95.50 356 CYS A CA 1
ATOM 2802 C C . CYS A 1 356 ? 11.936 7.155 -17.926 1.00 95.50 356 CYS A C 1
ATOM 2804 O O . CYS A 1 356 ? 12.173 7.667 -19.009 1.00 95.50 356 CYS A O 1
ATOM 2806 N N . ILE A 1 357 ? 11.530 5.884 -17.839 1.00 96.12 357 ILE A N 1
ATOM 2807 C CA . ILE A 1 357 ? 11.425 4.986 -19.005 1.00 96.12 357 ILE A CA 1
ATOM 2808 C C . ILE A 1 357 ? 10.449 5.534 -20.058 1.00 96.12 357 ILE A C 1
ATOM 2810 O O . ILE A 1 357 ? 10.700 5.400 -21.251 1.00 96.12 357 ILE A O 1
ATOM 2814 N N . ARG A 1 358 ? 9.350 6.176 -19.639 1.00 97.25 358 ARG A N 1
ATOM 2815 C CA . ARG A 1 358 ? 8.397 6.822 -20.562 1.00 97.25 358 ARG A CA 1
ATOM 2816 C C . ARG A 1 358 ? 8.972 8.039 -21.286 1.00 97.25 358 ARG A C 1
ATOM 2818 O O . ARG A 1 358 ? 8.448 8.388 -22.333 1.00 97.25 358 ARG A O 1
ATOM 2825 N N . ALA A 1 359 ? 9.995 8.674 -20.723 1.00 97.00 359 ALA A N 1
ATOM 2826 C CA . ALA A 1 359 ? 10.680 9.822 -21.309 1.00 97.00 359 ALA A CA 1
ATOM 2827 C C . ALA A 1 359 ? 11.863 9.416 -22.208 1.00 97.00 359 ALA A C 1
ATOM 2829 O O . ALA A 1 359 ? 12.611 10.274 -22.659 1.00 97.00 359 ALA A O 1
ATOM 2830 N N . VAL A 1 360 ? 12.073 8.114 -22.442 1.00 96.38 360 VAL A N 1
ATOM 2831 C CA . VAL A 1 360 ? 13.141 7.632 -23.323 1.00 96.38 360 VAL A CA 1
ATOM 2832 C C . VAL A 1 360 ? 12.768 7.920 -24.771 1.00 96.38 360 VAL A C 1
ATOM 2834 O O . VAL A 1 360 ? 11.911 7.255 -25.352 1.00 96.38 360 VAL A O 1
ATOM 2837 N N . GLU A 1 361 ? 13.470 8.879 -25.357 1.00 96.69 361 GLU A N 1
ATOM 2838 C CA . GLU A 1 361 ? 13.375 9.232 -26.769 1.00 96.69 361 GLU A CA 1
ATOM 2839 C C . GLU A 1 361 ? 14.538 8.579 -27.518 1.00 96.69 361 GLU A C 1
ATOM 2841 O O . GLU A 1 361 ? 15.676 9.042 -27.476 1.00 96.69 361 GLU A O 1
ATOM 2846 N N . TYR A 1 362 ? 14.265 7.433 -28.148 1.00 95.56 362 TYR A N 1
ATOM 2847 C CA . TYR A 1 362 ? 15.258 6.723 -28.948 1.00 95.56 362 TYR A CA 1
ATOM 2848 C C . TYR A 1 362 ? 15.177 7.131 -30.414 1.00 95.56 362 TYR A C 1
ATOM 2850 O O . TYR A 1 362 ? 14.149 6.937 -31.063 1.00 95.56 362 TYR A O 1
ATOM 2858 N N . GLU A 1 363 ? 16.303 7.588 -30.952 1.00 94.31 363 GLU A N 1
ATOM 2859 C CA . GLU A 1 363 ? 16.470 7.802 -32.383 1.00 94.31 363 GLU A CA 1
ATOM 2860 C C . GLU A 1 363 ? 17.200 6.629 -33.030 1.00 94.31 363 GLU A C 1
ATOM 2862 O O . GLU A 1 363 ? 18.321 6.274 -32.656 1.00 94.31 363 GLU A O 1
ATOM 2867 N N . GLU A 1 364 ? 16.599 6.061 -34.068 1.00 92.38 364 GLU A N 1
ATOM 2868 C CA . GLU A 1 364 ? 17.239 5.004 -34.836 1.00 92.38 364 GLU A CA 1
ATOM 2869 C C . GLU A 1 364 ? 18.492 5.529 -35.579 1.00 92.38 364 GLU A C 1
ATOM 2871 O O . GLU A 1 364 ? 18.538 6.686 -36.020 1.00 92.38 364 GLU A O 1
ATOM 2876 N N . PRO A 1 365 ? 19.571 4.736 -35.703 1.00 92.25 365 PRO A N 1
ATOM 2877 C CA . PRO A 1 365 ? 20.702 5.097 -36.546 1.00 92.25 365 PRO A CA 1
ATOM 2878 C C . PRO A 1 365 ? 20.305 5.216 -38.018 1.00 92.25 365 PRO A C 1
ATOM 2880 O O . PRO A 1 365 ? 19.566 4.386 -38.546 1.00 92.25 365 PRO A O 1
ATOM 2883 N N . LEU A 1 366 ? 20.893 6.193 -38.710 1.00 92.25 366 LEU A N 1
ATOM 2884 C CA . LEU A 1 366 ? 20.798 6.281 -40.165 1.00 92.25 366 LEU A CA 1
ATOM 2885 C C . LEU A 1 366 ? 21.397 5.011 -40.790 1.00 92.25 366 LEU A C 1
ATOM 2887 O O . LEU A 1 366 ? 22.509 4.611 -40.439 1.00 92.25 366 LEU A O 1
ATOM 2891 N N . ASN A 1 367 ? 20.669 4.394 -41.724 1.00 91.06 367 ASN A N 1
ATOM 2892 C CA . ASN A 1 367 ? 21.071 3.169 -42.430 1.00 91.06 367 ASN A CA 1
ATOM 2893 C C . ASN A 1 367 ? 21.261 1.932 -41.523 1.00 91.06 367 ASN A C 1
ATOM 2895 O O . ASN A 1 367 ? 22.157 1.113 -41.753 1.00 91.06 367 ASN A O 1
ATOM 2899 N N . ALA A 1 368 ? 20.432 1.771 -40.487 1.00 89.88 368 ALA A N 1
ATOM 2900 C CA . ALA A 1 368 ? 20.406 0.537 -39.705 1.00 89.88 368 ALA A CA 1
ATOM 2901 C C . ALA A 1 368 ? 20.044 -0.676 -40.588 1.00 89.88 368 ALA A C 1
ATOM 2903 O O . ALA A 1 368 ? 19.169 -0.608 -41.450 1.00 89.88 368 ALA A O 1
ATOM 2904 N N . CYS A 1 369 ? 20.710 -1.817 -40.374 1.00 91.00 369 CYS A N 1
ATOM 2905 C CA . CYS A 1 369 ? 20.307 -3.054 -41.044 1.00 91.00 369 CYS A CA 1
ATOM 2906 C C . CYS A 1 369 ? 18.963 -3.552 -40.487 1.00 91.00 369 CYS A C 1
ATOM 2908 O O . CYS A 1 369 ? 18.616 -3.248 -39.345 1.00 91.00 369 CYS A O 1
ATOM 2910 N N . LEU A 1 370 ? 18.266 -4.412 -41.241 1.00 86.75 370 LEU A N 1
ATOM 2911 C CA . LEU A 1 370 ? 16.948 -4.947 -40.870 1.00 86.75 370 LEU A CA 1
ATOM 2912 C C . LEU A 1 370 ? 16.900 -5.568 -39.458 1.00 86.75 370 LEU A C 1
ATOM 2914 O O . LEU A 1 370 ? 15.884 -5.519 -38.778 1.00 86.75 370 LEU A O 1
ATOM 2918 N N . GLN A 1 371 ? 17.998 -6.166 -38.988 1.00 83.12 371 GLN A N 1
ATOM 2919 C CA . GLN A 1 371 ? 18.059 -6.776 -37.654 1.00 83.12 371 GLN A CA 1
ATOM 2920 C C . GLN A 1 371 ? 18.262 -5.771 -36.512 1.00 83.12 371 GLN A C 1
ATOM 2922 O O . GLN A 1 371 ? 17.959 -6.094 -35.358 1.00 83.12 371 GLN A O 1
ATOM 2927 N N . CYS A 1 372 ? 18.844 -4.609 -36.807 1.00 83.19 372 CYS A N 1
ATOM 2928 C CA . CYS A 1 372 ? 19.040 -3.531 -35.844 1.00 83.19 372 CYS A CA 1
ATOM 2929 C C . CYS A 1 372 ? 17.828 -2.603 -35.805 1.00 83.19 372 CYS A C 1
ATOM 2931 O O . CYS A 1 372 ? 17.464 -2.184 -34.710 1.00 83.19 372 CYS A O 1
ATOM 2933 N N . SER A 1 373 ? 17.167 -2.386 -36.945 1.00 85.56 373 SER A N 1
ATOM 2934 C CA . SER A 1 373 ? 15.897 -1.661 -37.024 1.00 85.56 373 SER A CA 1
ATOM 2935 C C . SER A 1 373 ? 14.748 -2.429 -36.361 1.00 85.56 373 SER A C 1
ATOM 2937 O O . SER A 1 373 ? 13.989 -1.881 -35.565 1.00 85.56 373 SER A O 1
ATOM 2939 N N . ASN A 1 374 ? 14.684 -3.751 -36.559 1.00 83.00 374 ASN A N 1
ATOM 2940 C CA . ASN A 1 374 ? 13.650 -4.607 -35.963 1.00 83.00 374 ASN A CA 1
ATOM 2941 C C . ASN A 1 374 ? 13.859 -4.927 -34.471 1.00 83.00 374 ASN A C 1
ATOM 2943 O O . ASN A 1 374 ? 13.201 -5.823 -33.940 1.00 83.00 374 ASN A O 1
ATOM 2947 N N . ALA A 1 375 ? 14.760 -4.239 -33.764 1.00 80.62 375 ALA A N 1
ATOM 2948 C CA . ALA A 1 375 ? 15.001 -4.498 -32.343 1.00 80.62 375 ALA A CA 1
ATOM 2949 C C . ALA A 1 375 ? 13.812 -4.101 -31.435 1.00 80.62 375 ALA A C 1
ATOM 2951 O O . ALA A 1 375 ? 13.817 -4.438 -30.257 1.00 80.62 375 ALA A O 1
ATOM 2952 N N . ASN A 1 376 ? 12.799 -3.415 -31.984 1.00 88.62 376 ASN A N 1
ATOM 2953 C CA . ASN A 1 376 ? 11.540 -3.040 -31.330 1.00 88.62 376 ASN A CA 1
ATOM 2954 C C . ASN A 1 376 ? 11.724 -2.490 -29.905 1.00 88.62 376 ASN A C 1
ATOM 2956 O O . ASN A 1 376 ? 11.188 -3.004 -28.920 1.00 88.62 376 ASN A O 1
ATOM 2960 N N . ILE A 1 377 ? 12.500 -1.413 -29.797 1.00 91.81 377 ILE A N 1
ATOM 2961 C CA . ILE A 1 377 ? 12.813 -0.758 -28.520 1.00 91.81 377 ILE A CA 1
ATOM 2962 C C . ILE A 1 377 ? 11.542 -0.355 -27.773 1.00 91.81 377 ILE A C 1
ATOM 2964 O O . ILE A 1 377 ? 11.451 -0.562 -26.563 1.00 91.81 377 ILE A O 1
ATOM 2968 N N . GLY A 1 378 ? 10.528 0.137 -28.491 1.00 93.38 378 GLY A N 1
ATOM 2969 C CA . GLY A 1 378 ? 9.239 0.505 -27.907 1.00 93.38 378 GLY A CA 1
ATOM 2970 C C . GLY A 1 378 ? 8.560 -0.655 -27.173 1.00 93.38 378 GLY A C 1
ATOM 2971 O O . GLY A 1 378 ? 8.024 -0.458 -26.079 1.00 93.38 378 GLY A O 1
ATOM 2972 N N . GLN A 1 379 ? 8.630 -1.878 -27.711 1.00 93.19 379 GLN A N 1
ATOM 2973 C CA . GLN A 1 379 ? 8.110 -3.069 -27.035 1.00 93.19 379 GLN A CA 1
ATOM 2974 C C . GLN A 1 379 ? 8.881 -3.375 -25.746 1.00 93.19 379 GLN A C 1
ATOM 2976 O O . GLN A 1 379 ? 8.247 -3.607 -24.718 1.00 93.19 379 GLN A O 1
ATOM 2981 N N . HIS A 1 380 ? 10.215 -3.330 -25.765 1.00 92.44 380 HIS A N 1
ATOM 2982 C CA . HIS A 1 380 ? 11.035 -3.588 -24.574 1.00 92.44 380 HIS A CA 1
ATOM 2983 C C . HIS A 1 380 ? 10.813 -2.541 -23.472 1.00 92.44 380 HIS A C 1
ATOM 2985 O O . HIS A 1 380 ? 10.599 -2.899 -22.312 1.00 92.44 380 HIS A O 1
ATOM 2991 N N . LEU A 1 381 ? 10.759 -1.252 -23.826 1.00 95.38 381 LEU A N 1
ATOM 2992 C CA . LEU A 1 381 ? 10.423 -0.182 -22.879 1.00 95.38 381 LEU A CA 1
ATOM 2993 C C . LEU A 1 381 ? 9.001 -0.361 -22.320 1.00 95.38 381 LEU A C 1
ATOM 2995 O O . LEU A 1 381 ? 8.781 -0.212 -21.118 1.00 95.38 381 LEU A O 1
ATOM 2999 N N . SER A 1 382 ? 8.042 -0.767 -23.158 1.00 96.50 382 SER A N 1
ATOM 3000 C CA . SER A 1 382 ? 6.674 -1.081 -22.721 1.00 96.50 382 SER A CA 1
ATOM 3001 C C . SER A 1 382 ? 6.624 -2.275 -21.765 1.00 96.50 382 SER A C 1
ATOM 3003 O O . SER A 1 382 ? 5.867 -2.251 -20.794 1.00 96.50 382 SER A O 1
ATOM 3005 N N . MET A 1 383 ? 7.430 -3.314 -22.001 1.00 94.31 383 MET A N 1
ATOM 3006 C CA . MET A 1 383 ? 7.559 -4.460 -21.096 1.00 94.31 383 MET A CA 1
ATOM 3007 C C . MET A 1 383 ? 8.180 -4.052 -19.760 1.00 94.31 383 MET A C 1
ATOM 3009 O O . MET A 1 383 ? 7.655 -4.441 -18.719 1.00 94.31 383 MET A O 1
ATOM 3013 N N . ALA A 1 384 ? 9.203 -3.193 -19.767 1.00 94.25 384 ALA A N 1
ATOM 3014 C CA . ALA A 1 384 ? 9.786 -2.640 -18.547 1.00 94.25 384 ALA A CA 1
ATOM 3015 C C . ALA A 1 384 ? 8.769 -1.814 -17.742 1.00 94.25 384 ALA A C 1
ATOM 3017 O O . ALA A 1 384 ? 8.645 -1.992 -16.529 1.00 94.25 384 ALA A O 1
ATOM 3018 N N . ILE A 1 385 ? 7.975 -0.970 -18.412 1.00 96.31 385 ILE A N 1
ATOM 3019 C CA . ILE A 1 385 ? 6.877 -0.223 -17.778 1.00 96.31 385 ILE A CA 1
ATOM 3020 C C . ILE A 1 385 ? 5.859 -1.187 -17.159 1.00 96.31 385 ILE A C 1
ATOM 3022 O O . ILE A 1 385 ? 5.479 -1.010 -16.002 1.00 96.31 385 ILE A O 1
ATOM 3026 N N . ARG A 1 386 ? 5.433 -2.221 -17.899 1.00 95.19 386 ARG A N 1
ATOM 3027 C CA . ARG A 1 386 ? 4.504 -3.238 -17.382 1.00 95.19 386 ARG A CA 1
ATOM 3028 C C . ARG A 1 386 ? 5.087 -3.957 -16.174 1.00 95.19 386 ARG A C 1
ATOM 3030 O O . ARG A 1 386 ? 4.391 -4.067 -15.178 1.00 95.19 386 ARG A O 1
ATOM 3037 N N . ALA A 1 387 ? 6.355 -4.362 -16.212 1.00 91.50 387 ALA A N 1
ATOM 3038 C CA . ALA A 1 387 ? 7.021 -5.019 -15.089 1.00 91.50 387 ALA A CA 1
ATOM 3039 C C . ALA A 1 387 ? 7.024 -4.152 -13.816 1.00 91.50 387 ALA A C 1
ATOM 3041 O O . ALA A 1 387 ? 6.828 -4.677 -12.722 1.00 91.50 387 ALA A O 1
ATOM 3042 N N . GLY A 1 388 ? 7.187 -2.831 -13.949 1.00 92.56 388 GLY A N 1
ATOM 3043 C CA . GLY A 1 388 ? 7.113 -1.896 -12.819 1.00 92.56 388 GLY A CA 1
ATOM 3044 C C . GLY A 1 388 ? 5.696 -1.678 -12.271 1.00 92.56 388 GLY A C 1
ATOM 3045 O O . GLY A 1 388 ? 5.534 -1.308 -11.107 1.00 92.56 388 GLY A O 1
ATOM 3046 N N . LEU A 1 389 ? 4.669 -1.922 -13.091 1.00 94.00 389 LEU A N 1
ATOM 3047 C CA . LEU A 1 389 ? 3.254 -1.734 -12.751 1.00 94.00 389 LEU A CA 1
ATOM 3048 C C . LEU A 1 389 ? 2.511 -3.046 -12.435 1.00 94.00 389 LEU A C 1
ATOM 3050 O O . LEU A 1 389 ? 1.392 -2.982 -11.938 1.00 94.00 389 LEU A O 1
ATOM 3054 N N . ASP A 1 390 ? 3.135 -4.205 -12.673 1.00 91.75 390 ASP A N 1
ATOM 3055 C CA . ASP A 1 390 ? 2.577 -5.561 -12.494 1.00 91.75 390 ASP A CA 1
ATOM 3056 C C . ASP A 1 390 ? 2.233 -5.882 -11.029 1.00 91.75 390 ASP A C 1
ATOM 3058 O O . ASP A 1 390 ? 1.460 -6.787 -10.739 1.00 91.75 390 ASP A O 1
ATOM 3062 N N . PHE A 1 391 ? 2.810 -5.155 -10.071 1.00 94.94 391 PHE A N 1
ATOM 3063 C CA . PHE A 1 391 ? 2.500 -5.333 -8.656 1.00 94.94 391 PHE A CA 1
ATOM 3064 C C . PHE A 1 391 ? 1.363 -4.416 -8.215 1.00 94.94 391 PHE A C 1
ATOM 3066 O O . PHE A 1 391 ? 1.493 -3.191 -8.188 1.00 94.94 391 PHE A O 1
ATOM 3073 N N . GLU A 1 392 ? 0.260 -5.029 -7.803 1.00 96.25 392 GLU A N 1
ATOM 3074 C CA . GLU A 1 392 ? -0.941 -4.358 -7.307 1.00 96.25 392 GLU A CA 1
ATOM 3075 C C . GLU A 1 392 ? -1.041 -4.368 -5.774 1.00 96.25 392 GLU A C 1
ATOM 3077 O O . GLU A 1 392 ? -2.026 -3.891 -5.222 1.00 96.25 392 GLU A O 1
ATOM 3082 N N . GLY A 1 393 ? 0.000 -4.850 -5.088 1.00 97.00 393 GLY A N 1
ATOM 3083 C CA . GLY A 1 393 ? 0.022 -5.018 -3.637 1.00 97.00 393 GLY A CA 1
ATOM 3084 C C . GLY A 1 393 ? 0.026 -6.480 -3.215 1.00 97.00 393 GLY A C 1
ATOM 3085 O O . GLY A 1 393 ? -0.222 -7.376 -4.025 1.00 97.00 393 GLY A O 1
ATOM 3086 N N . LEU A 1 394 ? 0.324 -6.721 -1.941 1.00 96.44 394 LEU A N 1
ATOM 3087 C CA . LEU A 1 394 ? 0.161 -8.034 -1.328 1.00 96.44 394 LEU A CA 1
ATOM 3088 C C . LEU A 1 394 ? -1.324 -8.330 -1.104 1.00 96.44 394 LEU A C 1
ATOM 3090 O O . LEU A 1 394 ? -2.101 -7.461 -0.715 1.00 96.44 394 LEU A O 1
ATOM 3094 N N . CYS A 1 395 ? -1.701 -9.584 -1.314 1.00 95.06 395 CYS A N 1
ATOM 3095 C CA . CYS A 1 395 ? -3.056 -10.081 -1.256 1.00 95.06 395 CYS A CA 1
ATOM 3096 C C . CYS A 1 395 ? -3.302 -10.881 0.017 1.00 95.06 395 CYS A C 1
ATOM 3098 O O . CYS A 1 395 ? -2.750 -11.969 0.180 1.00 95.06 395 CYS A O 1
ATOM 3100 N N . LEU A 1 396 ? -4.173 -10.362 0.894 1.00 93.50 396 LEU A N 1
ATOM 3101 C CA . LEU A 1 396 ? -4.560 -11.044 2.135 1.00 93.50 396 LEU A CA 1
ATOM 3102 C C . LEU A 1 396 ? -5.095 -12.455 1.867 1.00 93.50 396 LEU A C 1
ATOM 3104 O O . LEU A 1 396 ? -4.727 -13.387 2.572 1.00 93.50 396 LEU A O 1
ATOM 3108 N N . ASP A 1 397 ? -5.910 -12.629 0.827 1.00 91.75 397 ASP A N 1
ATOM 3109 C CA . ASP A 1 397 ? -6.537 -13.919 0.524 1.00 91.75 397 ASP A CA 1
ATOM 3110 C C . ASP A 1 397 ? -5.507 -14.949 0.035 1.00 91.75 397 ASP A C 1
ATOM 3112 O O . ASP A 1 397 ? -5.535 -16.103 0.462 1.00 91.75 397 ASP A O 1
ATOM 3116 N N . CYS A 1 398 ? -4.539 -14.526 -0.787 1.00 88.81 398 CYS A N 1
ATOM 3117 C CA . CYS A 1 398 ? -3.426 -15.382 -1.205 1.00 88.81 398 CYS A CA 1
ATOM 3118 C C . CYS A 1 398 ? -2.512 -15.750 -0.030 1.00 88.81 398 CYS A C 1
ATOM 3120 O O . CYS A 1 398 ? -2.111 -16.909 0.075 1.00 88.81 398 CYS A O 1
ATOM 3122 N N . MET A 1 399 ? -2.225 -14.800 0.868 1.00 88.81 399 MET A N 1
ATOM 3123 C CA . MET A 1 399 ? -1.453 -15.067 2.088 1.00 88.81 399 MET A CA 1
ATOM 3124 C C . MET A 1 399 ? -2.179 -16.053 3.010 1.00 88.81 399 MET A C 1
ATOM 3126 O O . MET A 1 399 ? -1.564 -16.944 3.587 1.00 88.81 399 MET A O 1
ATOM 3130 N N . LEU A 1 400 ? -3.500 -15.928 3.157 1.00 85.06 400 LEU A N 1
ATOM 3131 C CA . LEU A 1 400 ? -4.289 -16.868 3.954 1.00 85.06 400 LEU A CA 1
ATOM 3132 C C . LEU A 1 400 ? -4.293 -18.264 3.324 1.00 85.06 400 LEU A C 1
ATOM 3134 O O . LEU A 1 400 ? -4.110 -19.252 4.038 1.00 85.06 400 LEU A O 1
ATOM 3138 N N . ALA A 1 401 ? -4.447 -18.344 2.000 1.00 82.62 401 ALA A N 1
ATOM 3139 C CA . ALA A 1 401 ? -4.405 -19.601 1.262 1.00 82.62 401 ALA A CA 1
ATOM 3140 C C . ALA A 1 401 ? -3.036 -20.295 1.368 1.00 82.62 401 ALA A C 1
ATOM 3142 O O . ALA A 1 401 ? -2.991 -21.518 1.515 1.00 82.62 401 ALA A O 1
ATOM 3143 N N . SER A 1 402 ? -1.925 -19.547 1.371 1.00 77.31 402 SER A N 1
ATOM 3144 C CA . SER A 1 402 ? -0.577 -20.129 1.476 1.00 77.31 402 SER A CA 1
ATOM 3145 C C . SER A 1 402 ? -0.282 -20.763 2.843 1.00 77.31 402 SER A C 1
ATOM 3147 O O . SER A 1 402 ? 0.593 -21.617 2.940 1.00 77.31 402 SER A O 1
ATOM 3149 N N . VAL A 1 403 ? -1.037 -20.395 3.886 1.00 73.81 403 VAL A N 1
ATOM 3150 C CA . VAL A 1 403 ? -0.900 -20.909 5.266 1.00 73.81 403 VAL A CA 1
ATOM 3151 C C . VAL A 1 403 ? -1.952 -21.987 5.588 1.00 73.81 403 VAL A C 1
ATOM 3153 O O . VAL A 1 403 ? -2.044 -22.477 6.719 1.00 73.81 403 VAL A O 1
ATOM 3156 N N . THR A 1 404 ? -2.809 -22.367 4.635 1.00 66.00 404 THR A N 1
ATOM 3157 C CA . THR A 1 404 ? -3.722 -23.502 4.835 1.00 66.00 404 THR A CA 1
ATOM 3158 C C . THR A 1 404 ? -2.979 -24.817 4.587 1.00 66.00 404 THR A C 1
ATOM 3160 O O . THR A 1 404 ? -2.598 -25.080 3.447 1.00 66.00 404 THR A O 1
ATOM 3163 N N . PRO A 1 405 ? -2.746 -25.646 5.629 1.00 57.50 405 PRO A N 1
ATOM 3164 C CA . PRO A 1 405 ? -2.100 -26.938 5.460 1.00 57.50 405 PRO A CA 1
ATOM 3165 C C . PRO A 1 405 ? -3.082 -27.861 4.747 1.00 57.50 405 PRO A C 1
ATOM 3167 O O . PRO A 1 405 ? -3.903 -28.531 5.364 1.00 57.50 405 PRO A O 1
ATOM 3170 N N . ASN A 1 406 ? -3.053 -27.848 3.421 1.00 53.91 406 ASN A N 1
ATOM 3171 C CA . ASN A 1 406 ? -3.685 -28.906 2.650 1.00 53.91 406 ASN A CA 1
ATOM 3172 C C . ASN A 1 406 ? -2.876 -30.187 2.899 1.00 53.91 406 ASN A C 1
ATOM 3174 O O . ASN A 1 406 ? -1.652 -30.160 2.829 1.00 53.91 406 ASN A O 1
ATOM 3178 N N . THR A 1 407 ? -3.563 -31.280 3.208 1.00 45.59 407 THR A N 1
ATOM 3179 C CA . THR A 1 407 ? -3.076 -32.595 3.673 1.00 45.59 407 THR A CA 1
ATOM 3180 C C . THR A 1 407 ? -2.220 -33.387 2.666 1.00 45.59 407 THR A C 1
ATOM 3182 O O . THR A 1 407 ? -2.055 -34.595 2.800 1.00 45.59 407 THR A O 1
ATOM 3185 N N . SER A 1 408 ? -1.648 -32.723 1.663 1.00 49.91 408 SER A N 1
ATOM 3186 C CA . SER A 1 408 ? -0.790 -33.297 0.624 1.00 49.91 408 SER A CA 1
ATOM 3187 C C . SER A 1 408 ? 0.610 -32.690 0.728 1.00 49.91 408 SER A C 1
ATOM 3189 O O . SER A 1 408 ? 0.709 -31.514 1.083 1.00 49.91 408 SER A O 1
ATOM 3191 N N . PRO A 1 409 ? 1.689 -33.417 0.371 1.00 53.03 409 PRO A N 1
ATOM 3192 C CA . PRO A 1 409 ? 3.003 -32.809 0.175 1.00 53.03 409 PRO A CA 1
ATOM 3193 C C . PRO A 1 409 ? 2.854 -31.653 -0.818 1.00 53.03 409 PRO A C 1
ATOM 3195 O O . PRO A 1 409 ? 2.521 -31.859 -1.987 1.00 53.03 409 PRO A O 1
ATOM 3198 N N . HIS A 1 410 ? 2.979 -30.421 -0.324 1.00 53.38 410 HIS A N 1
ATOM 3199 C CA . HIS A 1 410 ? 2.813 -29.239 -1.158 1.00 53.38 410 HIS A CA 1
ATOM 3200 C C . HIS A 1 410 ? 4.000 -29.143 -2.101 1.00 53.38 410 HIS A C 1
ATOM 3202 O O . HIS A 1 410 ? 5.141 -29.149 -1.628 1.00 53.38 410 HIS A O 1
ATOM 3208 N N . PRO A 1 411 ? 3.768 -29.005 -3.416 1.00 56.31 411 PRO A N 1
ATOM 3209 C CA . PRO A 1 411 ? 4.828 -28.566 -4.290 1.00 56.31 411 PRO A CA 1
ATOM 3210 C C . PRO A 1 411 ? 5.315 -27.213 -3.772 1.00 56.31 411 PRO A C 1
ATOM 3212 O O . PRO A 1 411 ? 4.516 -26.366 -3.359 1.00 56.31 411 PRO A O 1
ATOM 3215 N N . THR A 1 412 ? 6.628 -27.013 -3.768 1.00 59.88 412 THR A N 1
ATOM 3216 C CA . THR A 1 412 ? 7.234 -25.739 -3.374 1.00 59.88 412 THR A CA 1
ATOM 3217 C C . THR A 1 412 ? 6.582 -24.586 -4.153 1.00 59.88 412 THR A C 1
ATOM 3219 O O . THR A 1 412 ? 6.104 -24.801 -5.273 1.00 59.88 412 THR A O 1
ATOM 3222 N N . PRO A 1 413 ? 6.585 -23.341 -3.640 1.00 56.72 413 PRO A N 1
ATOM 3223 C CA . PRO A 1 413 ? 6.071 -22.194 -4.391 1.00 56.72 413 PRO A CA 1
ATOM 3224 C C . PRO A 1 413 ? 6.662 -22.116 -5.801 1.00 56.72 413 PRO A C 1
ATOM 3226 O O . PRO A 1 413 ? 5.971 -21.728 -6.732 1.00 56.72 413 PRO A O 1
ATOM 3229 N N . TYR A 1 414 ? 7.912 -22.561 -5.968 1.00 55.50 414 TYR A N 1
ATOM 3230 C CA . TYR A 1 414 ? 8.585 -22.671 -7.256 1.00 55.50 414 TYR A CA 1
ATOM 3231 C C . TYR A 1 414 ? 8.003 -23.765 -8.165 1.00 55.50 414 TYR A C 1
ATOM 3233 O O . TYR A 1 414 ? 7.806 -23.525 -9.349 1.00 55.50 414 TYR A O 1
ATOM 3241 N N . GLN A 1 415 ? 7.672 -24.944 -7.635 1.00 57.31 415 GLN A N 1
ATOM 3242 C CA . GLN A 1 415 ? 6.989 -25.996 -8.402 1.00 57.31 415 GLN A CA 1
ATOM 3243 C C . GLN A 1 415 ? 5.577 -25.557 -8.808 1.00 57.31 415 GLN A C 1
ATOM 3245 O O . GLN A 1 415 ? 5.171 -25.761 -9.947 1.00 57.31 415 GLN A O 1
ATOM 3250 N N . LEU A 1 416 ? 4.862 -24.856 -7.922 1.00 61.16 416 LEU A N 1
ATOM 3251 C CA . LEU A 1 416 ? 3.580 -24.242 -8.269 1.00 61.16 416 LEU A CA 1
ATOM 3252 C C . LEU A 1 416 ? 3.727 -23.096 -9.266 1.00 61.16 416 LEU A C 1
ATOM 3254 O O . LEU A 1 416 ? 2.823 -22.878 -10.060 1.00 61.16 416 LEU A O 1
ATOM 3258 N N . TYR A 1 417 ? 4.836 -22.367 -9.229 1.00 56.00 417 TYR A N 1
ATOM 3259 C CA . TYR A 1 417 ? 5.152 -21.321 -10.194 1.00 56.00 417 TYR A CA 1
ATOM 3260 C C . TYR A 1 417 ? 5.448 -21.911 -11.580 1.00 56.00 417 TYR A C 1
ATOM 3262 O O . TYR A 1 417 ? 4.933 -21.410 -12.577 1.00 56.00 417 TYR A O 1
ATOM 3270 N N . ALA A 1 418 ? 6.224 -22.997 -11.641 1.00 56.16 418 ALA A N 1
ATOM 3271 C CA . ALA A 1 418 ? 6.617 -23.669 -12.876 1.00 56.16 418 ALA A CA 1
ATOM 3272 C C . ALA A 1 418 ? 5.442 -24.391 -13.561 1.00 56.16 418 ALA A C 1
ATOM 3274 O O . ALA A 1 418 ? 5.243 -24.207 -14.758 1.00 56.16 418 ALA A O 1
ATOM 3275 N N . ASP A 1 419 ? 4.614 -25.124 -12.808 1.00 54.59 419 ASP A N 1
ATOM 3276 C CA . ASP A 1 419 ? 3.478 -25.884 -13.361 1.00 54.59 419 ASP A CA 1
ATOM 3277 C C . ASP A 1 419 ? 2.268 -25.012 -13.753 1.00 54.59 419 ASP A C 1
ATOM 3279 O O . ASP A 1 419 ? 1.342 -25.490 -14.410 1.00 54.59 419 ASP A O 1
ATOM 3283 N N . ARG A 1 420 ? 2.206 -23.739 -13.329 1.00 53.91 420 ARG A N 1
ATOM 3284 C CA . ARG A 1 420 ? 0.973 -22.922 -13.413 1.00 53.91 420 ARG A CA 1
ATOM 3285 C C . ARG A 1 420 ? 1.043 -21.704 -14.323 1.00 53.91 420 ARG A C 1
ATOM 3287 O O . ARG A 1 420 ? 0.107 -20.902 -14.298 1.00 53.91 420 ARG A O 1
ATOM 3294 N N . PHE A 1 421 ? 2.069 -21.576 -15.165 1.00 51.12 421 PHE A N 1
ATOM 3295 C CA . PHE A 1 421 ? 2.109 -20.499 -16.164 1.00 51.12 421 PHE A CA 1
ATOM 3296 C C . PHE A 1 421 ? 0.886 -20.503 -17.107 1.00 51.12 421 PHE A C 1
ATOM 3298 O O . PHE A 1 421 ? 0.471 -19.427 -17.542 1.00 51.12 421 PHE A O 1
ATOM 3305 N N . ASP A 1 422 ? 0.251 -21.664 -17.323 1.00 50.38 422 ASP A N 1
ATOM 3306 C CA . ASP A 1 422 ? -0.937 -21.797 -18.180 1.00 50.38 422 ASP A CA 1
ATOM 3307 C C . ASP A 1 422 ? -2.282 -21.532 -17.475 1.00 50.38 422 ASP A C 1
ATOM 3309 O O . ASP A 1 422 ? -3.231 -21.090 -18.119 1.00 50.38 422 ASP A O 1
ATOM 3313 N N . ARG A 1 423 ? -2.400 -21.691 -16.146 1.00 54.12 423 ARG A N 1
ATOM 3314 C CA . ARG A 1 423 ? -3.679 -21.490 -15.410 1.00 54.12 423 ARG A CA 1
ATOM 3315 C C . ARG A 1 423 ? -3.760 -20.137 -14.708 1.00 54.12 423 ARG A C 1
ATOM 3317 O O . ARG A 1 423 ? -4.224 -20.019 -13.574 1.00 54.12 423 ARG A O 1
ATOM 3324 N N . LYS A 1 424 ? -3.299 -19.109 -15.418 1.00 52.84 424 LYS A N 1
ATOM 3325 C CA . LYS A 1 424 ? -3.019 -17.732 -14.971 1.00 52.84 424 LYS A CA 1
ATOM 3326 C C . LYS A 1 424 ? -4.168 -16.980 -14.267 1.00 52.84 424 LYS A C 1
ATOM 3328 O O . LYS A 1 424 ? -3.925 -15.888 -13.770 1.00 52.84 424 LYS A O 1
ATOM 3333 N N . HIS A 1 425 ? -5.393 -17.517 -14.230 1.00 52.25 425 HIS A N 1
ATOM 3334 C CA . HIS A 1 425 ? -6.590 -16.766 -13.828 1.00 52.25 425 HIS A CA 1
ATOM 3335 C C . HIS A 1 425 ? -7.447 -17.418 -12.739 1.00 52.25 425 HIS A C 1
ATOM 3337 O O . HIS A 1 425 ? -7.998 -16.693 -11.921 1.00 52.25 425 HIS A O 1
ATOM 3343 N N . GLU A 1 426 ? -7.549 -18.746 -12.662 1.00 59.78 426 GLU A N 1
ATOM 3344 C CA . GLU A 1 426 ? -8.634 -19.384 -11.893 1.00 59.78 426 GLU A CA 1
ATOM 3345 C C . GLU A 1 426 ? -8.574 -19.114 -10.383 1.00 59.78 426 GLU A C 1
ATOM 3347 O O . GLU A 1 426 ? -9.607 -18.936 -9.747 1.00 59.78 426 GLU A O 1
ATOM 3352 N N . ARG A 1 427 ? -7.373 -19.021 -9.796 1.00 60.69 427 ARG A N 1
ATOM 3353 C CA . ARG A 1 427 ? -7.226 -18.843 -8.339 1.00 60.69 427 ARG A CA 1
ATOM 3354 C C . ARG A 1 427 ? -7.317 -17.398 -7.865 1.00 60.69 427 ARG A C 1
ATOM 3356 O O . ARG A 1 427 ? -7.616 -17.174 -6.700 1.00 60.69 427 ARG A O 1
ATOM 3363 N N . CYS A 1 428 ? -7.085 -16.428 -8.746 1.00 72.69 428 CYS A N 1
ATOM 3364 C CA . CYS A 1 428 ? -7.286 -15.019 -8.409 1.00 72.69 428 CYS A CA 1
ATOM 3365 C C . CYS A 1 428 ? -8.772 -14.626 -8.473 1.00 72.69 428 CYS A C 1
ATOM 3367 O O . CYS A 1 428 ? -9.132 -13.566 -7.969 1.00 72.69 428 CYS A O 1
ATOM 3369 N N . LEU A 1 429 ? -9.641 -15.458 -9.073 1.00 76.06 429 LEU A N 1
ATOM 3370 C CA . LEU A 1 429 ? -11.078 -15.172 -9.185 1.00 76.06 429 LEU A CA 1
ATOM 3371 C C . LEU A 1 429 ? -11.789 -15.145 -7.828 1.00 76.06 429 LEU A C 1
ATOM 3373 O O . LEU A 1 429 ? -12.784 -14.441 -7.695 1.00 76.06 429 LEU A O 1
ATOM 3377 N N . SER A 1 430 ? -11.277 -15.871 -6.831 1.00 83.88 430 SER A N 1
ATOM 3378 C CA . SER A 1 430 ? -11.845 -15.901 -5.479 1.00 83.88 430 SER A CA 1
ATOM 3379 C C . SER A 1 430 ? -11.262 -14.841 -4.539 1.00 83.88 430 SER A C 1
ATOM 3381 O O . SER A 1 430 ? -11.656 -14.779 -3.377 1.00 83.88 430 SER A O 1
ATOM 3383 N N . CYS A 1 431 ? -10.296 -14.032 -4.988 1.00 91.31 431 CYS A N 1
ATOM 3384 C CA . CYS A 1 431 ? -9.728 -12.967 -4.164 1.00 91.31 431 CYS A CA 1
ATOM 3385 C C . CYS A 1 431 ? -10.664 -11.750 -4.131 1.00 91.31 431 CYS A C 1
ATOM 3387 O O . CYS A 1 431 ? -11.230 -11.349 -5.149 1.00 91.31 431 CYS A O 1
ATOM 3389 N N . ARG A 1 432 ? -10.783 -11.112 -2.960 1.00 93.31 432 ARG A N 1
ATOM 3390 C CA . ARG A 1 432 ? -11.627 -9.924 -2.729 1.00 93.31 432 ARG A CA 1
ATOM 3391 C C . ARG A 1 432 ? -11.165 -8.691 -3.502 1.00 93.31 432 ARG A C 1
ATOM 3393 O O . ARG A 1 432 ? -11.939 -7.752 -3.668 1.00 93.31 432 ARG A O 1
ATOM 3400 N N . PHE A 1 433 ? -9.924 -8.688 -3.978 1.00 90.06 433 PHE A N 1
ATOM 3401 C CA . PHE A 1 433 ? -9.455 -7.750 -4.989 1.00 90.06 433 PHE A CA 1
ATOM 3402 C C . PHE A 1 433 ? -8.753 -8.515 -6.104 1.00 90.06 433 PHE A C 1
ATOM 3404 O O . PHE A 1 433 ? -8.066 -9.513 -5.872 1.00 90.06 433 PHE A O 1
ATOM 3411 N N . ARG A 1 434 ? -8.944 -8.036 -7.331 1.00 90.50 434 ARG A N 1
ATOM 3412 C CA . ARG A 1 434 ? -8.277 -8.594 -8.504 1.00 90.50 434 ARG A CA 1
ATOM 3413 C C . ARG A 1 434 ? -6.827 -8.153 -8.489 1.00 90.50 434 ARG A C 1
ATOM 3415 O O . ARG A 1 434 ? -6.564 -6.995 -8.196 1.00 90.50 434 ARG A O 1
ATOM 3422 N N . HIS A 1 435 ? -5.925 -9.076 -8.802 1.00 90.62 435 HIS A N 1
ATOM 3423 C CA . HIS A 1 435 ? -4.505 -8.783 -8.880 1.00 90.62 435 HIS A CA 1
ATOM 3424 C C . HIS A 1 435 ? -3.778 -9.630 -9.915 1.00 90.62 435 HIS A C 1
ATOM 3426 O O . HIS A 1 435 ? -4.233 -10.707 -10.307 1.00 90.62 435 HIS A O 1
ATOM 3432 N N . GLN A 1 436 ? -2.610 -9.143 -10.327 1.00 88.44 436 GLN A N 1
ATOM 3433 C CA . GLN A 1 436 ? -1.760 -9.795 -11.318 1.00 88.44 436 GLN A CA 1
ATOM 3434 C C . GLN A 1 436 ? -0.809 -10.821 -10.691 1.00 88.44 436 GLN A C 1
ATOM 3436 O O . GLN A 1 436 ? -0.835 -11.118 -9.489 1.00 88.44 436 GLN A O 1
ATOM 3441 N N . HIS A 1 437 ? 0.059 -11.359 -11.545 1.00 83.69 437 HIS A N 1
ATOM 3442 C CA . HIS A 1 437 ? 1.000 -12.413 -11.213 1.00 83.69 437 HIS A CA 1
ATOM 3443 C C . HIS A 1 437 ? 2.020 -11.997 -10.147 1.00 83.69 437 HIS A C 1
ATOM 3445 O O . HIS A 1 437 ? 2.255 -12.763 -9.215 1.00 83.69 437 HIS A O 1
ATOM 3451 N N . ALA A 1 438 ? 2.602 -10.795 -10.236 1.00 89.69 438 ALA A N 1
ATOM 3452 C CA . ALA A 1 438 ? 3.561 -10.340 -9.228 1.00 89.69 438 ALA A CA 1
ATOM 3453 C C . ALA A 1 438 ? 2.922 -10.273 -7.835 1.00 89.69 438 ALA A C 1
ATOM 3455 O O . ALA A 1 438 ? 3.499 -10.771 -6.871 1.00 89.69 438 ALA A O 1
ATOM 3456 N N . SER A 1 439 ? 1.714 -9.712 -7.735 1.00 92.69 439 SER A N 1
ATOM 3457 C CA . SER A 1 439 ? 0.954 -9.694 -6.483 1.00 92.69 439 SER A CA 1
ATOM 3458 C C . SER A 1 439 ? 0.729 -11.095 -5.938 1.00 92.69 439 SER A C 1
ATOM 3460 O O . SER A 1 439 ? 1.044 -11.334 -4.778 1.00 92.69 439 SER A O 1
ATOM 3462 N N . TRP A 1 440 ? 0.270 -12.036 -6.765 1.00 89.44 440 TRP A N 1
ATOM 3463 C CA . TRP A 1 440 ? 0.089 -13.428 -6.346 1.00 89.44 440 TRP A CA 1
ATOM 3464 C C . TRP A 1 440 ? 1.392 -14.045 -5.813 1.00 89.44 440 TRP A C 1
ATOM 3466 O O . TRP A 1 440 ? 1.416 -14.559 -4.696 1.00 89.44 440 TRP A O 1
ATOM 3476 N N . TYR A 1 441 ? 2.483 -13.930 -6.578 1.00 86.31 441 TYR A N 1
ATOM 3477 C CA . TYR A 1 441 ? 3.781 -14.522 -6.256 1.00 86.31 441 TYR A CA 1
ATOM 3478 C C . TYR A 1 441 ? 4.344 -14.008 -4.926 1.00 86.31 441 TYR A C 1
ATOM 3480 O O . TYR A 1 441 ? 4.715 -14.802 -4.066 1.00 86.31 441 TYR A O 1
ATOM 3488 N N . PHE A 1 442 ? 4.363 -12.687 -4.719 1.00 90.25 442 PHE A N 1
ATOM 3489 C CA . PHE A 1 442 ? 4.900 -12.100 -3.483 1.00 90.25 442 PHE A CA 1
ATOM 3490 C C . PHE A 1 442 ? 3.967 -12.255 -2.279 1.00 90.25 442 PHE A C 1
ATOM 3492 O O . PHE A 1 442 ? 4.414 -12.169 -1.139 1.00 90.25 442 PHE A O 1
ATOM 3499 N N . SER A 1 4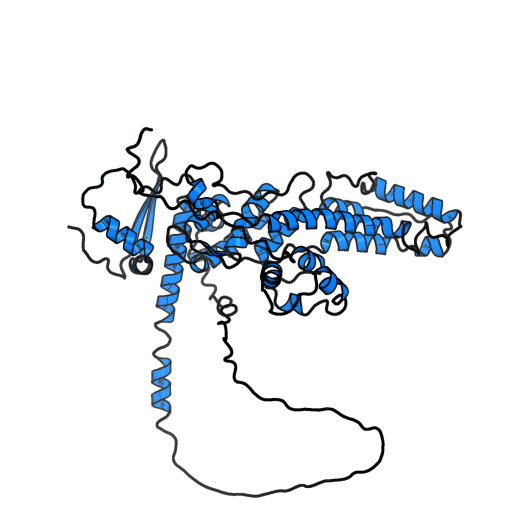43 ? 2.677 -12.500 -2.516 1.00 90.50 443 SER A N 1
ATOM 3500 C CA . SER A 1 443 ? 1.715 -12.812 -1.450 1.00 90.50 443 SER A CA 1
ATOM 3501 C C . SER A 1 443 ? 1.815 -14.252 -0.974 1.00 90.50 443 SER A C 1
ATOM 3503 O O . SER A 1 443 ? 1.164 -14.618 -0.001 1.00 90.50 443 SER A O 1
ATOM 3505 N N . TRP A 1 444 ? 2.605 -15.090 -1.641 1.00 82.06 444 TRP A N 1
ATOM 3506 C CA . TRP A 1 444 ? 2.855 -16.436 -1.167 1.00 82.06 444 TRP A CA 1
ATOM 3507 C C . TRP A 1 444 ? 3.885 -16.401 -0.040 1.00 82.06 444 TRP A C 1
ATOM 3509 O O . TRP A 1 444 ? 5.095 -16.504 -0.247 1.00 82.06 444 TRP A O 1
ATOM 3519 N N . VAL A 1 445 ? 3.398 -16.246 1.186 1.00 67.19 445 VAL A N 1
ATOM 3520 C CA . VAL A 1 445 ? 4.231 -16.403 2.374 1.00 67.19 445 VAL A CA 1
ATOM 3521 C C . VAL A 1 445 ? 4.325 -17.909 2.606 1.00 67.19 445 VAL A C 1
ATOM 3523 O O . VAL A 1 445 ? 3.307 -18.546 2.883 1.00 67.19 445 VAL A O 1
ATOM 3526 N N . ASN A 1 446 ? 5.519 -18.496 2.437 1.00 58.06 446 ASN A N 1
ATOM 3527 C CA . ASN A 1 446 ? 5.803 -19.839 2.969 1.00 58.06 446 ASN A CA 1
ATOM 3528 C C . ASN A 1 446 ? 5.312 -19.917 4.412 1.00 58.06 446 ASN A C 1
ATOM 3530 O O . ASN A 1 446 ? 5.280 -18.867 5.053 1.00 58.06 446 ASN A O 1
ATOM 3534 N N . GLU A 1 447 ? 4.951 -21.115 4.895 1.00 53.50 447 GLU A N 1
ATOM 3535 C CA . GLU A 1 447 ? 4.483 -21.323 6.271 1.00 53.50 447 GLU A CA 1
ATOM 3536 C C . GLU A 1 447 ? 5.239 -20.392 7.211 1.00 53.50 447 GLU A C 1
ATOM 3538 O O . GLU A 1 447 ? 6.436 -20.569 7.435 1.00 53.50 447 GLU A O 1
ATOM 3543 N N . ILE A 1 448 ? 4.552 -19.336 7.664 1.00 47.44 448 ILE A N 1
ATOM 3544 C CA . ILE A 1 448 ? 5.083 -18.420 8.660 1.00 47.44 448 ILE A CA 1
ATOM 3545 C C . ILE A 1 448 ? 5.435 -19.362 9.803 1.00 47.44 448 ILE A C 1
ATOM 3547 O O . ILE A 1 448 ? 4.498 -19.987 10.321 1.00 47.44 448 ILE A O 1
ATOM 3551 N N . PRO A 1 449 ? 6.723 -19.551 10.163 1.00 43.22 449 PRO A N 1
ATOM 3552 C CA . PRO A 1 449 ? 7.052 -20.286 11.367 1.00 43.22 449 PRO A CA 1
ATOM 3553 C C . PRO A 1 449 ? 6.316 -19.509 12.437 1.00 43.22 449 PRO A C 1
ATOM 3555 O O . PRO A 1 449 ? 6.638 -18.338 12.655 1.00 43.22 449 PRO A O 1
ATOM 3558 N N . ARG A 1 450 ? 5.207 -20.085 12.931 1.00 44.41 450 ARG A N 1
ATOM 3559 C CA . ARG A 1 450 ? 4.232 -19.373 13.759 1.00 44.41 450 ARG A CA 1
ATOM 3560 C C . ARG A 1 450 ? 5.063 -18.615 14.760 1.00 44.41 450 ARG A C 1
ATOM 3562 O O . ARG A 1 450 ? 5.903 -19.250 15.398 1.00 44.41 450 ARG A O 1
ATOM 3569 N N . GLN A 1 451 ? 4.902 -17.292 14.829 1.00 40.62 451 GLN A N 1
ATOM 3570 C CA . GLN A 1 451 ? 5.519 -16.533 15.901 1.00 40.62 451 GLN A CA 1
ATOM 3571 C C . GLN A 1 451 ? 5.206 -17.326 17.162 1.00 40.62 451 GLN A C 1
ATOM 3573 O O . GLN A 1 451 ? 4.038 -17.457 17.536 1.00 40.62 451 GLN A O 1
ATOM 3578 N N . VAL A 1 452 ? 6.227 -17.951 17.749 1.00 36.59 452 VAL A N 1
ATOM 3579 C CA . VAL A 1 452 ? 6.137 -18.491 19.092 1.00 36.59 452 VAL A CA 1
ATOM 3580 C C . VAL A 1 452 ? 6.064 -17.221 19.916 1.00 36.59 452 VAL A C 1
ATOM 3582 O O . VAL A 1 452 ? 7.075 -16.674 20.345 1.00 36.59 452 VAL A O 1
ATOM 3585 N N . MET A 1 453 ? 4.865 -16.634 19.958 1.00 39.91 453 MET A N 1
ATOM 3586 C CA . MET A 1 453 ? 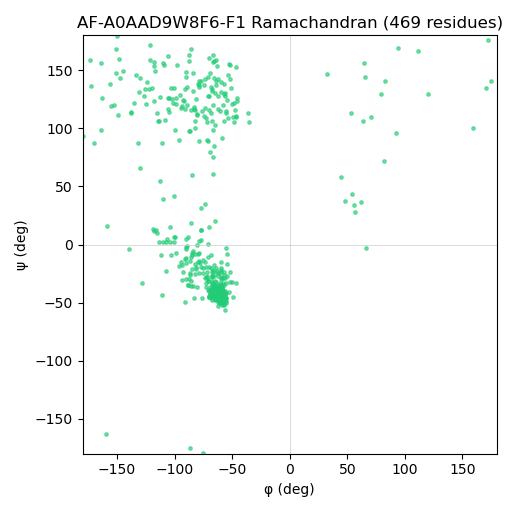4.547 -15.553 20.856 1.00 39.91 453 MET A CA 1
ATOM 3587 C C . MET A 1 453 ? 4.885 -16.131 22.210 1.00 39.91 453 MET A C 1
ATOM 3589 O O . MET A 1 453 ? 4.290 -17.129 22.623 1.00 39.91 453 MET A O 1
ATOM 3593 N N . TYR A 1 454 ? 5.888 -15.544 22.855 1.00 30.80 454 TYR A N 1
ATOM 3594 C CA . TYR A 1 454 ? 6.083 -15.739 24.274 1.00 30.80 454 TYR A CA 1
ATOM 3595 C C . TYR A 1 454 ? 4.704 -15.520 24.898 1.00 30.80 454 TYR A C 1
ATOM 3597 O O . TYR A 1 454 ? 4.145 -14.432 24.708 1.00 30.80 454 TYR A O 1
ATOM 3605 N N . PRO A 1 455 ? 4.088 -16.541 25.525 1.00 34.81 455 PRO A N 1
ATOM 3606 C CA . PRO A 1 455 ? 2.829 -16.320 26.208 1.00 34.81 455 PRO A CA 1
ATOM 3607 C C . PRO A 1 455 ? 3.039 -15.125 27.145 1.00 34.81 455 PRO A C 1
ATOM 3609 O O . PRO A 1 455 ? 4.144 -14.989 27.691 1.00 34.81 455 PRO A O 1
ATOM 3612 N N . PRO A 1 456 ? 2.040 -14.235 27.307 1.00 35.38 456 PRO A N 1
ATOM 3613 C CA . PRO A 1 456 ? 2.125 -13.181 28.307 1.00 35.38 456 PRO A CA 1
ATOM 3614 C C . PRO A 1 456 ? 2.611 -13.841 29.590 1.00 35.38 456 PRO A C 1
ATOM 3616 O O . PRO A 1 456 ? 2.047 -14.875 29.963 1.00 35.38 456 PRO A O 1
ATOM 3619 N N . ARG A 1 457 ? 3.694 -13.323 30.193 1.00 32.78 457 ARG A N 1
ATOM 3620 C CA . ARG A 1 457 ? 4.172 -13.810 31.490 1.00 32.78 457 ARG A CA 1
ATOM 3621 C C . ARG A 1 457 ? 2.930 -13.896 32.360 1.00 32.78 457 ARG A C 1
ATOM 3623 O O . ARG A 1 457 ? 2.315 -12.870 32.640 1.00 32.78 457 ARG A O 1
ATOM 3630 N N . GLN A 1 458 ? 2.505 -15.116 32.687 1.00 34.91 458 GLN A N 1
ATOM 3631 C CA . GLN A 1 458 ? 1.446 -15.278 33.661 1.00 34.91 458 GLN A CA 1
ATOM 3632 C C . GLN A 1 458 ? 1.997 -14.580 34.894 1.00 34.91 458 GLN A C 1
ATOM 3634 O O . GLN A 1 458 ? 3.112 -14.898 35.314 1.00 34.91 458 GLN A O 1
ATOM 3639 N N . ASN A 1 459 ? 1.297 -13.550 35.369 1.00 37.56 459 ASN A N 1
ATOM 3640 C CA . ASN A 1 459 ? 1.623 -12.905 36.627 1.00 37.56 459 ASN A CA 1
ATOM 3641 C C . ASN A 1 459 ? 1.529 -14.000 37.684 1.00 37.56 459 ASN A C 1
ATOM 3643 O O . ASN A 1 459 ? 0.449 -14.321 38.176 1.00 37.56 459 ASN A O 1
ATOM 3647 N N . GLY A 1 460 ? 2.662 -14.649 37.933 1.00 36.88 460 GLY A N 1
ATOM 3648 C CA . GLY A 1 460 ? 2.824 -15.605 38.994 1.00 36.88 460 GLY A CA 1
ATOM 3649 C C . GLY A 1 460 ? 2.692 -14.814 40.273 1.00 36.88 460 GLY A C 1
ATOM 3650 O O . GLY A 1 460 ? 3.654 -14.197 40.720 1.00 36.88 460 GLY A O 1
ATOM 3651 N N . ASN A 1 461 ? 1.502 -14.854 40.860 1.00 41.66 461 ASN A N 1
ATOM 3652 C CA . ASN A 1 461 ? 1.312 -14.681 42.292 1.00 41.66 461 ASN A CA 1
ATOM 3653 C C . ASN A 1 461 ? 1.955 -15.882 43.010 1.00 41.66 461 ASN A C 1
ATOM 3655 O O . ASN A 1 461 ? 1.275 -16.677 43.645 1.00 41.66 461 ASN A O 1
ATOM 3659 N N . GLY A 1 462 ? 3.264 -16.039 42.824 1.00 39.56 462 GLY A N 1
ATOM 3660 C CA . GLY A 1 462 ? 4.132 -16.968 43.528 1.00 39.56 462 GLY A CA 1
ATOM 3661 C C . GLY A 1 462 ? 5.093 -16.169 44.396 1.00 39.56 462 GLY A C 1
ATOM 3662 O O . GLY A 1 462 ? 6.304 -16.287 44.250 1.00 39.56 462 GLY A O 1
ATOM 3663 N N . LEU A 1 463 ? 4.546 -15.302 45.253 1.00 46.44 463 LEU A N 1
ATOM 3664 C CA . LEU A 1 463 ? 5.134 -15.159 46.577 1.00 46.44 463 LEU A CA 1
ATOM 3665 C C . LEU A 1 463 ? 4.752 -16.447 47.299 1.00 46.44 463 LEU A C 1
ATOM 3667 O O . LEU A 1 463 ? 3.574 -16.650 47.563 1.00 46.44 463 LEU A O 1
ATOM 3671 N N . ASP A 1 464 ? 5.710 -17.350 47.464 1.00 43.59 464 ASP A N 1
ATOM 3672 C CA . ASP A 1 464 ? 6.010 -17.978 48.749 1.00 43.59 464 ASP A CA 1
ATOM 3673 C C . ASP A 1 464 ? 7.085 -19.061 48.567 1.00 43.59 464 ASP A C 1
ATOM 3675 O O . ASP A 1 464 ? 7.097 -19.813 47.594 1.00 43.59 464 ASP A O 1
ATOM 3679 N N . SER A 1 465 ? 7.978 -19.111 49.559 1.00 46.66 465 SER A N 1
ATOM 3680 C CA . SER A 1 465 ? 8.852 -20.243 49.890 1.00 46.66 465 SER A CA 1
ATOM 3681 C C . SER A 1 465 ? 10.152 -20.419 49.093 1.00 46.66 465 SER A C 1
ATOM 3683 O O . SER A 1 465 ? 10.334 -21.409 48.395 1.00 46.66 465 SER A O 1
ATOM 3685 N N . LEU A 1 466 ? 11.133 -19.544 49.337 1.00 38.41 466 LEU A N 1
ATOM 3686 C CA . LEU A 1 466 ? 12.526 -19.993 49.488 1.00 38.41 466 LEU A CA 1
ATOM 3687 C C . LEU A 1 466 ? 13.130 -19.353 50.744 1.00 38.41 466 LEU A C 1
ATOM 3689 O O . LEU A 1 466 ? 13.710 -18.270 50.707 1.00 38.41 466 LEU A O 1
ATOM 3693 N N . ALA A 1 467 ? 12.923 -20.044 51.862 1.00 47.88 467 ALA A N 1
ATOM 3694 C CA . ALA A 1 467 ? 13.705 -19.946 53.085 1.00 47.88 467 ALA A CA 1
ATOM 3695 C C . ALA A 1 467 ? 14.292 -21.341 53.350 1.00 47.88 467 ALA A C 1
ATOM 3697 O O . ALA A 1 467 ? 13.543 -22.311 53.248 1.00 47.88 467 ALA A O 1
ATOM 3698 N N . GLY A 1 468 ? 15.581 -21.402 53.698 1.00 51.06 468 GLY A N 1
ATOM 3699 C CA . GLY A 1 468 ? 16.310 -22.618 54.094 1.00 51.06 468 GLY A CA 1
ATOM 3700 C C . GLY A 1 468 ? 16.731 -23.469 52.888 1.00 51.06 468 GLY A C 1
ATOM 3701 O O . GLY A 1 468 ? 15.932 -23.692 51.991 1.00 51.06 468 GLY A O 1
ATOM 3702 N N . ASP A 1 469 ? 17.975 -23.907 52.728 1.00 47.47 469 ASP A N 1
ATOM 3703 C CA . ASP A 1 469 ? 18.918 -24.319 53.763 1.00 47.47 469 ASP A CA 1
ATOM 3704 C C . ASP A 1 469 ? 20.373 -24.078 53.334 1.00 47.47 469 ASP A C 1
ATOM 3706 O O . ASP A 1 469 ? 20.721 -24.146 52.151 1.00 47.47 469 ASP A O 1
ATOM 3710 N N . GLU A 1 470 ? 21.187 -23.772 54.342 1.00 51.34 470 GLU A N 1
ATOM 3711 C CA . GLU A 1 470 ? 22.642 -23.903 54.356 1.00 51.34 470 GLU A CA 1
ATOM 3712 C C . GLU A 1 470 ? 23.024 -25.393 54.327 1.00 51.34 470 GLU A C 1
ATOM 3714 O O . GLU A 1 470 ? 22.441 -26.179 55.070 1.00 51.34 470 GLU A O 1
ATOM 3719 N N . ASP A 1 471 ? 23.983 -25.759 53.469 1.00 56.78 471 ASP A N 1
ATOM 3720 C CA . ASP A 1 471 ? 25.164 -26.590 53.785 1.00 56.78 471 ASP A CA 1
ATOM 3721 C C . ASP A 1 471 ? 26.141 -26.628 52.592 1.00 56.78 471 ASP A C 1
ATOM 3723 O O . ASP A 1 471 ? 25.709 -26.938 51.453 1.00 56.78 471 ASP A O 1
#

Sequence (471 aa):
MAPTSLDANADTTVRIIQRGPVKPLQVEYKVLAAAMSASPYWQTFIRHMNGSMGFASNNTHIEDTGITIVAVEIVLRGLHQTYHRHTSSGDGSNNDKKTKVEQRVKSNDSVNTDGASRENKGAVEPGASLNSEPSPANISASNQATAVLPEGGEALSRLDPMGVELLFPQELLRAAVYDVWGVLALINFRTCKQSHRGKFDVDRTVVRSWFLKWRETNFQTFNTQADFEKALFPTFAFDDANGFASATKWLCQKTSVGNIAEYSPFVHSQATQWYLHLHLPKEIISQIRIARSQLRVRVSQEIWSIIRSSRGWLSNSKRCACWVVAHYKYLEALKNAEVLCPELDRKKSVAELVKCIRAVEYEEPLNACLQCSNANIGQHLSMAIRAGLDFEGLCLDCMLASVTPNTSPHPTPYQLYADRFDRKHERCLSCRFRHQHASWYFSWVNEIPRQVMYPPRQNGNGLDSLAGDED

Mean predicted aligned error: 13.64 Å

Foldseek 3Di:
DDDPDDDQADFDWDWDWQDDPPGTDIDIDTARPVLLVVFPLSVVVVCVVVVPPDDPPPPPDPPVPQADPLLVLLLRLLSRVVVVVVVVVVPPPPPVVVVVVVVVPPDDDDDDDDDDDDDDDDDDDDDDDDDDDDDDDDDDDDDDDPPDDDPPDPPLVPDDPPPPCVSAPVVSLQDALSSLLSNLQAEWFDAPNDIAAHSRPHHLSSNLNSVVSSLVVCVVVDDDLVRLLSCQLSCRRSVPQLSNLQSLLCCLFPDLDDQNHHDDPQCPDPCCLSCVVSDDQVLLSVLSVVLSVVLVVQLVCLLCCQCPPCLHLVHPPDDDPQSVVQVVQQLVLLVVLVCDDVPRNSRDGLNSNLVSLVSRDGDHDDPHDPSSVPSPSVVSSVSSNCSSVQRSGAGSVLLSVLQPPDVDPDDDLVSVVVVCPPVQPDVQVPGPDRHGDSNNSSNNRHNSPPPPPPPSPPPPPPPDDDDDDDD

Radius of gyration: 32.68 Å; Cα contacts (8 Å, |Δi|>4): 483; chains: 1; bounding box: 91×76×97 Å